Protein 1W78 (pdb70)

Nearest PDB structures (foldseek):
  1w78-assembly1_A  TM=1.002E+00  e=5.529E-86  Escherichia coli
  1w7k-assembly1_A  TM=9.940E-01  e=8.025E-79  Escherichia coli
  3qcz-assembly1_A  TM=9.787E-01  e=3.980E-61  Yersinia pestis CO92
  3pyz-assembly1_A  TM=9.779E-01  e=4.458E-61  Yersinia pestis CO92
  3n2a-assembly1_A  TM=9.734E-01  e=4.212E-61  Yersinia pestis CO92

CATH classification: 3.40.1190.10 (+1 more: 3.90.190.20)

GO terms:
  GO:0008841 dihydrofolate synthase activity (F, EXP)
  GO:0004326 tetrahydrofolylpolyglutamate synthase activity (F, EXP)
  GO:0097216 guanosine tetraphosphate binding (F, IDA)
  GO:0005737 cytoplasm (C, IDA)
  GO:0008841 dihydrofolate synthase activity (F, IDA)
  GO:0004326 tetrahydrofolylpolyglutamate synthase activity (F, IDA)
  GO:0046656 folic acid biosynthetic process (P, EXP)
  GO:0046901 tetrahydrofolylpolyglutamate biosynthetic process (P, EXP)
  GO:0006761 dihydrofolate biosynthetic process (P, EXP)
  GO:0009257 10-formyltetrahydrofolate biosynthetic process (P, EXP)

InterPro domains:
  IPR001645 Folylpolyglutamate synthetase [PIRSF001563] (10-415)
  IPR001645 Folylpolyglutamate synthetase [PTHR11136] (22-347)
  IPR001645 Folylpolyglutamate synthetase [TIGR01499] (32-413)
  IPR004101 Mur ligase, C-terminal [PF02875] (288-404)
  IPR013221 Mur ligase, central [PF08245] (54-197)
  IPR018109 Folylpolyglutamate synthetase, conserved site [PS01011] (52-75)
  IPR018109 Folylpolyglutamate synthetase, conserved site [PS01012] (144-159)
  IPR036565 Mur-like, catalytic domain superfamily [G3DSA:3.40.1190.10] (1-287)
  IPR036565 Mur-like, catalytic domain superfamily [SSF53623] (13-284)
  IPR036615 Mur ligase, C-terminal domain superfamily [G3DSA:3.90.190.20] (288-422)
  IPR036615 Mur ligase, C-terminal domain superfamily [SSF53244] (286-414)

Structure (mmCIF, N/CA/C/O backbone):
data_1W78
#
_entry.id   1W78
#
_cell.length_a   64.368
_cell.length_b   80.620
_cell.length_c   92.829
_cell.angle_alpha   90.00
_cell.angle_beta   90.00
_cell.angle_gamma   90.00
#
_symmetry.space_group_name_H-M   'P 21 21 21'
#
loop_
_entity.id
_entity.type
_entity.pdbx_description
1 polymer 'FOLC BIFUNCTIONAL PROTEIN'
2 non-polymer 'PHOSPHORYLATED DIHYDROPTEROATE'
3 non-polymer 'MAGNESIUM ION'
4 non-polymer 'SULFATE ION'
5 non-polymer "ADENOSINE-5'-DIPHOSPHATE"
6 water water
#
loop_
_atom_site.group_PDB
_atom_site.id
_atom_site.type_symbol
_atom_site.label_atom_id
_atom_site.label_alt_id
_atom_site.label_comp_id
_atom_site.label_asym_id
_atom_site.label_entity_id
_atom_site.label_seq_id
_atom_site.pdbx_PDB_ins_code
_atom_site.Cartn_x
_atom_site.Cartn_y
_atom_site.Cartn_z
_atom_site.occupancy
_atom_site.B_iso_or_equiv
_atom_site.auth_seq_id
_atom_site.auth_comp_id
_atom_site.auth_asym_id
_atom_site.auth_atom_id
_atom_site.pdbx_PDB_model_num
ATOM 1 N N . THR A 1 6 ? -23.710 26.228 33.013 1.00 30.02 6 THR A N 1
ATOM 2 C CA . THR A 1 6 ? -22.377 26.764 32.723 1.00 28.34 6 THR A CA 1
ATOM 3 C C . THR A 1 6 ? -21.816 27.475 33.949 1.00 28.37 6 THR A C 1
ATOM 4 O O . THR A 1 6 ? -22.391 28.453 34.442 1.00 27.14 6 THR A O 1
ATOM 8 N N . PRO A 1 7 ? -20.687 26.977 34.439 1.00 22.36 7 PRO A N 1
ATOM 9 C CA . PRO A 1 7 ? -20.058 27.576 35.603 1.00 21.10 7 PRO A CA 1
ATOM 10 C C . PRO A 1 7 ? -19.494 28.966 35.294 1.00 25.83 7 PRO A C 1
ATOM 11 O O . PRO A 1 7 ? -19.362 29.367 34.126 1.00 26.34 7 PRO A O 1
ATOM 15 N N . GLN A 1 8 ? -19.151 29.687 36.360 1.00 20.44 8 GLN A N 1
ATOM 16 C CA . GLN A 1 8 ? -18.578 31.021 36.253 1.00 19.66 8 GLN A CA 1
ATOM 17 C C . GLN A 1 8 ? -17.340 31.092 37.125 1.00 20.95 8 GLN A C 1
ATOM 18 O O . GLN A 1 8 ? -17.002 30.135 37.824 1.00 18.96 8 GLN A O 1
ATOM 24 N N . ALA A 1 9 ? -16.685 32.248 37.088 1.00 17.25 9 ALA A N 1
ATOM 25 C CA . ALA A 1 9 ? -15.474 32.461 37.861 1.00 17.22 9 ALA A CA 1
ATOM 26 C C . ALA A 1 9 ? -15.711 32.155 39.330 1.00 20.13 9 ALA A C 1
ATOM 27 O O . ALA A 1 9 ? -14.817 31.672 40.024 1.00 18.77 9 ALA A O 1
ATOM 29 N N . ALA A 1 10 ? -16.913 32.442 39.821 1.00 17.32 10 ALA A N 1
ATOM 30 C CA . ALA A 1 10 ? -17.188 32.229 41.241 1.00 17.04 10 ALA A CA 1
ATOM 31 C C . ALA A 1 10 ? -17.532 30.787 41.628 1.00 18.72 10 ALA A C 1
ATOM 32 O O . ALA A 1 10 ? -17.557 30.460 42.822 1.00 17.64 10 ALA A O 1
ATOM 34 N N . SER A 1 11 ? -17.806 29.933 40.638 1.00 15.91 11 SER A N 1
ATOM 35 C CA . SER A 1 11 ? -18.190 28.530 40.908 1.00 15.42 11 SER A CA 1
ATOM 36 C C . SER A 1 11 ? -17.055 27.727 41.564 1.00 17.95 11 SER A C 1
ATOM 37 O O . SER A 1 11 ? -15.882 28.001 41.325 1.00 16.32 11 SER A O 1
ATOM 40 N N . PRO A 1 12 ? -17.397 26.708 42.357 1.00 14.15 12 PRO A N 1
ATOM 41 C CA . PRO A 1 12 ? -16.341 25.879 42.943 1.00 13.66 12 PRO A CA 1
ATOM 42 C C . PRO A 1 12 ? -15.578 25.143 41.824 1.00 14.05 12 PRO A C 1
ATOM 43 O O . PRO A 1 12 ? -16.134 24.825 40.777 1.00 11.67 12 PRO A O 1
ATOM 47 N N . LEU A 1 13 ? -14.302 24.876 42.067 1.00 9.85 13 LEU A N 1
ATOM 48 C CA . LEU A 1 13 ? -13.478 24.162 41.097 1.00 8.96 13 LEU A CA 1
ATOM 49 C C . LEU A 1 13 ? -14.148 22.834 40.699 1.00 14.15 13 LEU A C 1
ATOM 50 O O . LEU A 1 13 ? -14.158 22.449 39.514 1.00 11.98 13 LEU A O 1
ATOM 55 N N . ALA A 1 14 ? -14.737 22.154 41.688 1.00 13.68 14 ALA A N 1
ATOM 56 C CA . ALA A 1 14 ? -15.397 20.859 41.452 1.00 13.89 14 ALA A CA 1
ATOM 57 C C . ALA A 1 14 ? -16.471 20.956 40.366 1.00 14.74 14 ALA A C 1
ATOM 58 O O . ALA A 1 14 ? -16.614 20.057 39.526 1.00 12.27 14 ALA A O 1
ATOM 60 N N . SER A 1 15 ? -17.229 22.049 40.394 1.00 11.76 15 SER A N 1
ATOM 61 C CA . SER A 1 15 ? -18.268 22.274 39.382 1.00 11.41 15 SER A CA 1
ATOM 62 C C . SER A 1 15 ? -17.621 22.456 38.014 1.00 14.35 15 SER A C 1
ATOM 63 O O . SER A 1 15 ? -18.118 21.954 37.013 1.00 12.94 15 SER A O 1
ATOM 66 N N . TRP A 1 16 ? -16.515 23.188 37.978 1.00 12.71 16 TRP A N 1
ATOM 67 C CA . TRP A 1 16 ? -15.828 23.408 36.719 1.00 13.92 16 TRP A CA 1
ATOM 68 C C . TRP A 1 16 ? -15.336 22.088 36.132 1.00 15.76 16 TRP A C 1
ATOM 69 O O . TRP A 1 16 ? -15.501 21.836 34.935 1.00 15.42 16 TRP A O 1
ATOM 80 N N . LEU A 1 17 ? -14.708 21.262 36.970 1.00 11.89 17 LEU A N 1
ATOM 81 C CA . LEU A 1 17 ? -14.176 19.991 36.515 1.00 10.58 17 LEU A CA 1
ATOM 82 C C . LEU A 1 17 ? -15.267 19.065 35.992 1.00 16.63 17 LEU A C 1
ATOM 83 O O . LEU A 1 17 ? -15.090 18.395 34.978 1.00 17.19 17 LEU A O 1
ATOM 88 N N . SER A 1 18 ? -16.419 19.075 36.647 1.00 13.93 18 SER A N 1
ATOM 89 C CA . SER A 1 18 ? -17.528 18.238 36.209 1.00 14.33 18 SER A CA 1
ATOM 90 C C . SER A 1 18 ? -18.032 18.734 34.841 1.00 18.68 18 SER A C 1
ATOM 91 O O . SER A 1 18 ? -18.415 17.937 33.982 1.00 19.08 18 SER A O 1
ATOM 94 N N . TYR A 1 19 ? -18.017 20.053 34.655 1.00 15.37 19 TYR A N 1
ATOM 95 C CA . TYR A 1 19 ? -18.429 20.703 33.410 1.00 15.94 19 TYR A CA 1
ATOM 96 C C . TYR A 1 19 ? -17.471 20.379 32.252 1.00 21.30 19 TYR A C 1
ATOM 97 O O . TYR A 1 19 ? -17.912 20.110 31.128 1.00 20.90 19 TYR A O 1
ATOM 106 N N . LEU A 1 20 ? -16.168 20.441 32.539 1.00 17.96 20 LEU A N 1
ATOM 107 C CA . LEU A 1 20 ? -15.120 20.138 31.562 1.00 18.62 20 LEU A CA 1
ATOM 108 C C . LEU A 1 20 ? -15.186 18.680 31.168 1.00 23.07 20 LEU A C 1
ATOM 109 O O . LEU A 1 20 ? -14.907 18.315 30.035 1.00 23.34 20 LEU A O 1
ATOM 114 N N . GLU A 1 21 ? -15.520 17.838 32.128 1.00 19.46 21 GLU A N 1
ATOM 115 C CA . GLU A 1 21 ? -15.581 16.427 31.862 1.00 20.61 21 GLU A CA 1
ATOM 116 C C . GLU A 1 21 ? -16.680 16.070 30.863 1.00 31.64 21 GLU A C 1
ATOM 117 O O . GLU A 1 21 ? -16.684 14.970 30.302 1.00 33.14 21 GLU A O 1
ATOM 123 N N . ASN A 1 22 ? -17.602 17.000 30.626 1.00 29.30 22 ASN A N 1
ATOM 124 C CA . ASN A 1 22 ? -18.726 16.733 29.730 1.00 29.46 22 ASN A CA 1
ATOM 125 C C . ASN A 1 22 ? -18.935 17.675 28.553 1.00 34.14 22 ASN A C 1
ATOM 126 O O . ASN A 1 22 ? -19.785 17.413 27.702 1.00 35.24 22 ASN A O 1
ATOM 131 N N . LEU A 1 23 ? -18.169 18.760 28.503 1.00 30.32 23 LEU A N 1
ATOM 132 C CA . LEU A 1 23 ? -18.294 19.774 27.459 1.00 30.17 23 LEU A CA 1
ATOM 133 C C . LEU A 1 23 ? -18.250 19.248 26.010 1.00 34.90 23 LEU A C 1
ATOM 134 O O . LEU A 1 23 ? -19.192 19.461 25.231 1.00 33.19 23 LEU A O 1
ATOM 139 N N . HIS A 1 24 ? -17.156 18.578 25.648 1.00 32.47 24 HIS A N 1
ATOM 140 C CA . HIS A 1 24 ? -16.955 18.063 24.287 1.00 31.96 24 HIS A CA 1
ATOM 141 C C . HIS A 1 24 ? -17.698 16.758 23.985 1.00 34.92 24 HIS A C 1
ATOM 142 O O . HIS A 1 24 ? -17.996 15.959 24.892 1.00 33.08 24 HIS A O 1
ATOM 149 N N . SER A 1 25 ? -17.962 16.533 22.696 1.00 33.17 25 SER A N 1
ATOM 150 C CA . SER A 1 25 ? -18.649 15.315 22.232 1.00 33.54 25 SER A CA 1
ATOM 151 C C . SER A 1 25 ? -17.821 14.032 22.520 1.00 36.83 25 SER A C 1
ATOM 152 O O . SER A 1 25 ? -18.392 12.973 22.830 1.00 35.93 25 SER A O 1
ATOM 155 N N . LYS A 1 26 ? -16.490 14.148 22.427 1.00 32.06 26 LYS A N 1
ATOM 156 C CA . LYS A 1 26 ? -15.562 13.033 22.688 1.00 30.56 26 LYS A CA 1
ATOM 157 C C . LYS A 1 26 ? -14.680 13.360 23.905 1.00 27.73 26 LYS A C 1
ATOM 158 O O . LYS A 1 26 ? -14.291 14.526 24.074 1.00 26.76 26 LYS A O 1
ATOM 164 N N . THR A 1 27 ? -14.362 12.355 24.732 1.00 20.23 27 THR A N 1
ATOM 165 C CA . THR A 1 27 ? -13.508 12.604 25.920 1.00 19.24 27 THR A CA 1
ATOM 166 C C . THR A 1 27 ? -12.128 13.137 25.479 1.00 19.41 27 THR A C 1
ATOM 167 O O . THR A 1 27 ? -11.681 14.217 25.917 1.00 16.83 27 THR A O 1
ATOM 171 N N . ILE A 1 28 ? -11.487 12.370 24.591 1.00 14.80 28 ILE A N 1
ATOM 172 C CA . ILE A 1 28 ? -10.208 12.736 23.987 1.00 13.73 28 ILE A CA 1
ATOM 173 C C . ILE A 1 28 ? -10.466 12.968 22.495 1.00 16.61 28 ILE A C 1
ATOM 174 O O . ILE A 1 28 ? -11.083 12.132 21.841 1.00 16.38 28 ILE A O 1
ATOM 179 N N . ASP A 1 29 ? -10.022 14.116 21.977 1.00 12.07 29 ASP A N 1
ATOM 180 C CA . ASP A 1 29 ? -10.170 14.472 20.555 1.00 12.14 29 ASP A CA 1
ATOM 181 C C . ASP A 1 29 ? -8.847 15.146 20.125 1.00 14.09 29 ASP A C 1
ATOM 182 O O . ASP A 1 29 ? -8.703 16.359 20.211 1.00 13.47 29 ASP A O 1
ATOM 187 N N . LEU A 1 30 ? -7.861 14.343 19.735 1.00 11.21 30 LEU A N 1
ATOM 188 C CA . LEU A 1 30 ? -6.553 14.898 19.367 1.00 9.51 30 LEU A CA 1
ATOM 189 C C . LEU A 1 30 ? -6.694 15.792 18.145 1.00 14.05 30 LEU A C 1
ATOM 190 O O . LEU A 1 30 ? -7.451 15.502 17.232 1.00 13.09 30 LEU A O 1
ATOM 195 N N . GLY A 1 31 ? -5.952 16.889 18.130 1.00 11.87 31 GLY A N 1
ATOM 196 C CA . GLY A 1 31 ? -5.996 17.832 17.022 1.00 11.61 31 GLY A CA 1
ATOM 197 C C . GLY A 1 31 ? -5.677 19.168 17.627 1.00 13.45 31 GLY A C 1
ATOM 198 O O . GLY A 1 31 ? -5.944 19.390 18.816 1.00 12.39 31 GLY A O 1
ATOM 199 N N . LEU A 1 32 ? -5.090 20.049 16.818 1.00 9.81 32 LEU A N 1
ATOM 200 C CA . LEU A 1 32 ? -4.649 21.355 17.296 1.00 8.48 32 LEU A CA 1
ATOM 201 C C . LEU A 1 32 ? -5.499 22.559 16.930 1.00 11.57 32 LEU A C 1
ATOM 202 O O . LEU A 1 32 ? -5.361 23.626 17.541 1.00 10.06 32 LEU A O 1
ATOM 207 N N . GLU A 1 33 ? -6.291 22.436 15.882 1.00 9.05 33 GLU A N 1
ATOM 208 C CA . GLU A 1 33 ? -7.056 23.597 15.443 1.00 10.63 33 GLU A CA 1
ATOM 209 C C . GLU A 1 33 ? -7.902 24.393 16.447 1.00 11.94 33 GLU A C 1
ATOM 210 O O . GLU A 1 33 ? -7.623 25.560 16.705 1.00 9.15 33 GLU A O 1
ATOM 216 N N . ARG A 1 34 ? -8.976 23.774 16.944 1.00 9.89 34 ARG A N 1
ATOM 217 C CA . ARG A 1 34 ? -9.907 24.429 17.877 1.00 10.66 34 ARG A CA 1
ATOM 218 C C . ARG A 1 34 ? -9.124 25.029 19.030 1.00 12.18 34 ARG A C 1
ATOM 219 O O . ARG A 1 34 ? -9.253 26.219 19.332 1.00 10.25 34 ARG A O 1
ATOM 227 N N . VAL A 1 35 ? -8.314 24.209 19.679 1.00 8.45 35 VAL A N 1
ATOM 228 C CA . VAL A 1 35 ? -7.540 24.691 20.816 1.00 7.68 35 VAL A CA 1
ATOM 229 C C . VAL A 1 35 ? -6.574 25.829 20.478 1.00 9.16 35 VAL A C 1
ATOM 230 O O . VAL A 1 35 ? -6.442 26.775 21.248 1.00 8.99 35 VAL A O 1
ATOM 234 N N . SER A 1 36 ? -5.953 25.781 19.304 1.00 7.22 36 SER A N 1
ATOM 235 C CA . SER A 1 36 ? -5.052 26.855 18.874 1.00 8.00 36 SER A CA 1
ATOM 236 C C . SER A 1 36 ? -5.804 28.159 18.706 1.00 9.63 36 SER A C 1
ATOM 237 O O . SER A 1 36 ? -5.284 29.223 19.024 1.00 10.18 36 SER A O 1
ATOM 240 N N . LEU A 1 37 ? -6.993 28.081 18.108 1.00 8.90 37 LEU A N 1
ATOM 241 C CA . LEU A 1 37 ? -7.780 29.277 17.855 1.00 9.39 37 LEU A CA 1
ATOM 242 C C . LEU A 1 37 ? -8.158 30.004 19.139 1.00 11.51 37 LEU A C 1
ATOM 243 O O . LEU A 1 37 ? -8.108 31.224 19.200 1.00 9.54 37 LEU A O 1
ATOM 248 N N . VAL A 1 38 ? -8.508 29.250 20.173 1.00 9.29 38 VAL A N 1
ATOM 249 C CA . VAL A 1 38 ? -8.864 29.846 21.455 1.00 7.43 38 VAL A CA 1
ATOM 250 C C . VAL A 1 38 ? -7.610 30.386 22.146 1.00 10.91 38 VAL A C 1
ATOM 251 O O . VAL A 1 38 ? -7.651 31.471 22.739 1.00 8.92 38 VAL A O 1
ATOM 255 N N . ALA A 1 39 ? -6.496 29.649 22.049 1.00 8.31 39 ALA A N 1
ATOM 256 C CA . ALA A 1 39 ? -5.203 30.087 22.610 1.00 7.60 39 ALA A CA 1
ATOM 257 C C . ALA A 1 39 ? -4.806 31.402 21.936 1.00 9.71 39 ALA A C 1
ATOM 258 O O . ALA A 1 39 ? -4.315 32.301 22.588 1.00 8.54 39 ALA A O 1
ATOM 260 N N . ALA A 1 40 ? -5.066 31.516 20.636 1.00 7.94 40 ALA A N 1
ATOM 261 C CA . ALA A 1 40 ? -4.762 32.741 19.872 1.00 7.55 40 ALA A CA 1
ATOM 262 C C . ALA A 1 40 ? -5.571 33.927 20.415 1.00 9.23 40 ALA A C 1
ATOM 263 O O . ALA A 1 40 ? -5.022 35.003 20.641 1.00 7.83 40 ALA A O 1
ATOM 265 N N . ARG A 1 41 ? -6.861 33.718 20.674 1.00 6.95 41 ARG A N 1
ATOM 266 C CA . ARG A 1 41 ? -7.680 34.778 21.244 1.00 7.63 41 ARG A CA 1
ATOM 267 C C . ARG A 1 41 ? -7.181 35.201 22.626 1.00 10.93 41 ARG A C 1
ATOM 268 O O . ARG A 1 41 ? -7.153 36.394 22.956 1.00 9.25 41 ARG A O 1
ATOM 276 N N . LEU A 1 42 ? -6.790 34.210 23.432 1.00 8.83 42 LEU A N 1
ATOM 277 C CA . LEU A 1 42 ? -6.332 34.434 24.806 1.00 8.52 42 LEU A CA 1
ATOM 278 C C . LEU A 1 42 ? -4.914 34.996 24.902 1.00 12.81 42 LEU A C 1
ATOM 279 O O . LEU A 1 42 ? -4.511 35.507 25.952 1.00 13.08 42 LEU A O 1
ATOM 284 N N . GLY A 1 43 ? -4.157 34.879 23.811 1.00 8.96 43 GLY A N 1
ATOM 285 C CA . GLY A 1 43 ? -2.780 35.378 23.774 1.00 9.18 43 GLY A CA 1
ATOM 286 C C . GLY A 1 43 ? -1.874 34.541 24.674 1.00 12.27 43 GLY A C 1
ATOM 287 O O . GLY A 1 43 ? -0.975 35.067 25.313 1.00 12.44 43 GLY A O 1
ATOM 288 N N . VAL A 1 44 ? -2.116 33.237 24.721 1.00 9.78 44 VAL A N 1
ATOM 289 C CA . VAL A 1 44 ? -1.339 32.343 25.585 1.00 8.99 44 VAL A CA 1
ATOM 290 C C . VAL A 1 44 ? -0.431 31.349 24.849 1.00 11.85 44 VAL A C 1
ATOM 291 O O . VAL A 1 44 ? 0.074 30.405 25.448 1.00 10.46 44 VAL A O 1
ATOM 295 N N . LEU A 1 45 ? -0.229 31.564 23.554 1.00 9.50 45 LEU A N 1
ATOM 296 C CA . LEU A 1 45 ? 0.597 30.650 22.757 1.00 9.70 45 LEU A CA 1
ATOM 297 C C . LEU A 1 45 ? 2.083 30.626 23.110 1.00 12.10 45 LEU A C 1
ATOM 298 O O . LEU A 1 45 ? 2.789 29.667 22.800 1.00 11.80 45 LEU A O 1
ATOM 303 N N . LYS A 1 46 ? 2.566 31.696 23.718 1.00 10.02 46 LYS A N 1
ATOM 304 C CA . LYS A 1 46 ? 3.972 31.750 24.149 1.00 10.83 46 LYS A CA 1
ATOM 305 C C . LYS A 1 46 ? 3.913 32.041 25.652 1.00 15.41 46 LYS A C 1
ATOM 306 O O . LYS A 1 46 ? 4.031 33.188 26.070 1.00 15.96 46 LYS A O 1
ATOM 312 N N . PRO A 1 47 ? 3.701 31.015 26.473 1.00 13.00 47 PRO A N 1
ATOM 313 C CA . PRO A 1 47 ? 3.512 31.244 27.905 1.00 12.03 47 PRO A CA 1
ATOM 314 C C . PRO A 1 47 ? 4.647 31.814 28.748 1.00 16.46 47 PRO A C 1
ATOM 315 O O . PRO A 1 47 ? 4.416 32.321 29.850 1.00 16.64 47 PRO A O 1
ATOM 319 N N . ALA A 1 48 ? 5.863 31.745 28.222 1.00 11.69 48 ALA A N 1
ATOM 320 C CA . ALA A 1 48 ? 7.040 32.272 28.917 1.00 10.49 48 ALA A CA 1
ATOM 321 C C . ALA A 1 48 ? 8.084 32.486 27.840 1.00 12.87 48 ALA A C 1
ATOM 322 O O . ALA A 1 48 ? 7.924 31.975 26.740 1.00 12.60 48 ALA A O 1
ATOM 324 N N . PRO A 1 49 ? 9.122 33.268 28.129 1.00 11.84 49 PRO A N 1
ATOM 325 C CA . PRO A 1 49 ? 10.167 33.520 27.124 1.00 12.49 49 PRO A CA 1
ATOM 326 C C . PRO A 1 49 ? 10.961 32.252 26.769 1.00 13.98 49 PRO A C 1
ATOM 327 O O . PRO A 1 49 ? 11.613 32.204 25.726 1.00 12.12 49 PRO A O 1
ATOM 331 N N . PHE A 1 50 ? 10.896 31.233 27.632 1.00 9.55 50 PHE A N 1
ATOM 332 C CA . PHE A 1 50 ? 11.573 29.969 27.379 1.00 8.31 50 PHE A CA 1
ATOM 333 C C . PHE A 1 50 ? 10.650 28.836 27.771 1.00 12.78 50 PHE A C 1
ATOM 334 O O . PHE A 1 50 ? 10.122 28.799 28.893 1.00 11.58 50 PHE A O 1
ATOM 342 N N . VAL A 1 51 ? 10.465 27.904 26.840 1.00 9.18 51 VAL A N 1
ATOM 343 C CA . VAL A 1 51 ? 9.586 26.783 27.086 1.00 7.96 51 VAL A CA 1
ATOM 344 C C . VAL A 1 51 ? 10.249 25.445 26.788 1.00 9.70 51 VAL A C 1
ATOM 345 O O . VAL A 1 51 ? 10.870 25.272 25.727 1.00 7.51 51 VAL A O 1
ATOM 349 N N . PHE A 1 52 ? 10.113 24.500 27.717 1.00 6.56 52 PHE A N 1
ATOM 350 C CA . PHE A 1 52 ? 10.553 23.127 27.506 1.00 6.13 52 PHE A CA 1
ATOM 351 C C . PHE A 1 52 ? 9.247 22.334 27.337 1.00 8.39 52 PHE A C 1
ATOM 352 O O . PHE A 1 52 ? 8.324 22.473 28.136 1.00 9.02 52 PHE A O 1
ATOM 360 N N . THR A 1 53 ? 9.193 21.487 26.310 1.00 5.83 53 THR A N 1
ATOM 361 C CA . THR A 1 53 ? 8.020 20.643 26.095 1.00 5.64 53 THR A CA 1
ATOM 362 C C . THR A 1 53 ? 8.538 19.208 26.159 1.00 10.08 53 THR A C 1
ATOM 363 O O . THR A 1 53 ? 9.540 18.856 25.522 1.00 9.25 53 THR A O 1
ATOM 367 N N . VAL A 1 54 ? 7.911 18.411 27.015 1.00 5.34 54 VAL A N 1
ATOM 368 C CA . VAL A 1 54 ? 8.383 17.071 27.310 1.00 5.08 54 VAL A CA 1
ATOM 369 C C . VAL A 1 54 ? 7.397 15.983 26.937 1.00 6.97 54 VAL A C 1
ATOM 370 O O . VAL A 1 54 ? 6.314 15.879 27.525 1.00 5.07 54 VAL A O 1
ATOM 374 N N . ALA A 1 55 ? 7.800 15.184 25.950 1.00 5.25 55 ALA A N 1
ATOM 375 C CA . ALA A 1 55 ? 7.008 14.075 25.415 1.00 4.92 55 ALA A CA 1
ATOM 376 C C . ALA A 1 55 ? 7.682 12.747 25.781 1.00 9.16 55 ALA A C 1
ATOM 377 O O . ALA A 1 55 ? 8.867 12.718 26.136 1.00 8.57 55 ALA A O 1
ATOM 379 N N . GLY A 1 56 ? 6.971 11.641 25.584 1.00 9.00 56 GLY A N 1
ATOM 380 C CA . GLY A 1 56 ? 7.552 10.319 25.838 1.00 8.67 56 GLY A CA 1
ATOM 381 C C . GLY A 1 56 ? 6.540 9.321 26.365 1.00 10.07 56 GLY A C 1
ATOM 382 O O . GLY A 1 56 ? 5.499 9.710 26.888 1.00 7.92 56 GLY A O 1
ATOM 383 N N . THR A 1 57 ? 6.836 8.030 26.235 1.00 6.53 57 THR A N 1
ATOM 384 C CA . THR A 1 57 ? 5.924 7.008 26.750 1.00 6.14 57 THR A CA 1
ATOM 385 C C . THR A 1 57 ? 5.888 7.059 28.290 1.00 8.81 57 THR A C 1
ATOM 386 O O . THR A 1 57 ? 4.824 7.193 28.889 1.00 6.77 57 THR A O 1
ATOM 390 N N . ASN A 1 58 ? 7.065 6.989 28.912 1.00 6.51 58 ASN A N 1
ATOM 391 C CA . ASN A 1 58 ? 7.191 7.057 30.363 1.00 6.16 58 ASN A CA 1
ATOM 392 C C . ASN A 1 58 ? 8.331 8.004 30.699 1.00 7.08 58 ASN A C 1
ATOM 393 O O . ASN A 1 58 ? 9.266 8.134 29.930 1.00 7.13 58 ASN A O 1
ATOM 398 N N . GLY A 1 59 ? 8.270 8.619 31.881 1.00 5.18 59 GLY A N 1
ATOM 399 C CA . GLY A 1 59 ? 9.321 9.499 32.345 1.00 6.14 59 GLY A CA 1
ATOM 400 C C . GLY A 1 59 ? 9.056 10.989 32.170 1.00 9.57 59 GLY A C 1
ATOM 401 O O . GLY A 1 59 ? 9.902 11.791 32.527 1.00 7.62 59 GLY A O 1
ATOM 402 N N . LYS A 1 60 ? 7.890 11.377 31.645 1.00 7.50 60 LYS A N 1
ATOM 403 C CA . LYS A 1 60 ? 7.614 12.796 31.428 1.00 7.17 60 LYS A CA 1
ATOM 404 C C . LYS A 1 60 ? 7.540 13.581 32.731 1.00 8.80 60 LYS A C 1
ATOM 405 O O . LYS A 1 60 ? 8.237 14.578 32.906 1.00 5.28 60 LYS A O 1
ATOM 411 N N . GLY A 1 61 ? 6.697 13.109 33.652 1.00 7.26 61 GLY A N 1
ATOM 412 C CA . GLY A 1 61 ? 6.481 13.788 34.940 1.00 7.09 61 GLY A CA 1
ATOM 413 C C . GLY A 1 61 ? 7.784 14.060 35.703 1.00 9.89 61 GLY A C 1
ATOM 414 O O . GLY A 1 61 ? 8.024 15.178 36.180 1.00 6.20 61 GLY A O 1
ATOM 415 N N . THR A 1 62 ? 8.615 13.032 35.812 1.00 6.38 62 THR A N 1
ATOM 416 C CA . THR A 1 62 ? 9.887 13.151 36.548 1.00 6.44 62 THR A CA 1
ATOM 417 C C . THR A 1 62 ? 10.950 13.943 35.794 1.00 10.42 62 THR A C 1
ATOM 418 O O . THR A 1 62 ? 11.739 14.638 36.413 1.00 8.84 62 THR A O 1
ATOM 422 N N . THR A 1 63 ? 10.965 13.861 34.471 1.00 4.59 63 THR A N 1
ATOM 423 C CA . THR A 1 63 ? 11.898 14.693 33.700 1.00 5.36 63 THR A CA 1
ATOM 424 C C . THR A 1 63 ? 11.489 16.160 33.944 1.00 9.02 63 THR A C 1
ATOM 425 O O . THR A 1 63 ? 12.332 17.010 34.187 1.00 7.22 63 THR A O 1
ATOM 429 N N . CYS A 1 64 ? 10.188 16.458 33.896 1.00 6.52 64 CYS A N 1
ATOM 430 C CA . CYS A 1 64 ? 9.729 17.827 34.147 1.00 5.06 64 CYS A CA 1
ATOM 431 C C . CYS A 1 64 ? 10.089 18.288 35.571 1.00 9.22 64 CYS A C 1
ATOM 432 O O . CYS A 1 64 ? 10.527 19.410 35.786 1.00 7.06 64 CYS A O 1
ATOM 435 N N . ARG A 1 65 ? 9.901 17.400 36.546 1.00 7.46 65 ARG A N 1
ATOM 436 C CA . ARG A 1 65 ? 10.209 17.731 37.932 1.00 7.55 65 ARG A CA 1
ATOM 437 C C . ARG A 1 65 ? 11.685 18.059 38.095 1.00 9.08 65 ARG A C 1
ATOM 438 O O . ARG A 1 65 ? 12.023 18.975 38.824 1.00 9.82 65 ARG A O 1
ATOM 446 N N . THR A 1 66 ? 12.542 17.333 37.386 1.00 4.63 66 THR A N 1
ATOM 447 C CA . THR A 1 66 ? 13.974 17.552 37.439 1.00 3.44 66 THR A CA 1
ATOM 448 C C . THR A 1 66 ? 14.331 18.911 36.851 1.00 8.91 66 THR A C 1
ATOM 449 O O . THR A 1 66 ? 15.106 19.674 37.442 1.00 7.30 66 THR A O 1
ATOM 453 N N . LEU A 1 67 ? 13.730 19.233 35.715 1.00 7.15 67 LEU A N 1
ATOM 454 C CA . LEU A 1 67 ? 13.968 20.522 35.098 1.00 6.77 67 LEU A CA 1
ATOM 455 C C . LEU A 1 67 ? 13.496 21.634 36.038 1.00 8.19 67 LEU A C 1
ATOM 456 O O . LEU A 1 67 ? 14.190 22.623 36.225 1.00 8.00 67 LEU A O 1
ATOM 461 N N . GLU A 1 68 ? 12.325 21.463 36.636 1.00 7.22 68 GLU A N 1
ATOM 462 C CA . GLU A 1 68 ? 11.770 22.450 37.557 1.00 6.86 68 GLU A CA 1
ATOM 463 C C . GLU A 1 68 ? 12.715 22.673 38.740 1.00 9.54 68 GLU A C 1
ATOM 464 O O . GLU A 1 68 ? 13.010 23.804 39.118 1.00 7.43 68 GLU A O 1
ATOM 470 N N . SER A 1 69 ? 13.178 21.575 39.324 1.00 6.40 69 SER A N 1
ATOM 471 C CA . SER A 1 69 ? 14.046 21.616 40.479 1.00 5.98 69 SER A CA 1
ATOM 472 C C . SER A 1 69 ? 15.346 22.359 40.200 1.00 9.44 69 SER A C 1
ATOM 473 O O . SER A 1 69 ?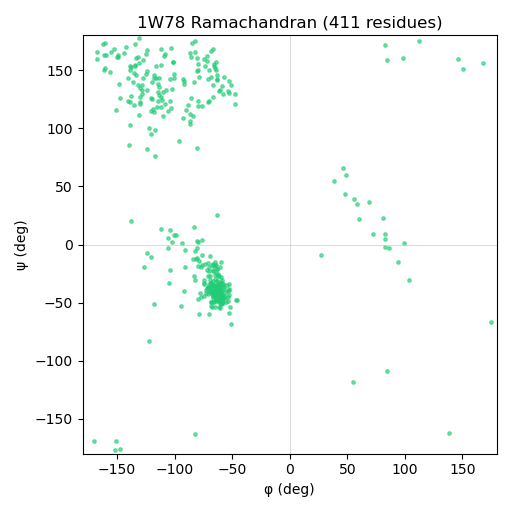 15.716 23.257 40.953 1.00 7.90 69 SER A O 1
ATOM 476 N N . ILE A 1 70 ? 16.006 22.027 39.096 1.00 6.73 70 ILE A N 1
ATOM 477 C CA . ILE A 1 70 ? 17.257 22.683 38.751 1.00 5.96 70 ILE A CA 1
ATOM 478 C C . ILE A 1 70 ? 17.034 24.153 38.417 1.00 9.89 70 ILE A C 1
ATOM 479 O O . ILE A 1 70 ? 17.746 25.021 38.911 1.00 8.90 70 ILE A O 1
ATOM 484 N N . LEU A 1 71 ? 16.020 24.454 37.610 1.00 6.99 71 LEU A N 1
ATOM 485 C CA . LEU A 1 71 ? 15.764 25.850 37.237 1.00 6.72 71 LEU A CA 1
ATOM 486 C C . LEU A 1 71 ? 15.400 26.756 38.424 1.00 11.78 71 LEU A C 1
ATOM 487 O O . LEU A 1 71 ? 15.793 27.934 38.457 1.00 11.54 71 LEU A O 1
ATOM 492 N N . MET A 1 72 ? 14.664 26.213 39.396 1.00 8.08 72 MET A N 1
ATOM 493 C CA . MET A 1 72 ? 14.310 26.962 40.591 1.00 7.51 72 MET A CA 1
ATOM 494 C C . MET A 1 72 ? 15.569 27.234 41.415 1.00 11.32 72 MET A C 1
ATOM 495 O O . MET A 1 72 ? 15.746 28.337 41.940 1.00 11.29 72 MET A O 1
ATOM 500 N N . ALA A 1 73 ? 16.433 26.228 41.535 1.00 9.02 73 ALA A N 1
ATOM 501 C CA . ALA A 1 73 ? 17.700 26.391 42.238 1.00 9.39 73 ALA A CA 1
ATOM 502 C C . ALA A 1 73 ? 18.506 27.482 41.528 1.00 12.72 73 ALA A C 1
ATOM 503 O O . ALA A 1 73 ? 19.211 28.250 42.176 1.00 11.34 73 ALA A O 1
ATOM 505 N N . ALA A 1 74 ? 18.380 27.566 40.204 1.00 9.93 74 ALA A N 1
ATOM 506 C CA . ALA A 1 74 ? 19.094 28.559 39.428 1.00 10.34 74 ALA A CA 1
ATOM 507 C C . ALA A 1 74 ? 18.440 29.929 39.484 1.00 14.84 74 ALA A C 1
ATOM 508 O O . ALA A 1 74 ? 18.903 30.858 38.839 1.00 15.48 74 ALA A O 1
ATOM 510 N N . GLY A 1 75 ? 17.362 30.046 40.252 1.00 11.88 75 GLY A N 1
ATOM 511 C CA . GLY A 1 75 ? 16.691 31.335 40.432 1.00 11.10 75 GLY A CA 1
ATOM 512 C C . GLY A 1 75 ? 15.697 31.783 39.365 1.00 13.68 75 GLY A C 1
ATOM 513 O O . GLY A 1 75 ? 15.226 32.925 39.405 1.00 14.12 75 GLY A O 1
ATOM 514 N N . TYR A 1 76 ? 15.356 30.898 38.430 1.00 9.77 76 TYR A N 1
ATOM 515 C CA . TYR A 1 76 ? 14.363 31.224 37.402 1.00 8.42 76 TYR A CA 1
ATOM 516 C C . TYR A 1 76 ? 12.956 31.078 38.008 1.00 11.14 76 TYR A C 1
ATOM 517 O O . TYR A 1 76 ? 12.749 30.268 38.906 1.00 11.04 76 TYR A O 1
ATOM 526 N N . LYS A 1 77 ? 11.998 31.849 37.519 1.00 9.35 77 LYS A N 1
ATOM 527 C CA . LYS A 1 77 ? 10.601 31.725 37.965 1.00 9.59 77 LYS A CA 1
ATOM 528 C C . LYS A 1 77 ? 10.079 30.690 36.959 1.00 11.73 77 LYS A C 1
ATOM 529 O O . LYS A 1 77 ? 10.078 30.909 35.755 1.00 9.86 77 LYS A O 1
ATOM 535 N N . VAL A 1 78 ? 9.705 29.533 37.471 1.00 9.67 78 VAL A N 1
ATOM 536 C CA . VAL A 1 78 ? 9.316 28.400 36.633 1.00 8.60 78 VAL A CA 1
ATOM 537 C C . VAL A 1 78 ? 7.897 27.906 36.834 1.00 13.03 78 VAL A C 1
ATOM 538 O O . VAL A 1 78 ? 7.442 27.786 37.958 1.00 13.72 78 VAL A O 1
ATOM 542 N N . GLY A 1 79 ? 7.229 27.558 35.738 1.00 8.07 79 GLY A N 1
ATOM 543 C CA . GLY A 1 79 ? 5.891 26.989 35.817 1.00 7.26 79 GLY A CA 1
ATOM 544 C C . GLY A 1 79 ? 5.961 25.578 35.223 1.00 10.94 79 GLY A C 1
ATOM 545 O O . GLY A 1 79 ? 6.708 25.335 34.272 1.00 11.18 79 GLY A O 1
ATOM 546 N N . VAL A 1 80 ? 5.202 24.647 35.800 1.00 7.75 80 VAL A N 1
ATOM 547 C CA . VAL A 1 80 ? 5.174 23.278 35.289 1.00 6.29 80 VAL A CA 1
ATOM 548 C C . VAL A 1 80 ? 3.735 22.784 35.076 1.00 8.12 80 VAL A C 1
ATOM 549 O O . VAL A 1 80 ? 2.913 22.810 35.995 1.00 7.67 80 VAL A O 1
ATOM 553 N N . TYR A 1 81 ? 3.457 22.297 33.866 1.00 5.94 81 TYR A N 1
ATOM 554 C CA . TYR A 1 81 ? 2.149 21.704 33.549 1.00 5.49 81 TYR A CA 1
ATOM 555 C C . TYR A 1 81 ? 2.377 20.171 33.539 1.00 9.07 81 TYR A C 1
ATOM 556 O O . TYR A 1 81 ? 3.270 19.678 32.849 1.00 8.47 81 TYR A O 1
ATOM 565 N N . SER A 1 82 ? 1.624 19.439 34.350 1.00 6.11 82 SER A N 1
ATOM 566 C CA . SER A 1 82 ? 1.803 17.990 34.430 1.00 6.66 82 SER A CA 1
ATOM 567 C C . SER A 1 82 ? 0.460 17.288 34.365 1.00 10.57 82 SER A C 1
ATOM 568 O O . SER A 1 82 ? -0.570 17.910 34.603 1.00 9.92 82 SER A O 1
ATOM 571 N N . SER A 1 83 ? 0.483 16.005 34.022 1.00 8.69 83 SER A N 1
ATOM 572 C CA . SER A 1 83 ? -0.738 15.202 33.931 1.00 8.32 83 SER A CA 1
ATOM 573 C C . SER A 1 83 ? -0.359 13.725 33.973 1.00 11.62 83 SER A C 1
ATOM 574 O O . SER A 1 83 ? 0.732 13.343 33.531 1.00 9.47 83 SER A O 1
ATOM 577 N N . PRO A 1 84 ? -1.238 12.872 34.495 1.00 9.53 84 PRO A N 1
ATOM 578 C CA . PRO A 1 84 ? -2.516 13.251 35.111 1.00 9.77 84 PRO A CA 1
ATOM 579 C C . PRO A 1 84 ? -2.178 13.675 36.551 1.00 11.76 84 PRO A C 1
ATOM 580 O O . PRO A 1 84 ? -1.031 13.945 36.867 1.00 12.59 84 PRO A O 1
ATOM 584 N N . HIS A 1 85 ? -3.167 13.735 37.427 1.00 8.48 85 HIS A N 1
ATOM 585 C CA . HIS A 1 85 ? -2.895 14.076 38.807 1.00 7.86 85 HIS A CA 1
ATOM 586 C C . HIS A 1 85 ? -3.147 12.843 39.701 1.00 12.83 85 HIS A C 1
ATOM 587 O O . HIS A 1 85 ? -3.897 11.939 39.345 1.00 12.06 85 HIS A O 1
ATOM 594 N N . LEU A 1 86 ? -2.488 12.800 40.850 1.00 10.13 86 LEU A N 1
ATOM 595 C CA . LEU A 1 86 ? -2.654 11.705 41.806 1.00 11.33 86 LEU A CA 1
ATOM 596 C C . LEU A 1 86 ? -3.940 11.855 42.622 1.00 14.90 86 LEU A C 1
ATOM 597 O O . LEU A 1 86 ? -4.816 10.991 42.600 1.00 14.71 86 LEU A O 1
ATOM 602 N N . VAL A 1 87 ? -4.052 12.968 43.346 1.00 13.45 87 VAL A N 1
ATOM 603 C CA . VAL A 1 87 ? -5.249 13.204 44.164 1.00 13.25 87 VAL A CA 1
ATOM 604 C C . VAL A 1 87 ? -6.070 14.432 43.773 1.00 15.38 87 VAL A C 1
ATOM 605 O O . VAL A 1 87 ? -7.295 14.368 43.621 1.00 16.48 87 VAL A O 1
ATOM 609 N N . ARG A 1 88 ? -5.399 15.566 43.666 1.00 11.08 88 ARG A N 1
ATOM 610 C CA . ARG A 1 88 ? -6.090 16.789 43.359 1.00 9.48 88 ARG A CA 1
ATOM 611 C C . ARG A 1 88 ? -5.705 17.365 42.016 1.00 10.88 88 ARG A C 1
ATOM 612 O O . ARG A 1 88 ? -4.526 17.375 41.645 1.00 8.54 88 ARG A O 1
ATOM 620 N N . TYR A 1 89 ? -6.717 17.840 41.300 1.00 7.73 89 TYR A N 1
ATOM 621 C CA . TYR A 1 89 ? -6.518 18.464 40.015 1.00 8.26 89 TYR A CA 1
ATOM 622 C C . TYR A 1 89 ? -5.480 19.606 40.016 1.00 11.81 89 TYR A C 1
ATOM 623 O O . TYR A 1 89 ? -4.712 19.752 39.075 1.00 10.05 89 TYR A O 1
ATOM 632 N N . THR A 1 90 ? -5.452 20.408 41.077 1.00 8.99 90 THR A N 1
ATOM 633 C CA . THR A 1 90 ? -4.525 21.538 41.182 1.00 8.48 90 THR A CA 1
ATOM 634 C C . THR A 1 90 ? -3.048 21.113 41.118 1.00 10.83 90 THR A C 1
ATOM 635 O O . THR A 1 90 ? -2.174 21.941 40.903 1.00 10.59 90 THR A O 1
ATOM 639 N N . GLU A 1 91 ? -2.777 19.821 41.291 1.00 8.81 91 GLU A N 1
ATOM 640 C CA . GLU A 1 91 ? -1.405 19.317 41.174 1.00 8.39 91 GLU A CA 1
ATOM 641 C C . GLU A 1 91 ? -0.887 19.547 39.764 1.00 9.71 91 GLU A C 1
ATOM 642 O O . GLU A 1 91 ? 0.306 19.580 39.551 1.00 9.53 91 GLU A O 1
ATOM 648 N N . ARG A 1 92 ? -1.784 19.636 38.786 1.00 5.63 92 ARG A N 1
ATOM 649 C CA . ARG A 1 92 ? -1.385 19.798 37.380 1.00 6.04 92 ARG A CA 1
ATOM 650 C C . ARG A 1 92 ? -0.692 21.117 36.996 1.00 9.48 92 ARG A C 1
ATOM 651 O O . ARG A 1 92 ? -0.079 21.212 35.951 1.00 7.13 92 ARG A O 1
ATOM 659 N N . VAL A 1 93 ? -0.802 22.141 37.829 1.00 8.15 93 VAL A N 1
ATOM 660 C CA . VAL A 1 93 ? -0.158 23.412 37.498 1.00 7.83 93 VAL A CA 1
ATOM 661 C C . VAL A 1 93 ? 0.650 23.923 38.673 1.00 11.63 93 VAL A C 1
ATOM 662 O O . VAL A 1 93 ? 0.098 24.273 39.705 1.00 11.66 93 VAL A O 1
ATOM 666 N N . ARG A 1 94 ? 1.965 23.931 38.529 1.00 7.77 94 ARG A N 1
ATOM 667 C CA . ARG A 1 94 ? 2.827 24.434 39.609 1.00 7.75 94 ARG A CA 1
ATOM 668 C C . ARG A 1 94 ? 3.527 25.710 39.131 1.00 10.58 94 ARG A C 1
ATOM 669 O O . ARG A 1 94 ? 3.894 25.840 37.956 1.00 11.80 94 ARG A O 1
ATOM 677 N N . VAL A 1 95 ? 3.691 26.664 40.039 1.00 8.50 95 VAL A N 1
ATOM 678 C CA . VAL A 1 95 ? 4.449 27.885 39.776 1.00 7.96 95 VAL A CA 1
ATOM 679 C C . VAL A 1 95 ? 5.391 27.953 40.975 1.00 11.38 95 VAL A C 1
ATOM 680 O O . VAL A 1 95 ? 4.958 27.907 42.131 1.00 11.31 95 VAL A O 1
ATOM 684 N N . GLN A 1 96 ? 6.686 27.981 40.699 1.00 9.48 96 GLN A N 1
ATOM 685 C CA . GLN A 1 96 ? 7.673 27.979 41.763 1.00 10.82 96 GLN A CA 1
ATOM 686 C C . GLN A 1 96 ? 7.488 26.778 42.707 1.00 15.27 96 GLN A C 1
ATOM 687 O O . GLN A 1 96 ? 7.639 26.894 43.933 1.00 14.31 96 GLN A O 1
ATOM 693 N N . GLY A 1 97 ? 7.164 25.620 42.131 1.00 12.07 97 GLY A N 1
ATOM 694 C CA . GLY A 1 97 ? 7.013 24.392 42.896 1.00 11.50 97 GLY A CA 1
ATOM 695 C C . GLY A 1 97 ? 5.776 24.336 43.762 1.00 15.10 97 GLY A C 1
ATOM 696 O O . GLY A 1 97 ? 5.624 23.411 44.551 1.00 15.89 97 GLY A O 1
ATOM 697 N N . GLN A 1 98 ? 4.879 25.305 43.598 1.00 9.60 98 GLN A N 1
ATOM 698 C CA . GLN A 1 98 ? 3.650 25.334 44.397 1.00 10.42 98 GLN A CA 1
ATOM 699 C C . GLN A 1 98 ? 2.382 25.356 43.554 1.00 11.92 98 GLN A C 1
ATOM 700 O O . GLN A 1 98 ? 2.346 25.918 42.463 1.00 10.25 98 GLN A O 1
ATOM 706 N N . GLU A 1 99 ? 1.325 24.774 44.090 1.00 9.73 99 GLU A N 1
ATOM 707 C CA . GLU A 1 99 ? 0.057 24.796 43.407 1.00 9.62 99 GLU A CA 1
ATOM 708 C C . GLU A 1 99 ? -0.507 26.198 43.545 1.00 13.39 99 GLU A C 1
ATOM 709 O O . GLU A 1 99 ? -0.097 26.968 44.422 1.00 12.61 99 GLU A O 1
ATOM 715 N N . LEU A 1 100 ? -1.430 26.533 42.656 1.00 10.85 100 LEU A N 1
ATOM 716 C CA . LEU A 1 100 ? -2.065 27.835 42.648 1.00 9.54 100 LEU A CA 1
ATOM 717 C C . LEU A 1 100 ? -3.436 27.697 43.291 1.00 12.34 100 LEU A C 1
ATOM 718 O O . LEU A 1 100 ? -4.008 26.615 43.332 1.00 9.78 100 LEU A O 1
ATOM 723 N N . PRO A 1 101 ? -3.941 28.810 43.795 1.00 10.46 101 PRO A N 1
ATOM 724 C CA . PRO A 1 101 ? -5.241 28.846 44.450 1.00 9.26 101 PRO A CA 1
ATOM 725 C C . PRO A 1 101 ? -6.299 28.339 43.525 1.00 12.86 101 PRO A C 1
ATOM 726 O O . PRO A 1 101 ? -6.243 28.582 42.328 1.00 9.71 101 PRO A O 1
ATOM 730 N N . GLU A 1 102 ? -7.271 27.641 44.104 1.00 10.14 102 GLU A N 1
ATOM 731 C CA . GLU A 1 102 ? -8.391 27.095 43.349 1.00 9.86 102 GLU A CA 1
ATOM 732 C C . GLU A 1 102 ? -9.127 28.214 42.592 1.00 11.50 102 GLU A C 1
ATOM 733 O O . GLU A 1 102 ? -9.596 28.008 41.477 1.00 10.11 102 GLU A O 1
ATOM 739 N N . SER A 1 103 ? -9.226 29.391 43.208 1.00 8.23 103 SER A N 1
ATOM 740 C CA . SER A 1 103 ? -9.947 30.518 42.607 1.00 9.87 103 SER A CA 1
ATOM 741 C C . SER A 1 103 ? -9.201 31.088 41.381 1.00 12.59 103 SER A C 1
ATOM 742 O O . SER A 1 103 ? -9.807 31.739 40.526 1.00 11.55 103 SER A O 1
ATOM 745 N N . ALA A 1 104 ? -7.892 30.844 41.319 1.00 10.27 104 ALA A N 1
ATOM 746 C CA . ALA A 1 104 ? -7.074 31.258 40.171 1.00 9.84 104 ALA A CA 1
ATOM 747 C C . ALA A 1 104 ? -7.460 30.313 39.022 1.00 11.55 104 ALA A C 1
ATOM 748 O O . ALA A 1 104 ? -7.655 30.731 37.886 1.00 9.70 104 ALA A O 1
ATOM 750 N N . HIS A 1 105 ? -7.613 29.030 39.336 1.00 7.77 105 HIS A N 1
ATOM 751 C CA . HIS A 1 105 ? -8.042 28.061 38.337 1.00 7.79 105 HIS A CA 1
ATOM 752 C C . HIS A 1 105 ? -9.448 28.347 37.778 1.00 12.03 105 HIS A C 1
ATOM 753 O O . HIS A 1 105 ? -9.656 28.321 36.562 1.00 10.70 105 HIS A O 1
ATOM 760 N N . THR A 1 106 ? -10.410 28.596 38.663 1.00 8.22 106 THR A N 1
ATOM 761 C CA . THR A 1 106 ? -11.781 28.857 38.215 1.00 7.83 106 THR A CA 1
ATOM 762 C C . THR A 1 106 ? -11.866 30.186 37.411 1.00 9.41 106 THR A C 1
ATOM 763 O O . THR A 1 106 ? -12.580 30.278 36.425 1.00 10.70 106 THR A O 1
ATOM 767 N N . ALA A 1 107 ? -11.068 31.168 37.793 1.00 9.03 107 ALA A N 1
ATOM 768 C CA . ALA A 1 107 ? -11.014 32.441 37.065 1.00 8.91 107 ALA A CA 1
ATOM 769 C C . ALA A 1 107 ? -10.477 32.172 35.667 1.00 11.92 107 ALA A C 1
ATOM 770 O O . ALA A 1 107 ? -11.012 32.692 34.668 1.00 11.25 107 ALA A O 1
ATOM 772 N N . SER A 1 108 ? -9.412 31.379 35.593 1.00 8.82 108 SER A N 1
ATOM 773 C CA . SER A 1 108 ? -8.827 31.011 34.299 1.00 8.19 108 SER A CA 1
ATOM 774 C C . SER A 1 108 ? -9.852 30.283 33.439 1.00 11.67 108 SER A C 1
ATOM 775 O O . SER A 1 108 ? -9.971 30.563 32.256 1.00 11.44 108 SER A O 1
ATOM 778 N N . PHE A 1 109 ? -10.618 29.371 34.037 1.00 9.87 109 PHE A N 1
ATOM 779 C CA . PHE A 1 109 ? -11.627 28.633 33.288 1.00 9.33 109 PHE A CA 1
ATOM 780 C C . PHE A 1 109 ? -12.678 29.601 32.763 1.00 13.39 109 PHE A C 1
ATOM 781 O O . PHE A 1 109 ? -13.110 29.477 31.612 1.00 11.23 109 PHE A O 1
ATOM 789 N N . ALA A 1 110 ? -13.078 30.567 33.598 1.00 10.08 110 ALA A N 1
ATOM 790 C CA . ALA A 1 110 ? -14.069 31.585 33.185 1.00 11.04 110 ALA A CA 1
ATOM 791 C C . ALA A 1 110 ? -13.553 32.383 31.963 1.00 12.64 110 ALA A C 1
ATOM 792 O O . ALA A 1 110 ? -14.306 32.676 31.035 1.00 11.84 110 ALA A O 1
ATOM 794 N N . GLU A 1 111 ? -12.263 32.712 31.970 1.00 9.04 111 GLU A N 1
ATOM 795 C CA . GLU A 1 111 ? -11.654 33.435 30.846 1.00 8.69 111 GLU A CA 1
ATOM 796 C C . GLU A 1 111 ? -11.708 32.571 29.583 1.00 13.65 111 GLU A C 1
ATOM 797 O O . GLU A 1 111 ? -12.074 33.043 28.515 1.00 13.35 111 GLU A O 1
ATOM 803 N N . ILE A 1 112 ? -11.365 31.295 29.703 1.00 10.38 112 ILE A N 1
ATOM 804 C CA . ILE A 1 112 ? -11.412 30.405 28.548 1.00 9.58 112 ILE A CA 1
ATOM 805 C C . ILE A 1 112 ? -12.840 30.238 28.044 1.00 13.03 112 ILE A C 1
ATOM 806 O O . ILE A 1 112 ? -13.076 30.201 26.831 1.00 11.05 112 ILE A O 1
ATOM 811 N N . GLU A 1 113 ? -13.791 30.143 28.975 1.00 9.78 113 GLU A N 1
ATOM 812 C CA . GLU A 1 113 ? -15.184 29.956 28.580 1.00 10.63 113 GLU A CA 1
ATOM 813 C C . GLU A 1 113 ? -15.698 31.105 27.732 1.00 16.40 113 GLU A C 1
ATOM 814 O O . GLU A 1 113 ? -16.413 30.900 26.745 1.00 15.38 113 GLU A O 1
ATOM 820 N N . SER A 1 114 ? -15.323 32.324 28.097 1.00 14.34 114 SER A N 1
ATOM 821 C CA . SER A 1 114 ? -15.762 33.472 27.315 1.00 14.59 114 SER A CA 1
ATOM 822 C C . SER A 1 114 ? -14.975 33.544 25.999 1.00 17.85 114 SER A C 1
ATOM 823 O O . SER A 1 114 ? -15.559 33.716 24.934 1.00 17.19 114 SER A O 1
ATOM 826 N N . ALA A 1 115 ? -13.662 33.341 26.072 1.00 13.14 115 ALA A N 1
ATOM 827 C CA . ALA A 1 115 ? -12.827 33.397 24.877 1.00 12.37 115 ALA A CA 1
ATOM 828 C C . ALA A 1 115 ? -13.133 32.335 23.820 1.00 16.24 115 ALA A C 1
ATOM 829 O O . ALA A 1 115 ? -12.950 32.588 22.636 1.00 15.92 115 ALA A O 1
ATOM 831 N N . ARG A 1 116 ? -13.585 31.149 24.216 1.00 13.33 116 ARG A N 1
ATOM 832 C CA . ARG A 1 116 ? -13.838 30.111 23.206 1.00 12.44 116 ARG A CA 1
ATOM 833 C C . ARG A 1 116 ? -15.024 30.346 22.289 1.00 14.04 116 ARG A C 1
ATOM 834 O O . ARG A 1 116 ? -15.109 29.753 21.215 1.00 11.37 116 ARG A O 1
ATOM 842 N N . GLY A 1 117 ? -15.934 31.218 22.708 1.00 14.28 117 GLY A N 1
ATOM 843 C CA . GLY A 1 117 ? -17.125 31.489 21.912 1.00 13.66 117 GLY A CA 1
ATOM 844 C C . GLY A 1 117 ? -17.836 30.172 21.630 1.00 18.22 117 GLY A C 1
ATOM 845 O O . GLY A 1 117 ? -18.272 29.467 22.552 1.00 16.96 117 GLY A O 1
ATOM 846 N N . ASP A 1 118 ? -17.952 29.821 20.353 1.00 16.51 118 ASP A N 1
ATOM 847 C CA . ASP A 1 118 ? -18.633 28.588 19.994 1.00 18.56 118 ASP A CA 1
ATOM 848 C C . ASP A 1 118 ? -17.698 27.440 19.665 1.00 20.97 118 ASP A C 1
ATOM 849 O O . ASP A 1 118 ? -18.146 26.387 19.208 1.00 21.27 118 ASP A O 1
ATOM 854 N N . ILE A 1 119 ? -16.404 27.646 19.904 1.00 15.62 119 ILE A N 1
ATOM 855 C CA . ILE A 1 119 ? -15.426 26.600 19.640 1.00 13.40 119 ILE A CA 1
ATOM 856 C C . ILE A 1 119 ? -15.452 25.609 20.798 1.00 16.60 119 ILE A C 1
ATOM 857 O O . ILE A 1 119 ? -15.291 25.993 21.958 1.00 15.12 119 ILE A O 1
ATOM 862 N N . SER A 1 120 ? -15.693 24.341 20.472 1.00 13.94 120 SER A N 1
ATOM 863 C CA . SER A 1 120 ? -15.744 23.300 21.484 1.00 14.08 120 SER A CA 1
ATOM 864 C C . SER A 1 120 ? -14.332 22.886 21.888 1.00 15.77 120 SER A C 1
ATOM 865 O O . SER A 1 120 ? -13.423 22.854 21.044 1.00 15.31 120 SER A O 1
ATOM 868 N N . LEU A 1 121 ? -14.165 22.568 23.168 1.00 12.05 121 LEU A N 1
ATOM 869 C CA . LEU A 1 121 ? -12.886 22.113 23.704 1.00 11.91 121 LEU A CA 1
ATOM 870 C C . LEU A 1 121 ? -13.080 20.912 24.610 1.00 16.68 121 LEU A C 1
ATOM 871 O O . LEU A 1 121 ? -14.052 20.845 25.366 1.00 17.90 121 LEU A O 1
ATOM 876 N N . THR A 1 122 ? -12.093 20.025 24.620 1.00 11.49 122 THR A N 1
ATOM 877 C CA . THR A 1 122 ? -12.138 18.858 25.483 1.00 10.42 122 THR A CA 1
ATOM 878 C C . THR A 1 122 ? -11.604 19.239 26.851 1.00 12.16 122 THR A C 1
ATOM 879 O O . THR A 1 122 ? -11.076 20.330 27.032 1.00 11.20 122 THR A O 1
ATOM 883 N N . TYR A 1 123 ? -11.711 18.310 27.794 1.00 10.36 123 TYR A N 1
ATOM 884 C CA . TYR A 1 123 ? -11.233 18.504 29.153 1.00 11.48 123 TYR A CA 1
ATOM 885 C C . TYR A 1 123 ? -9.745 18.834 29.127 1.00 13.34 123 TYR A C 1
ATOM 886 O O . TYR A 1 123 ? -9.324 19.815 29.714 1.00 11.90 123 TYR A O 1
ATOM 895 N N . PHE A 1 124 ? -8.941 18.041 28.418 1.00 8.75 124 PHE A N 1
ATOM 896 C CA . PHE A 1 124 ? -7.507 18.340 28.385 1.00 7.03 124 PHE A CA 1
ATOM 897 C C . PHE A 1 124 ? -7.203 19.637 27.634 1.00 10.28 124 PHE A C 1
ATOM 898 O O . PHE A 1 124 ? -6.284 20.337 28.003 1.00 9.55 124 PHE A O 1
ATOM 906 N N . GLU A 1 125 ? -7.960 19.965 26.589 1.00 7.28 125 GLU A N 1
ATOM 907 C CA . GLU A 1 125 ? -7.711 21.223 25.864 1.00 6.39 125 GLU A CA 1
ATOM 908 C C . GLU A 1 125 ? -7.998 22.405 26.775 1.00 9.85 125 GLU A C 1
ATOM 909 O O . GLU A 1 125 ? -7.228 23.359 26.868 1.00 9.74 125 GLU A O 1
ATOM 915 N N . TYR A 1 126 ? -9.107 22.319 27.485 1.00 8.14 126 TYR A N 1
ATOM 916 C CA . TYR A 1 126 ? -9.466 23.334 28.448 1.00 8.44 126 TYR A CA 1
ATOM 917 C C . TYR A 1 126 ? -8.380 23.484 29.528 1.00 10.95 126 TYR A C 1
ATOM 918 O O . TYR A 1 126 ? -7.952 24.592 29.825 1.00 9.53 126 TYR A O 1
ATOM 927 N N . GLY A 1 127 ? -7.955 22.357 30.100 1.00 8.62 127 GLY A N 1
ATOM 928 C CA . GLY A 1 127 ? -6.945 22.323 31.145 1.00 7.65 127 GLY A CA 1
ATOM 929 C C . GLY A 1 127 ? -5.619 22.880 30.621 1.00 10.43 127 GLY A C 1
ATOM 930 O O . GLY A 1 127 ? -4.898 23.543 31.362 1.00 8.69 127 GLY A O 1
ATOM 931 N N . THR A 1 128 ? -5.309 22.630 29.346 1.00 6.46 128 THR A N 1
ATOM 932 C CA . THR A 1 128 ? -4.059 23.119 28.745 1.00 6.05 128 THR A CA 1
ATOM 933 C C . THR A 1 128 ? -4.082 24.642 28.612 1.00 8.20 128 THR A C 1
ATOM 934 O O . THR A 1 128 ? -3.126 25.322 29.014 1.00 6.04 128 THR A O 1
ATOM 938 N N . LEU A 1 129 ? -5.172 25.164 28.052 1.00 5.37 129 LEU A N 1
ATOM 939 C CA . LEU A 1 129 ? -5.369 26.607 27.903 1.00 5.24 129 LEU A CA 1
ATOM 940 C C . LEU A 1 129 ? -5.328 27.252 29.284 1.00 9.25 129 LEU A C 1
ATOM 941 O O . LEU A 1 129 ? -4.732 28.315 29.460 1.00 8.95 129 LEU A O 1
ATOM 946 N N . SER A 1 130 ? -5.927 26.592 30.278 1.00 6.07 130 SER A N 1
ATOM 947 C CA . SER A 1 130 ? -5.894 27.123 31.630 1.00 5.99 130 SER A CA 1
ATOM 948 C C . SER A 1 130 ? -4.457 27.247 32.182 1.00 8.02 130 SER A C 1
ATOM 949 O O . SER A 1 130 ? -4.078 28.303 32.719 1.00 6.50 130 SER A O 1
ATOM 952 N N . ALA A 1 131 ? -3.673 26.180 32.055 1.00 6.69 131 ALA A N 1
ATOM 953 C CA . ALA A 1 131 ? -2.282 26.166 32.520 1.00 5.82 131 ALA A CA 1
ATOM 954 C C . ALA A 1 131 ? -1.529 27.288 31.809 1.00 8.23 131 ALA A C 1
ATOM 955 O O . ALA A 1 131 ? -0.824 28.042 32.446 1.00 6.57 131 ALA A O 1
ATOM 957 N N . LEU A 1 132 ? -1.706 27.413 30.495 1.00 5.93 132 LEU A N 1
ATOM 958 C CA . LEU A 1 132 ? -1.024 28.472 29.736 1.00 5.49 132 LEU A CA 1
ATOM 959 C C . LEU A 1 132 ? -1.408 29.882 30.221 1.00 9.50 132 LEU A C 1
ATOM 960 O O . LEU A 1 132 ? -0.563 30.774 30.333 1.00 8.48 132 LEU A O 1
ATOM 965 N N . TRP A 1 133 ? -2.698 30.082 30.468 1.00 9.18 133 TRP A N 1
ATOM 966 C CA . TRP A 1 133 ? -3.202 31.356 30.916 1.00 11.80 133 TRP A CA 1
ATOM 967 C C . TRP A 1 133 ? -2.676 31.650 32.298 1.00 11.37 133 TRP A C 1
ATOM 968 O O . TRP A 1 133 ? -2.229 32.749 32.551 1.00 9.42 133 TRP A O 1
ATOM 979 N N . LEU A 1 134 ? -2.676 30.651 33.171 1.00 8.28 134 LEU A N 1
ATOM 980 C CA . LEU A 1 134 ? -2.162 30.858 34.527 1.00 7.28 134 LEU A CA 1
ATOM 981 C C . LEU A 1 134 ? -0.678 31.194 34.480 1.00 10.99 134 LEU A C 1
ATOM 982 O O . LEU A 1 134 ? -0.199 32.051 35.234 1.00 9.76 134 LEU A O 1
ATOM 987 N N . PHE A 1 135 ? 0.049 30.554 33.571 1.00 7.37 135 PHE A N 1
ATOM 988 C CA . PHE A 1 135 ? 1.485 30.820 33.406 1.00 6.47 135 PHE A CA 1
ATOM 989 C C . PHE A 1 135 ? 1.696 32.246 32.872 1.00 9.12 135 PHE A C 1
ATOM 990 O O . PHE A 1 135 ? 2.565 32.975 33.345 1.00 7.71 135 PHE A O 1
ATOM 998 N N . LYS A 1 136 ? 0.895 32.645 31.892 1.00 7.84 136 LYS A N 1
ATOM 999 C CA . LYS A 1 136 ? 1.034 33.998 31.337 1.00 8.24 136 LYS A CA 1
ATOM 1000 C C . LYS A 1 136 ? 0.854 35.055 32.421 1.00 13.11 136 LYS A C 1
ATOM 1001 O O . LYS A 1 136 ? 1.619 36.018 32.489 1.00 13.22 136 LYS A O 1
ATOM 1007 N N . GLN A 1 137 ? -0.174 34.880 33.243 1.00 10.29 137 GLN A N 1
ATOM 1008 C CA . GLN A 1 137 ? -0.481 35.790 34.346 1.00 9.70 137 GLN A CA 1
ATOM 1009 C C . GLN A 1 137 ? 0.669 35.865 35.341 1.00 13.78 137 GLN A C 1
ATOM 1010 O O . GLN A 1 137 ? 0.906 36.907 35.947 1.00 12.67 137 GLN A O 1
ATOM 1016 N N . ALA A 1 138 ? 1.372 34.747 35.511 1.00 9.99 138 ALA A N 1
ATOM 1017 C CA . ALA A 1 138 ? 2.467 34.650 36.466 1.00 10.13 138 ALA A CA 1
ATOM 1018 C C . ALA A 1 138 ? 3.788 35.292 36.074 1.00 14.18 138 ALA A C 1
ATOM 1019 O O . ALA A 1 138 ? 4.686 35.371 36.915 1.00 13.94 138 ALA A O 1
ATOM 1021 N N . GLN A 1 139 ? 3.907 35.740 34.823 1.00 12.30 139 GLN A N 1
ATOM 1022 C CA . GLN A 1 139 ? 5.117 36.407 34.316 1.00 14.49 139 GLN A CA 1
ATOM 1023 C C . GLN A 1 139 ? 6.393 35.616 34.652 1.00 16.98 139 GLN A C 1
ATOM 1024 O O . GLN A 1 139 ? 7.303 36.100 35.338 1.00 17.03 139 GLN A O 1
ATOM 1030 N N . LEU A 1 140 ? 6.429 34.384 34.160 1.00 10.57 140 LEU A N 1
ATOM 1031 C CA . LEU A 1 140 ? 7.504 33.450 34.439 1.00 8.42 140 LEU A CA 1
ATOM 1032 C C . LEU A 1 140 ? 8.663 33.582 33.494 1.00 11.71 140 LEU A C 1
ATOM 1033 O O . LEU A 1 140 ? 8.531 34.126 32.394 1.00 10.83 140 LEU A O 1
ATOM 1038 N N . ASP A 1 141 ? 9.778 32.995 33.879 1.00 7.80 141 ASP A N 1
ATOM 1039 C CA . ASP A 1 141 ? 10.930 32.980 32.986 1.00 7.72 141 ASP A CA 1
ATOM 1040 C C . ASP A 1 141 ? 10.888 31.718 32.146 1.00 10.18 141 ASP A C 1
ATOM 1041 O O . ASP A 1 141 ? 11.235 31.728 30.971 1.00 8.25 141 ASP A O 1
ATOM 1046 N N . VAL A 1 142 ? 10.507 30.612 32.771 1.00 7.06 142 VAL A N 1
ATOM 1047 C CA . VAL A 1 142 ? 10.499 29.343 32.050 1.00 6.99 142 VAL A CA 1
ATOM 1048 C C . VAL A 1 142 ? 9.229 28.584 32.351 1.00 11.49 142 VAL A C 1
ATOM 1049 O O . VAL A 1 142 ? 8.760 28.556 33.498 1.00 11.62 142 VAL A O 1
ATOM 1053 N N . VAL A 1 143 ? 8.682 27.956 31.313 1.00 7.37 143 VAL A N 1
ATOM 1054 C CA . VAL A 1 143 ? 7.498 27.142 31.436 1.00 5.92 143 VAL A CA 1
ATOM 1055 C C . VAL A 1 143 ? 7.847 25.746 30.893 1.00 9.46 143 VAL A C 1
ATOM 1056 O O . VAL A 1 143 ? 8.488 25.614 29.866 1.00 10.40 143 VAL A O 1
ATOM 1060 N N . ILE A 1 144 ? 7.470 24.724 31.647 1.00 7.20 144 ILE A N 1
ATOM 1061 C CA . ILE A 1 144 ? 7.726 23.336 31.275 1.00 6.90 144 ILE A CA 1
ATOM 1062 C C . ILE A 1 144 ? 6.401 22.650 31.035 1.00 10.31 144 ILE A C 1
ATOM 1063 O O . ILE A 1 144 ? 5.558 22.558 31.918 1.00 8.07 144 ILE A O 1
ATOM 1068 N N . LEU A 1 145 ? 6.202 22.185 29.811 1.00 7.57 145 LEU A N 1
ATOM 1069 C CA . LEU A 1 145 ? 4.945 21.557 29.464 1.00 5.89 145 LEU A CA 1
ATOM 1070 C C . LEU A 1 145 ? 5.118 20.051 29.285 1.00 9.06 145 LEU A C 1
ATOM 1071 O O . LEU A 1 145 ? 5.886 19.592 28.437 1.00 7.88 145 LEU A O 1
ATOM 1076 N N . GLU A 1 146 ? 4.379 19.294 30.079 1.00 5.55 146 GLU A N 1
ATOM 1077 C CA . GLU A 1 146 ? 4.356 17.865 29.921 1.00 5.29 146 GLU A CA 1
ATOM 1078 C C . GLU A 1 146 ? 3.292 17.590 28.863 1.00 8.88 146 GLU A C 1
ATOM 1079 O O . GLU A 1 146 ? 2.136 18.004 29.017 1.00 7.75 146 GLU A O 1
ATOM 1085 N N . VAL A 1 147 ? 3.678 16.853 27.813 1.00 5.14 147 VAL A N 1
ATOM 1086 C CA . VAL A 1 147 ? 2.734 16.488 26.761 1.00 5.17 147 VAL A CA 1
ATOM 1087 C C . VAL A 1 147 ? 1.691 15.537 27.351 1.00 10.61 147 VAL A C 1
ATOM 1088 O O . VAL A 1 147 ? 2.018 14.632 28.147 1.00 9.76 147 VAL A O 1
ATOM 1092 N N . GLY A 1 148 ? 0.436 15.758 26.985 1.00 5.37 148 GLY A N 1
ATOM 1093 C CA . GLY A 1 148 ? -0.661 14.927 27.460 1.00 5.24 148 GLY A CA 1
A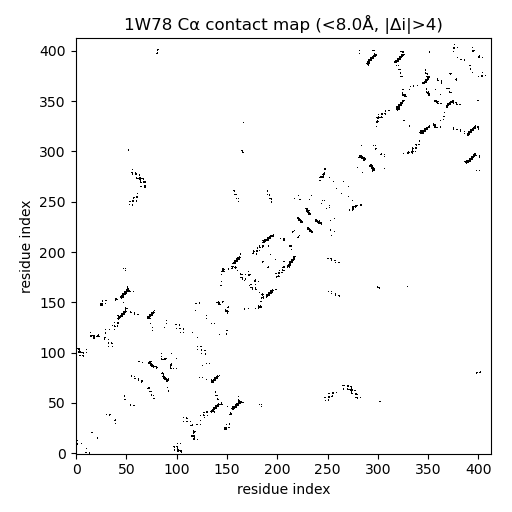TOM 1094 C C . GLY A 1 148 ? -0.607 13.516 26.846 1.00 8.48 148 GLY A C 1
ATOM 1095 O O . GLY A 1 148 ? -0.495 12.527 27.579 1.00 8.60 148 GLY A O 1
ATOM 1096 N N . LEU A 1 149 ? -0.677 13.438 25.522 1.00 5.97 149 LEU A N 1
ATOM 1097 C CA . LEU A 1 149 ? -0.705 12.155 24.824 1.00 7.22 149 LEU A CA 1
ATOM 1098 C C . LEU A 1 149 ? -0.097 12.296 23.445 1.00 8.86 149 LEU A C 1
ATOM 1099 O O . LEU A 1 149 ? -0.621 13.020 22.597 1.00 9.09 149 LEU A O 1
ATOM 1104 N N . GLY A 1 150 ? 1.018 11.605 23.239 1.00 7.15 150 GLY A N 1
ATOM 1105 C CA . GLY A 1 150 ? 1.708 11.605 21.961 1.00 7.01 150 GLY A CA 1
ATOM 1106 C C . GLY A 1 150 ? 2.643 12.793 21.814 1.00 9.05 150 GLY A C 1
ATOM 1107 O O . GLY A 1 150 ? 3.708 12.839 22.435 1.00 7.33 150 GLY A O 1
ATOM 1108 N N . GLY A 1 151 ? 2.254 13.728 20.941 1.00 7.63 151 GLY A N 1
ATOM 1109 C CA . GLY A 1 151 ? 3.022 14.945 20.727 1.00 8.06 151 GLY A CA 1
ATOM 1110 C C . GLY A 1 151 ? 2.457 15.794 19.608 1.00 9.99 151 GLY A C 1
ATOM 1111 O O . GLY A 1 151 ? 2.007 16.920 19.820 1.00 9.55 151 GLY A O 1
ATOM 1112 N N . ARG A 1 152 ? 2.541 15.267 18.399 1.00 7.38 152 ARG A N 1
ATOM 1113 C CA . ARG A 1 152 ? 2.075 15.979 17.222 1.00 7.31 152 ARG A CA 1
ATOM 1114 C C . ARG A 1 152 ? 0.689 16.645 17.376 1.00 10.86 152 ARG A C 1
ATOM 1115 O O . ARG A 1 152 ? 0.503 17.794 16.997 1.00 10.10 152 ARG A O 1
ATOM 1123 N N . LEU A 1 153 ? -0.284 15.903 17.893 1.00 8.65 153 LEU A N 1
ATOM 1124 C CA . LEU A 1 153 ? -1.649 16.388 18.036 1.00 7.63 153 LEU A CA 1
ATOM 1125 C C . LEU A 1 153 ? -2.073 16.736 19.454 1.00 9.85 153 LEU A C 1
ATOM 1126 O O . LEU A 1 153 ? -3.223 17.049 19.686 1.00 9.86 153 LEU A O 1
ATOM 1131 N N . ASP A 1 154 ? -1.135 16.675 20.396 1.00 8.25 154 ASP A N 1
ATOM 1132 C CA . ASP A 1 154 ? -1.412 17.011 21.784 1.00 7.28 154 ASP A CA 1
ATOM 1133 C C . ASP A 1 154 ? -1.634 18.518 21.949 1.00 9.30 154 ASP A C 1
ATOM 1134 O O . ASP A 1 154 ? -0.967 19.308 21.288 1.00 9.43 154 ASP A O 1
ATOM 1139 N N . ALA A 1 155 ? -2.568 18.906 22.828 1.00 6.21 155 ALA A N 1
ATOM 1140 C CA . ALA A 1 155 ? -2.884 20.327 23.044 1.00 5.90 155 ALA A CA 1
ATOM 1141 C C . ALA A 1 155 ? -1.648 21.149 23.347 1.00 9.06 155 ALA A C 1
ATOM 1142 O O . ALA A 1 155 ? -1.564 22.305 22.982 1.00 6.87 155 ALA A O 1
ATOM 1144 N N . THR A 1 156 ? -0.685 20.557 24.042 1.00 7.46 156 THR A N 1
ATOM 1145 C CA . THR A 1 156 ? 0.538 21.277 24.368 1.00 7.77 156 THR A CA 1
ATOM 1146 C C . THR A 1 156 ? 1.373 21.691 23.154 1.00 10.67 156 THR A C 1
ATOM 1147 O O . THR A 1 156 ? 2.198 22.590 23.259 1.00 7.54 156 THR A O 1
ATOM 1151 N N . ASN A 1 157 ? 1.162 21.012 22.032 1.00 8.06 157 ASN A N 1
ATOM 1152 C CA . ASN A 1 157 ? 1.916 21.281 20.803 1.00 7.25 157 ASN A CA 1
ATOM 1153 C C . ASN A 1 157 ? 1.472 22.543 20.044 1.00 10.00 157 ASN A C 1
ATOM 1154 O O . ASN A 1 157 ? 1.984 22.846 18.961 1.00 7.18 157 ASN A O 1
ATOM 1159 N N . ILE A 1 158 ? 0.530 23.292 20.606 1.00 7.46 158 ILE A N 1
ATOM 1160 C CA . ILE A 1 158 ? 0.145 24.553 19.989 1.00 6.09 158 ILE A CA 1
ATOM 1161 C C . ILE A 1 158 ? 1.205 25.614 20.362 1.00 10.49 158 ILE A C 1
ATOM 1162 O O . ILE A 1 158 ? 1.342 26.643 19.699 1.00 9.53 158 ILE A O 1
ATOM 1167 N N . VAL A 1 159 ? 1.975 25.322 21.409 1.00 6.40 159 VAL A N 1
ATOM 1168 C CA . VAL A 1 159 ? 3.060 26.165 21.888 1.00 5.87 159 VAL A CA 1
ATOM 1169 C C . VAL A 1 159 ? 4.338 25.705 21.196 1.00 10.32 159 VAL A C 1
ATOM 1170 O O . VAL A 1 159 ? 4.544 24.522 21.010 1.00 10.18 159 VAL A O 1
ATOM 1174 N N . ASP A 1 160 ? 5.191 26.633 20.800 1.00 7.62 160 ASP A N 1
ATOM 1175 C CA . ASP A 1 160 ? 6.431 26.251 20.134 1.00 7.47 160 ASP A CA 1
ATOM 1176 C C . ASP A 1 160 ? 7.524 26.122 21.190 1.00 9.61 160 ASP A C 1
ATOM 1177 O O . ASP A 1 160 ? 7.946 27.119 21.779 1.00 8.71 160 ASP A O 1
ATOM 1182 N N . ALA A 1 161 ? 7.948 24.896 21.470 1.00 6.16 161 ALA A N 1
ATOM 1183 C CA . ALA A 1 161 ? 8.997 24.709 22.473 1.00 6.57 161 ALA A CA 1
ATOM 1184 C C . ALA A 1 161 ? 10.352 25.242 22.035 1.00 12.10 161 ALA A C 1
ATOM 1185 O O . ALA A 1 161 ? 10.731 25.141 20.865 1.00 11.11 161 ALA A O 1
ATOM 1187 N N . ASP A 1 162 ? 11.092 25.780 23.001 1.00 8.34 162 ASP A N 1
ATOM 1188 C CA . ASP A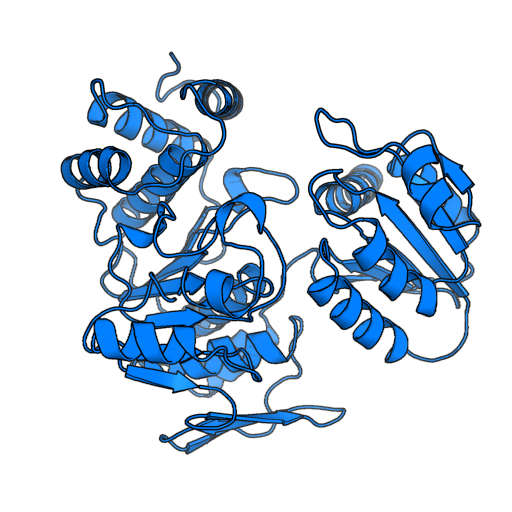 1 162 ? 12.462 26.257 22.775 1.00 7.98 162 ASP A CA 1
ATOM 1189 C C . ASP A 1 162 ? 13.427 25.072 22.871 1.00 10.12 162 ASP A C 1
ATOM 1190 O O . ASP A 1 162 ? 14.493 25.087 22.279 1.00 9.18 162 ASP A O 1
ATOM 1195 N N . VAL A 1 163 ? 13.028 24.064 23.644 1.00 6.64 163 VAL A N 1
ATOM 1196 C CA . VAL A 1 163 ? 13.718 22.792 23.782 1.00 6.19 163 VAL A CA 1
ATOM 1197 C C . VAL A 1 163 ? 12.628 21.741 23.845 1.00 10.74 163 VAL A C 1
ATOM 1198 O O . VAL A 1 163 ? 11.710 21.842 24.663 1.00 9.94 163 VAL A O 1
ATOM 1202 N N . ALA A 1 164 ? 12.698 20.768 22.932 1.00 8.32 164 ALA A N 1
ATOM 1203 C CA . ALA A 1 164 ? 11.741 19.671 22.882 1.00 8.48 164 ALA A CA 1
ATOM 1204 C C . ALA A 1 164 ? 12.480 18.467 23.461 1.00 11.37 164 ALA A C 1
ATOM 1205 O O . ALA A 1 164 ? 13.681 18.290 23.252 1.00 10.05 164 ALA A O 1
ATOM 1207 N N . VAL A 1 165 ? 11.752 17.653 24.212 1.00 7.74 165 VAL A N 1
ATOM 1208 C CA . VAL A 1 165 ? 12.335 16.487 24.871 1.00 6.36 165 VAL A CA 1
ATOM 1209 C C . VAL A 1 165 ? 11.500 15.223 24.648 1.00 9.71 165 VAL A C 1
ATOM 1210 O O . VAL A 1 165 ? 10.277 15.259 24.754 1.00 9.79 165 VAL A O 1
ATOM 1214 N N . VAL A 1 166 ? 12.177 14.116 24.372 1.00 6.84 166 VAL A N 1
ATOM 1215 C CA . VAL A 1 166 ? 11.536 12.808 24.271 1.00 5.58 166 VAL A CA 1
ATOM 1216 C C . VAL A 1 166 ? 12.222 11.929 25.343 1.00 8.33 166 VAL A C 1
ATOM 1217 O O . VAL A 1 166 ? 13.423 11.633 25.257 1.00 9.36 166 VAL A O 1
ATOM 1221 N N . THR A 1 167 ? 11.454 11.505 26.342 1.00 6.13 167 THR A N 1
ATOM 1222 C CA . THR A 1 167 ? 11.988 10.739 27.457 1.00 6.70 167 THR A CA 1
ATOM 1223 C C . THR A 1 167 ? 12.262 9.250 27.206 1.00 10.42 167 THR A C 1
ATOM 1224 O O . THR A 1 167 ? 13.305 8.715 27.604 1.00 10.84 167 THR A O 1
ATOM 1228 N N . SER A 1 168 ? 11.342 8.609 26.510 1.00 7.21 168 SER A N 1
ATOM 1229 C CA . SER A 1 168 ? 11.436 7.194 26.170 1.00 6.13 168 SER A CA 1
ATOM 1230 C C . SER A 1 168 ? 10.361 6.926 25.118 1.00 9.70 168 SER A C 1
ATOM 1231 O O . SER A 1 168 ? 9.407 7.691 24.978 1.00 9.12 168 SER A O 1
ATOM 1234 N N . ILE A 1 169 ? 10.524 5.840 24.375 1.00 6.85 169 ILE A N 1
ATOM 1235 C CA . ILE A 1 169 ? 9.523 5.417 23.412 1.00 6.30 169 ILE A CA 1
ATOM 1236 C C . ILE A 1 169 ? 9.280 3.938 23.701 1.00 7.85 169 ILE A C 1
ATOM 1237 O O . ILE A 1 169 ? 10.200 3.123 23.671 1.00 6.85 169 ILE A O 1
ATOM 1242 N N . ALA A 1 170 ? 8.034 3.604 24.009 1.00 7.27 170 ALA A N 1
ATOM 1243 C CA . ALA A 1 170 ? 7.642 2.229 24.254 1.00 8.31 170 ALA A CA 1
ATOM 1244 C C . ALA A 1 170 ? 6.172 2.096 23.886 1.00 11.41 170 ALA A C 1
ATOM 1245 O O . ALA A 1 170 ? 5.552 3.037 23.410 1.00 11.06 170 ALA A O 1
ATOM 1247 N N . LEU A 1 171 ? 5.607 0.926 24.092 1.00 10.56 171 LEU A N 1
ATOM 1248 C CA . LEU A 1 171 ? 4.229 0.724 23.701 1.00 10.27 171 LEU A CA 1
ATOM 1249 C C . LEU A 1 171 ? 3.198 1.180 24.713 1.00 12.95 171 LEU A C 1
ATOM 1250 O O . LEU A 1 171 ? 3.061 0.583 25.761 1.00 12.72 171 LEU A O 1
ATOM 1255 N N . ASP A 1 172 ? 2.482 2.240 24.370 1.00 9.74 172 ASP A N 1
ATOM 1256 C CA . ASP A 1 172 ? 1.341 2.745 25.135 1.00 8.20 172 ASP A CA 1
ATOM 1257 C C . ASP A 1 172 ? 0.547 3.619 24.178 1.00 11.80 172 ASP A C 1
ATOM 1258 O O . ASP A 1 172 ? 1.109 4.178 23.243 1.00 11.91 172 ASP A O 1
ATOM 1263 N N . HIS A 1 173 ? -0.757 3.718 24.412 1.00 9.59 173 HIS A N 1
ATOM 1264 C CA . HIS A 1 173 ? -1.645 4.551 23.606 1.00 9.24 173 HIS A CA 1
ATOM 1265 C C . HIS A 1 173 ? -1.639 4.163 22.149 1.00 10.67 173 HIS A C 1
ATOM 1266 O O . HIS A 1 173 ? -1.737 5.015 21.277 1.00 9.70 173 HIS A O 1
ATOM 1273 N N . THR A 1 174 ? -1.512 2.876 21.868 1.00 9.02 174 THR A N 1
ATOM 1274 C CA . THR A 1 174 ? -1.490 2.440 20.467 1.00 10.03 174 THR A CA 1
ATOM 1275 C C . THR A 1 174 ? -2.808 2.755 19.744 1.00 15.64 174 THR A C 1
ATOM 1276 O O . THR A 1 174 ? -2.862 2.833 18.511 1.00 16.18 174 THR A O 1
ATOM 1280 N N . ASP A 1 175 ? -3.875 2.941 20.517 1.00 13.89 175 ASP A N 1
ATOM 1281 C CA . ASP A 1 175 ? -5.167 3.270 19.937 1.00 13.85 175 ASP A CA 1
ATOM 1282 C C . ASP A 1 175 ? -5.057 4.603 19.196 1.00 16.98 175 ASP A C 1
ATOM 1283 O O . ASP A 1 175 ? -5.674 4.786 18.146 1.00 17.19 175 ASP A O 1
ATOM 1288 N N . TRP A 1 176 ? -4.228 5.515 19.711 1.00 11.54 176 TRP A N 1
ATOM 1289 C CA . TRP A 1 176 ? -4.048 6.828 19.093 1.00 12.29 176 TRP A CA 1
ATOM 1290 C C . TRP A 1 176 ? -2.758 6.998 18.333 1.00 13.49 176 TRP A C 1
ATOM 1291 O O . TRP A 1 176 ? -2.681 7.788 17.381 1.00 14.03 176 TRP A O 1
ATOM 1302 N N . LEU A 1 177 ? -1.713 6.344 18.809 1.00 9.42 177 LEU A N 1
ATOM 1303 C CA . LEU A 1 177 ? -0.385 6.548 18.223 1.00 9.38 177 LEU A CA 1
ATOM 1304 C C . LEU A 1 177 ? 0.174 5.506 17.275 1.00 15.82 177 LEU A C 1
ATOM 1305 O O . LEU A 1 177 ? 1.307 5.638 16.840 1.00 15.10 177 LEU A O 1
ATOM 1310 N N . GLY A 1 178 ? -0.583 4.458 16.972 1.00 14.28 178 GLY A N 1
ATOM 1311 C CA . GLY A 1 178 ? -0.051 3.420 16.094 1.00 14.12 178 GLY A CA 1
ATOM 1312 C C . GLY A 1 178 ? 0.481 2.241 16.912 1.00 15.88 178 GLY A C 1
ATOM 1313 O O . GLY A 1 178 ? 0.776 2.334 18.110 1.00 13.19 178 GLY A O 1
ATOM 1314 N N . PRO A 1 179 ? 0.594 1.113 16.231 1.00 13.80 179 PRO A N 1
ATOM 1315 C CA . PRO A 1 179 ? 0.952 -0.159 16.851 1.00 12.93 179 PRO A CA 1
ATOM 1316 C C . PRO A 1 179 ? 2.410 -0.485 17.164 1.00 17.19 179 PRO A C 1
ATOM 1317 O O . PRO A 1 179 ? 2.690 -1.564 17.694 1.00 18.37 179 PRO A O 1
ATOM 1321 N N . ASP A 1 180 ? 3.344 0.389 16.807 1.00 11.57 180 ASP A N 1
ATOM 1322 C CA . ASP A 1 180 ? 4.756 0.077 17.025 1.00 9.59 180 ASP A CA 1
ATOM 1323 C C . ASP A 1 180 ? 5.599 1.276 17.459 1.00 12.00 180 ASP A C 1
ATOM 1324 O O . ASP A 1 180 ? 5.157 2.423 17.425 1.00 9.60 180 ASP A O 1
ATOM 1329 N N . ARG A 1 181 ? 6.828 1.010 17.863 1.00 10.82 181 ARG A N 1
ATOM 1330 C CA . ARG A 1 181 ? 7.697 2.081 18.324 1.00 11.48 181 ARG A CA 1
ATOM 1331 C C . ARG A 1 181 ? 7.940 3.165 17.256 1.00 14.57 181 ARG A C 1
ATOM 1332 O O . ARG A 1 181 ? 8.105 4.347 17.559 1.00 13.87 181 ARG A O 1
ATOM 1340 N N . GLU A 1 182 ? 7.950 2.762 15.996 1.00 10.73 182 GLU A N 1
ATOM 1341 C CA . GLU A 1 182 ? 8.160 3.724 14.923 1.00 9.89 182 GLU A CA 1
ATOM 1342 C C . GLU A 1 182 ? 6.974 4.706 14.819 1.00 9.93 182 GLU A C 1
ATOM 1343 O O . GLU A 1 182 ? 7.184 5.916 14.753 1.00 8.34 182 GLU A O 1
ATOM 1349 N N . SER A 1 183 ? 5.741 4.194 14.790 1.00 7.98 183 SER A N 1
ATOM 1350 C CA . SER A 1 183 ? 4.584 5.082 14.684 1.00 7.94 183 SER A CA 1
ATOM 1351 C C . SER A 1 183 ? 4.503 5.974 15.935 1.00 9.54 183 SER A C 1
ATOM 1352 O O . SER A 1 183 ? 4.317 7.183 15.825 1.00 7.51 183 SER A O 1
ATOM 1355 N N . ILE A 1 184 ? 4.682 5.379 17.112 1.00 7.94 184 ILE A N 1
ATOM 1356 C CA . ILE A 1 184 ? 4.661 6.121 18.381 1.00 7.04 184 ILE A CA 1
ATOM 1357 C C . ILE A 1 184 ? 5.758 7.220 18.428 1.00 11.81 184 ILE A C 1
ATOM 1358 O O . ILE A 1 184 ? 5.490 8.372 18.823 1.00 10.55 184 ILE A O 1
ATOM 1363 N N . GLY A 1 185 ? 6.973 6.860 18.008 1.00 9.78 185 GLY A N 1
ATOM 1364 C CA . GLY A 1 185 ? 8.111 7.779 17.966 1.00 9.67 185 GLY A CA 1
ATOM 1365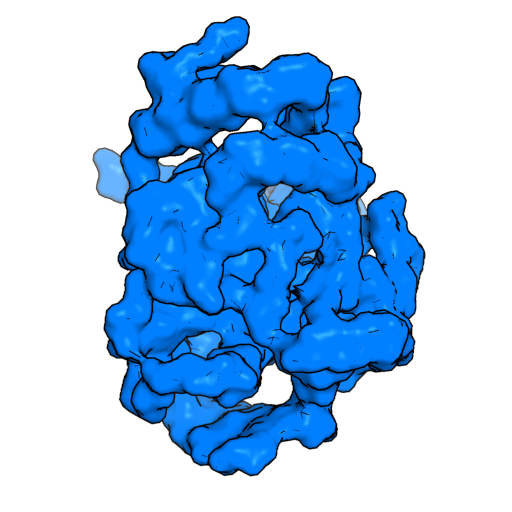 C C . GLY A 1 185 ? 7.795 8.984 17.066 1.00 11.44 185 GLY A C 1
ATOM 1366 O O . GLY A 1 185 ? 8.044 10.139 17.437 1.00 9.39 185 GLY A O 1
ATOM 1367 N N . ARG A 1 186 ? 7.233 8.720 15.886 1.00 7.82 186 ARG A N 1
ATOM 1368 C CA . ARG A 1 186 ? 6.872 9.809 14.992 1.00 8.13 186 ARG A CA 1
ATOM 1369 C C . ARG A 1 186 ? 5.916 10.808 15.679 1.00 10.98 186 ARG A C 1
ATOM 1370 O O . ARG A 1 186 ? 6.099 12.034 15.578 1.00 10.11 186 ARG A O 1
ATOM 1378 N N . GLU A 1 187 ? 4.893 10.294 16.366 1.00 8.00 187 GLU A N 1
ATOM 1379 C CA . GLU A 1 187 ? 3.930 11.159 17.053 1.00 7.65 187 GLU A CA 1
ATOM 1380 C C . GLU A 1 187 ? 4.582 11.988 18.159 1.00 11.02 187 GLU A C 1
ATOM 1381 O O . GLU A 1 187 ? 4.331 13.194 18.251 1.00 9.82 187 GLU A O 1
ATOM 1399 N N . ALA A 1 189 ? 7.699 12.908 18.417 1.00 6.84 189 ALA A N 1
ATOM 1400 C CA . ALA A 1 189 ? 8.603 13.862 17.790 1.00 6.66 189 ALA A CA 1
ATOM 1401 C C . ALA A 1 189 ? 7.918 15.092 17.202 1.00 9.39 189 ALA A C 1
ATOM 1402 O O . ALA A 1 189 ? 8.589 16.034 16.773 1.00 7.32 189 ALA A O 1
ATOM 1404 N N . GLY A 1 190 ? 6.582 15.071 17.161 1.00 6.67 190 GLY A N 1
ATOM 1405 C CA . GLY A 1 190 ? 5.799 16.181 16.629 1.00 6.00 190 GLY A CA 1
ATOM 1406 C C . GLY A 1 190 ? 6.030 17.482 17.399 1.00 10.21 190 GLY A C 1
ATOM 1407 O O . GLY A 1 190 ? 5.754 18.555 16.892 1.00 10.87 190 GLY A O 1
ATOM 1408 N N . ILE A 1 191 ? 6.550 17.391 18.616 1.00 6.13 191 ILE A N 1
ATOM 1409 C CA . ILE A 1 191 ? 6.824 18.594 19.397 1.00 5.39 191 ILE A CA 1
ATOM 1410 C C . ILE A 1 191 ? 8.159 19.235 19.000 1.00 8.71 191 ILE A C 1
ATOM 1411 O O . ILE A 1 191 ? 8.475 20.308 19.489 1.00 8.27 191 ILE A O 1
ATOM 1416 N N . PHE A 1 192 ? 8.932 18.583 18.120 1.00 6.50 192 PHE A N 1
ATOM 1417 C CA . PHE A 1 192 ? 10.206 19.171 17.680 1.00 6.57 192 PHE A CA 1
ATOM 1418 C C . PHE A 1 192 ? 9.923 20.454 16.878 1.00 11.68 192 PHE A C 1
ATOM 1419 O O . PHE A 1 192 ? 8.847 20.616 16.276 1.00 10.64 192 PHE A O 1
ATOM 1427 N N . ARG A 1 193 ? 10.904 21.350 16.846 1.00 9.54 193 ARG A N 1
ATOM 1428 C CA . ARG A 1 193 ? 10.798 22.621 16.098 1.00 8.55 193 ARG A CA 1
ATOM 1429 C C . ARG A 1 193 ? 12.114 22.936 15.374 1.00 12.87 193 ARG A C 1
ATOM 1430 O O . ARG A 1 193 ? 13.202 22.578 15.840 1.00 10.77 193 ARG A O 1
ATOM 1438 N N . SER A 1 194 ? 11.991 23.625 14.241 1.00 10.29 194 SER A N 1
ATOM 1439 C CA . SER A 1 194 ? 13.140 24.050 13.442 1.00 9.56 194 SER A CA 1
ATOM 1440 C C . SER A 1 194 ? 14.165 24.818 14.267 1.00 12.18 194 SER A C 1
ATOM 1441 O O . SER A 1 194 ? 13.837 25.769 14.995 1.00 10.46 194 SER A O 1
ATOM 1444 N N . GLU A 1 195 ? 15.415 24.397 14.140 1.00 10.91 195 GLU A N 1
ATOM 1445 C CA . GLU A 1 195 ? 16.526 25.059 14.807 1.00 11.03 195 GLU A CA 1
ATOM 1446 C C . GLU A 1 195 ? 16.423 25.079 16.322 1.00 13.01 195 GLU A C 1
ATOM 1447 O O . GLU A 1 195 ? 17.040 25.920 16.963 1.00 12.71 195 GLU A O 1
ATOM 1453 N N . LYS A 1 196 ? 15.649 24.166 16.906 1.00 7.58 196 LYS A N 1
ATOM 1454 C CA . LYS A 1 196 ? 15.556 24.120 18.352 1.00 7.38 196 LYS A CA 1
ATOM 1455 C C . LYS A 1 196 ? 16.085 22.750 18.774 1.00 11.62 196 LYS A C 1
ATOM 1456 O O . LYS A 1 196 ? 15.872 21.768 18.056 1.00 10.93 196 LYS A O 1
ATOM 1462 N N . PRO A 1 197 ? 16.750 22.661 19.933 1.00 8.60 197 PRO A N 1
ATOM 1463 C CA . PRO A 1 197 ? 17.231 21.354 20.381 1.00 8.94 197 PRO A CA 1
ATOM 1464 C C . PRO A 1 197 ? 16.074 20.360 20.536 1.00 11.96 197 PRO A C 1
ATOM 1465 O O . PRO A 1 197 ? 15.012 20.706 21.051 1.00 10.82 197 PRO A O 1
ATOM 1469 N N . ALA A 1 198 ? 16.302 19.143 20.062 1.00 10.65 198 ALA A N 1
ATOM 1470 C CA . ALA A 1 198 ? 15.359 18.032 20.166 1.00 10.30 198 ALA A CA 1
ATOM 1471 C C . ALA A 1 198 ? 16.151 16.967 20.961 1.00 12.51 198 ALA A C 1
ATOM 1472 O O . ALA A 1 198 ? 16.972 16.205 20.408 1.00 11.12 198 ALA A O 1
ATOM 1474 N N . ILE A 1 199 ? 15.922 16.967 22.275 1.00 8.88 199 ILE A N 1
ATOM 1475 C CA . ILE A 1 199 ? 16.615 16.092 23.234 1.00 7.99 199 ILE A CA 1
ATOM 1476 C C . ILE A 1 199 ? 15.940 14.743 23.379 1.00 11.45 199 ILE A C 1
ATOM 1477 O O . ILE A 1 199 ? 14.825 14.649 23.876 1.00 10.74 199 ILE A O 1
ATOM 1482 N N . VAL A 1 200 ? 16.617 13.699 22.922 1.00 8.07 200 VAL A N 1
ATOM 1483 C CA . VAL A 1 200 ? 16.070 12.359 22.959 1.00 8.14 200 VAL A CA 1
ATOM 1484 C C . VAL A 1 200 ? 16.782 11.453 23.978 1.00 9.94 200 VAL A C 1
ATOM 1485 O O . VAL A 1 200 ? 17.939 11.076 23.791 1.00 6.86 200 VAL A O 1
ATOM 1489 N N . GLY A 1 201 ? 16.065 11.106 25.047 1.00 8.10 201 GLY A N 1
ATOM 1490 C CA . GLY A 1 201 ? 16.594 10.265 26.137 1.00 7.78 201 GLY A CA 1
ATOM 1491 C C . GLY A 1 201 ? 16.298 8.761 25.988 1.00 9.92 201 GLY A C 1
ATOM 1492 O O . GLY A 1 201 ? 16.638 7.963 26.838 1.00 9.93 201 GLY A O 1
ATOM 1493 N N . GLU A 1 202 ? 15.637 8.392 24.898 1.00 8.02 202 GLU A N 1
ATOM 1494 C CA . GLU A 1 202 ? 15.350 6.995 24.573 1.00 6.98 202 GLU A CA 1
ATOM 1495 C C . GLU A 1 202 ? 16.669 6.453 23.979 1.00 10.69 202 GLU A C 1
ATOM 1496 O O . GLU A 1 202 ? 17.149 6.970 22.972 1.00 10.14 202 GLU A O 1
ATOM 1502 N N . PRO A 1 203 ? 17.267 5.441 24.610 1.00 9.75 203 PRO A N 1
ATOM 1503 C CA . PRO A 1 203 ? 18.535 4.877 24.111 1.00 10.89 203 PRO A CA 1
ATOM 1504 C C . PRO A 1 203 ? 18.384 4.055 22.804 1.00 14.70 203 PRO A C 1
ATOM 1505 O O . PRO A 1 203 ? 19.341 3.890 22.060 1.00 14.49 203 PRO A O 1
ATOM 1509 N N . GLU A 1 204 ? 17.181 3.568 22.519 1.00 11.11 204 GLU A N 1
ATOM 1510 C CA . GLU A 1 204 ? 16.944 2.806 21.282 1.00 11.87 204 GLU A CA 1
ATOM 1511 C C . GLU A 1 204 ? 15.955 3.629 20.499 1.00 12.81 204 GLU A C 1
ATOM 1512 O O . GLU A 1 204 ? 14.780 3.332 20.476 1.00 11.80 204 GLU A O 1
ATOM 1518 N N . MET A 1 205 ? 16.454 4.705 19.900 1.00 9.64 205 MET A N 1
ATOM 1519 C CA . MET A 1 205 ? 15.623 5.655 19.192 1.00 8.30 205 MET A CA 1
ATOM 1520 C C . MET A 1 205 ? 15.050 5.133 17.883 1.00 13.29 205 MET A C 1
ATOM 1521 O O . MET A 1 205 ? 15.799 4.751 17.003 1.00 12.81 205 MET A O 1
ATOM 1526 N N . PRO A 1 206 ? 13.722 5.146 17.745 1.00 9.48 206 PRO A N 1
ATOM 1527 C CA . PRO A 1 206 ? 13.108 4.720 16.487 1.00 9.46 206 PRO A CA 1
ATOM 1528 C C . PRO A 1 206 ? 13.564 5.677 15.406 1.00 12.55 206 PRO A C 1
ATOM 1529 O O . PRO A 1 206 ? 13.748 6.879 15.661 1.00 10.27 206 PRO A O 1
ATOM 1533 N N . SER A 1 207 ? 13.745 5.154 14.192 1.00 10.82 207 SER A N 1
ATOM 1534 C CA . SER A 1 207 ? 14.242 5.965 13.072 1.00 10.65 207 SER A CA 1
ATOM 1535 C C . SER A 1 207 ? 13.308 7.125 12.731 1.00 12.80 207 SER A C 1
ATOM 1536 O O . SER A 1 207 ? 13.726 8.169 12.226 1.00 11.11 207 SER A O 1
ATOM 1539 N N . THR A 1 208 ? 12.031 6.942 13.033 1.00 10.20 208 THR A N 1
ATOM 1540 C CA . THR A 1 208 ? 11.025 7.967 12.758 1.00 9.67 208 THR A CA 1
ATOM 1541 C C . THR A 1 208 ? 11.299 9.246 13.519 1.00 11.44 208 THR A C 1
ATOM 1542 O O . THR A 1 208 ? 10.912 10.316 13.084 1.00 10.32 208 THR A O 1
ATOM 1546 N N . ILE A 1 209 ? 11.970 9.140 14.659 1.00 8.20 209 ILE A N 1
ATOM 1547 C CA . ILE A 1 209 ? 12.317 10.335 15.419 1.00 8.24 209 ILE A CA 1
ATOM 1548 C C . ILE A 1 209 ? 13.363 11.151 14.660 1.00 12.04 209 ILE A C 1
ATOM 1549 O O . ILE A 1 209 ? 13.266 12.373 14.575 1.00 10.60 209 ILE A O 1
ATOM 1554 N N . ALA A 1 210 ? 14.324 10.477 14.039 1.00 10.26 210 ALA A N 1
ATOM 1555 C CA . ALA A 1 210 ? 15.308 11.193 13.243 1.00 10.03 210 ALA A CA 1
ATOM 1556 C C . ALA A 1 210 ? 14.636 11.755 11.969 1.00 12.35 210 ALA A C 1
ATOM 1557 O O . ALA A 1 210 ? 14.989 12.848 11.516 1.00 11.90 210 ALA A O 1
ATOM 1559 N N . ASP A 1 211 ? 13.657 11.034 11.420 1.00 10.40 211 ASP A N 1
ATOM 1560 C CA . ASP A 1 211 ? 12.931 11.494 10.219 1.00 9.93 211 ASP A CA 1
ATOM 1561 C C . ASP A 1 211 ? 12.256 12.822 10.525 1.00 13.35 211 ASP A C 1
ATOM 1562 O O . ASP A 1 211 ? 12.366 13.776 9.766 1.00 12.20 211 ASP A O 1
ATOM 1567 N N . VAL A 1 212 ? 11.505 12.855 11.626 1.00 10.43 212 VAL A N 1
ATOM 1568 C CA . VAL A 1 212 ? 10.781 14.063 12.011 1.00 9.37 212 VAL A CA 1
ATOM 1569 C C . VAL A 1 212 ? 11.742 15.194 12.299 1.00 12.64 212 VAL A C 1
ATOM 1570 O O . VAL A 1 212 ? 11.475 16.323 11.906 1.00 12.86 212 VAL A O 1
ATOM 1574 N N . ALA A 1 213 ? 12.869 14.896 12.947 1.00 9.61 213 ALA A N 1
ATOM 1575 C CA . ALA A 1 213 ? 13.868 15.927 13.238 1.00 9.66 213 ALA A CA 1
ATOM 1576 C C . ALA A 1 213 ? 14.377 16.514 11.920 1.00 13.70 213 ALA A C 1
ATOM 1577 O O . ALA A 1 213 ? 14.562 17.716 11.796 1.00 12.74 213 ALA A O 1
ATOM 1579 N N . GLN A 1 214 ? 14.577 15.666 10.927 1.00 11.36 214 GLN A N 1
ATOM 1580 C CA . GLN A 1 214 ? 15.029 16.161 9.635 1.00 12.58 214 GLN A CA 1
ATOM 1581 C C . GLN A 1 214 ? 13.917 16.934 8.919 1.00 15.29 214 GLN A C 1
ATOM 1582 O O . GLN A 1 214 ? 14.166 18.009 8.357 1.00 14.46 214 GLN A O 1
ATOM 1588 N N . GLU A 1 215 ? 12.691 16.406 8.970 1.00 12.63 215 GLU A N 1
ATOM 1589 C CA . GLU A 1 215 ? 11.539 17.076 8.348 1.00 12.68 215 GLU A CA 1
ATOM 1590 C C . GLU A 1 215 ? 11.351 18.489 8.902 1.00 17.57 215 GLU A C 1
ATOM 1591 O O . GLU A 1 215 ? 10.969 19.414 8.171 1.00 18.22 215 GLU A O 1
ATOM 1597 N N . LYS A 1 216 ? 11.582 18.649 10.204 1.00 12.27 216 LYS A N 1
ATOM 1598 C CA . LYS A 1 216 ? 11.411 19.948 10.860 1.00 12.24 216 LYS A CA 1
ATOM 1599 C C . LYS A 1 216 ? 12.667 20.808 10.897 1.00 15.89 216 LYS A C 1
ATOM 1600 O O . LYS A 1 216 ? 12.583 21.994 11.150 1.00 17.55 216 LYS A O 1
ATOM 1606 N N . GLY A 1 217 ? 13.831 20.201 10.727 1.00 12.44 217 GLY A N 1
ATOM 1607 C CA . GLY A 1 217 ? 15.068 20.953 10.816 1.00 13.33 217 GLY A CA 1
ATOM 1608 C C . GLY A 1 217 ? 15.444 21.135 12.286 1.00 15.08 217 GLY A C 1
ATOM 1609 O O . GLY A 1 217 ? 16.186 22.049 12.629 1.00 14.30 217 GLY A O 1
ATOM 1610 N N . ALA A 1 218 ? 14.927 20.253 13.147 1.00 11.00 218 ALA A N 1
ATOM 1611 C CA . ALA A 1 218 ? 15.224 20.305 14.582 1.00 11.07 218 ALA A CA 1
ATOM 1612 C C . ALA A 1 218 ? 16.676 19.851 14.823 1.00 14.61 218 ALA A C 1
ATOM 1613 O O . ALA A 1 218 ? 17.257 19.143 13.990 1.00 14.52 218 ALA A O 1
ATOM 1615 N N . LEU A 1 219 ? 17.252 20.256 15.950 1.00 10.58 219 LEU A N 1
ATOM 1616 C CA . LEU A 1 219 ? 18.622 19.910 16.288 1.00 9.71 219 LEU A CA 1
ATOM 1617 C C . LEU A 1 219 ? 18.637 18.676 17.214 1.00 13.00 219 LEU A C 1
ATOM 1618 O O . LEU A 1 219 ? 18.628 18.795 18.430 1.00 12.47 219 LEU A O 1
ATOM 1623 N N . LEU A 1 220 ? 18.672 17.483 16.631 1.00 10.39 220 LEU A N 1
ATOM 1624 C CA . LEU A 1 220 ? 18.637 16.228 17.395 1.00 11.51 220 LEU A CA 1
ATOM 1625 C C . LEU A 1 220 ? 19.868 16.004 18.254 1.00 13.46 220 LEU A C 1
ATOM 1626 O O . LEU A 1 220 ? 20.998 16.044 17.758 1.00 13.00 220 LEU A O 1
ATOM 1631 N N . GLN A 1 221 ? 19.652 15.743 19.541 1.00 10.13 221 GLN A N 1
ATOM 1632 C CA . GLN A 1 221 ? 20.753 15.502 20.482 1.00 9.81 221 GLN A CA 1
ATOM 1633 C C . GLN A 1 221 ? 20.279 14.355 21.330 1.00 11.97 221 GLN A C 1
ATOM 1634 O O . GLN A 1 221 ? 19.392 14.503 22.178 1.00 10.87 221 GLN A O 1
ATOM 1640 N N . ARG A 1 222 ? 20.823 13.182 21.027 1.00 9.81 222 ARG A N 1
ATOM 1641 C CA . ARG A 1 222 ? 20.381 11.956 21.663 1.00 10.07 222 ARG A CA 1
ATOM 1642 C C . ARG A 1 222 ? 21.356 11.197 22.525 1.00 10.67 222 ARG A C 1
ATOM 1643 O O . ARG A 1 222 ? 22.574 11.228 22.311 1.00 11.70 222 ARG A O 1
ATOM 1651 N N . ARG A 1 223 ? 20.787 10.460 23.469 1.00 7.73 223 ARG A N 1
ATOM 1652 C CA . ARG A 1 223 ? 21.534 9.608 24.388 1.00 8.09 223 ARG A CA 1
ATOM 1653 C C . ARG A 1 223 ? 22.282 8.559 23.591 1.00 12.54 223 ARG A C 1
ATOM 1654 O O . ARG A 1 223 ? 21.729 7.933 22.679 1.00 11.27 223 ARG A O 1
ATOM 1662 N N . GLY A 1 224 ? 23.562 8.393 23.912 1.00 11.47 224 GLY A N 1
ATOM 1663 C CA . GLY A 1 224 ? 24.390 7.412 23.241 1.00 11.39 224 GLY A CA 1
ATOM 1664 C C . GLY A 1 224 ? 25.142 8.046 22.086 1.00 16.07 224 GLY A C 1
ATOM 1665 O O . GLY A 1 224 ? 26.091 7.462 21.565 1.00 17.24 224 GLY A O 1
ATOM 1666 N N . VAL A 1 225 ? 24.714 9.233 21.679 1.00 11.77 225 VAL A N 1
ATOM 1667 C CA . VAL A 1 225 ? 25.356 9.937 20.566 1.00 12.69 225 VAL A CA 1
ATOM 1668 C C . VAL A 1 225 ? 25.869 11.303 20.986 1.00 16.06 225 VAL A C 1
ATOM 1669 O O . VAL A 1 225 ? 27.043 11.437 21.294 1.00 15.24 225 VAL A O 1
ATOM 1673 N N . GLU A 1 226 ? 25.002 12.314 21.007 1.00 12.71 226 GLU A N 1
ATOM 1674 C CA . GLU A 1 226 ? 25.399 13.676 21.420 1.00 11.95 226 GLU A CA 1
ATOM 1675 C C . GLU A 1 226 ? 25.674 13.787 22.918 1.00 14.62 226 GLU A C 1
ATOM 1676 O O . GLU A 1 226 ? 26.431 14.652 23.357 1.00 13.54 226 GLU A O 1
ATOM 1682 N N . TRP A 1 227 ? 25.042 12.929 23.712 1.00 11.24 227 TRP A N 1
ATOM 1683 C CA . TRP A 1 227 ? 25.231 12.966 25.153 1.00 10.64 227 TRP A CA 1
ATOM 1684 C C . TRP A 1 227 ? 25.098 11.590 25.762 1.00 13.48 227 TRP A C 1
ATOM 1685 O O . TRP A 1 227 ? 24.532 10.696 25.166 1.00 12.39 227 TRP A O 1
ATOM 1696 N N . ASN A 1 228 ? 25.611 11.427 26.968 1.00 11.73 228 ASN A N 1
ATOM 1697 C CA . ASN A 1 228 ? 25.546 10.131 27.640 1.00 12.08 228 ASN A CA 1
ATOM 1698 C C . ASN A 1 228 ? 25.783 10.255 29.126 1.00 13.65 228 ASN A C 1
ATOM 1699 O O . ASN A 1 228 ? 26.093 11.329 29.618 1.00 13.97 228 ASN A O 1
ATOM 1704 N N . TYR A 1 229 ? 25.601 9.158 29.842 1.00 10.74 229 TYR A N 1
ATOM 1705 C CA . TYR A 1 229 ? 25.803 9.148 31.274 1.00 10.22 229 TYR A CA 1
ATOM 1706 C C . TYR A 1 229 ? 26.250 7.775 31.689 1.00 13.72 229 TYR A C 1
ATOM 1707 O O . TYR A 1 229 ? 26.077 6.808 30.962 1.00 13.42 229 TYR A O 1
ATOM 1716 N N . SER A 1 230 ? 26.842 7.702 32.867 1.00 10.85 230 SER A N 1
ATOM 1717 C CA . SER A 1 230 ? 27.296 6.440 33.407 1.00 11.69 230 SER A CA 1
ATOM 1718 C C . SER A 1 230 ? 26.925 6.481 34.882 1.00 14.68 230 SER A C 1
ATOM 1719 O O . SER A 1 230 ? 26.776 7.558 35.460 1.00 14.24 230 SER A O 1
ATOM 1722 N N . VAL A 1 231 ? 26.733 5.316 35.476 1.00 12.51 231 VAL A N 1
ATOM 1723 C CA . VAL A 1 231 ? 26.322 5.252 36.853 1.00 14.63 231 VAL A CA 1
ATOM 1724 C C . VAL A 1 231 ? 27.228 4.356 37.679 1.00 20.53 231 VAL A C 1
ATOM 1725 O O . VAL A 1 231 ? 27.925 3.484 37.154 1.00 19.05 231 VAL A O 1
ATOM 1729 N N . THR A 1 232 ? 27.186 4.589 38.981 1.00 19.20 232 THR A N 1
ATOM 1730 C CA . THR A 1 232 ? 27.955 3.842 39.958 1.00 19.86 232 THR A CA 1
ATOM 1731 C C . THR A 1 232 ? 26.939 3.544 41.060 1.00 24.00 232 THR A C 1
ATOM 1732 O O . THR A 1 232 ? 25.816 4.038 40.995 1.00 20.77 232 THR A O 1
ATOM 1736 N N . ASP A 1 233 ? 27.313 2.729 42.049 1.00 24.01 233 ASP A N 1
ATOM 1737 C CA . ASP A 1 233 ? 26.411 2.390 43.160 1.00 25.25 233 ASP A CA 1
ATOM 1738 C C . ASP A 1 233 ? 26.137 3.612 44.045 1.00 26.41 233 ASP A C 1
ATOM 1739 O O . ASP A 1 233 ? 25.188 3.638 44.845 1.00 24.81 233 ASP A O 1
ATOM 1744 N N . HIS A 1 234 ? 26.995 4.613 43.917 1.00 22.78 234 HIS A N 1
ATOM 1745 C CA . HIS A 1 234 ? 26.895 5.776 44.774 1.00 22.77 234 HIS A CA 1
ATOM 1746 C C . HIS A 1 234 ? 26.675 7.154 44.152 1.00 20.76 234 HIS A C 1
ATOM 1747 O O . HIS A 1 234 ? 26.418 8.112 44.892 1.00 18.46 234 HIS A O 1
ATOM 1754 N N . ASP A 1 235 ? 26.801 7.262 42.827 1.00 15.81 235 ASP A N 1
ATOM 1755 C CA . ASP A 1 235 ? 26.628 8.547 42.119 1.00 14.63 235 ASP A CA 1
ATOM 1756 C C . ASP A 1 235 ? 26.591 8.285 40.607 1.00 16.65 235 ASP A C 1
ATOM 1757 O O . ASP A 1 235 ? 26.509 7.133 40.171 1.00 15.53 235 ASP A O 1
ATOM 1762 N N . TRP A 1 236 ? 26.673 9.354 39.816 1.00 12.77 236 TRP A N 1
ATOM 1763 C CA . TRP A 1 236 ? 26.674 9.222 38.364 1.00 12.27 236 TRP A CA 1
ATOM 1764 C C . TRP A 1 236 ? 27.408 10.371 37.706 1.00 13.24 236 TRP A C 1
ATOM 1765 O O . TRP A 1 236 ? 27.739 11.367 38.355 1.00 12.04 236 TRP A O 1
ATOM 1776 N N . ALA A 1 237 ? 27.667 10.216 36.416 1.00 12.13 237 ALA A N 1
ATOM 1777 C CA . ALA A 1 237 ? 28.365 11.228 35.643 1.00 11.03 237 ALA A CA 1
ATOM 1778 C C . ALA A 1 237 ? 27.632 11.434 34.338 1.00 14.89 237 ALA A C 1
ATOM 1779 O O . ALA A 1 237 ? 26.961 10.550 33.827 1.00 13.88 237 ALA A O 1
ATOM 1781 N N . PHE A 1 238 ? 27.793 12.620 33.789 1.00 12.65 238 PHE A N 1
ATOM 1782 C CA . PHE A 1 238 ? 27.114 12.979 32.570 1.00 11.75 238 PHE A CA 1
ATOM 1783 C C . PHE A 1 238 ? 28.096 13.628 31.622 1.00 15.43 238 PHE A C 1
ATOM 1784 O O . PHE A 1 238 ? 29.004 14.340 32.042 1.00 15.39 238 PHE A O 1
ATOM 1792 N N . SER A 1 239 ? 27.900 13.393 30.337 1.00 12.17 239 SER A N 1
ATOM 1793 C CA . SER A 1 239 ? 28.739 14.007 29.327 1.00 12.19 239 SER A CA 1
ATOM 1794 C C . SER A 1 239 ? 27.962 14.466 28.082 1.00 15.47 239 SER A C 1
ATOM 1795 O O . SER A 1 239 ? 27.003 13.820 27.645 1.00 13.54 239 SER A O 1
ATOM 1798 N N . ASP A 1 240 ? 28.374 15.597 27.516 1.00 12.80 240 ASP A N 1
ATOM 1799 C CA . ASP A 1 240 ? 27.763 16.107 26.292 1.00 12.29 240 ASP A CA 1
ATOM 1800 C C . ASP A 1 240 ? 28.818 16.913 25.534 1.00 18.10 240 ASP A C 1
ATOM 1801 O O . ASP A 1 240 ? 30.002 16.830 25.874 1.00 16.05 240 ASP A O 1
ATOM 1806 N N . ALA A 1 241 ? 28.420 17.649 24.497 1.00 17.38 241 ALA A N 1
ATOM 1807 C CA . ALA A 1 241 ? 29.383 18.434 23.709 1.00 19.57 241 ALA A CA 1
ATOM 1808 C C . ALA A 1 241 ? 30.061 19.548 24.517 1.00 25.71 241 ALA A C 1
ATOM 1809 O O . ALA A 1 241 ? 31.131 20.023 24.162 1.00 26.26 241 ALA A O 1
ATOM 1811 N N . HIS A 1 242 ? 29.414 19.997 25.576 1.00 23.47 242 HIS A N 1
ATOM 1812 C CA . HIS A 1 242 ? 29.967 21.083 26.369 1.00 24.59 242 HIS A CA 1
ATOM 1813 C C . HIS A 1 242 ? 30.865 20.654 27.532 1.00 24.45 242 HIS A C 1
ATOM 1814 O O . HIS A 1 242 ? 31.453 21.495 28.198 1.00 24.21 242 HIS A O 1
ATOM 1821 N N . GLY A 1 243 ? 30.986 19.354 27.775 1.00 18.09 243 GLY A N 1
ATOM 1822 C CA . GLY A 1 243 ? 31.834 18.887 28.862 1.00 17.30 243 GLY A CA 1
ATOM 1823 C C . GLY A 1 243 ? 31.219 17.748 29.657 1.00 19.77 243 GLY A C 1
ATOM 1824 O O . GLY A 1 243 ? 30.282 17.088 29.193 1.00 16.82 243 GLY A O 1
ATOM 1825 N N . THR A 1 244 ? 31.752 17.530 30.858 1.00 16.40 244 THR A N 1
ATOM 1826 C CA . THR A 1 244 ? 31.282 16.459 31.724 1.00 15.82 244 THR A CA 1
ATOM 1827 C C . THR A 1 244 ? 31.009 16.937 33.149 1.00 19.82 244 THR A C 1
ATOM 1828 O O . THR A 1 244 ? 31.588 17.932 33.619 1.00 19.87 244 THR A O 1
ATOM 1832 N N . LEU A 1 245 ? 30.141 16.200 33.839 1.00 15.11 245 LEU A N 1
ATOM 1833 C CA . LEU A 1 245 ? 29.822 16.473 35.227 1.00 13.78 245 LEU A CA 1
ATOM 1834 C C . LEU A 1 245 ? 30.003 15.167 35.990 1.00 17.30 245 LEU A C 1
ATOM 1835 O O . LEU A 1 245 ? 29.497 14.128 35.576 1.00 16.21 245 LEU A O 1
ATOM 1840 N N . GLU A 1 246 ? 30.757 15.220 37.087 1.00 13.19 246 GLU A N 1
ATOM 1841 C CA . GLU A 1 246 ? 31.025 14.030 37.888 1.00 13.41 246 GLU A CA 1
ATOM 1842 C C . GLU A 1 246 ? 30.333 14.005 39.249 1.00 15.64 246 GLU A C 1
ATOM 1843 O O . GLU A 1 246 ? 29.902 15.035 39.779 1.00 15.85 246 GLU A O 1
ATOM 1849 N N . ASN A 1 247 ? 30.263 12.801 39.810 1.00 12.74 247 ASN A N 1
ATOM 1850 C CA . ASN A 1 247 ? 29.730 12.591 41.148 1.00 13.12 247 ASN A CA 1
ATOM 1851 C C . ASN A 1 247 ? 28.416 13.286 41.369 1.00 13.76 247 ASN A C 1
ATOM 1852 O O . ASN A 1 247 ? 28.170 13.867 42.428 1.00 12.58 247 ASN A O 1
ATOM 1857 N N . LEU A 1 248 ? 27.545 13.176 40.381 1.00 11.01 248 LEU A N 1
ATOM 1858 C CA . LEU A 1 248 ? 26.235 13.772 40.472 1.00 10.71 248 LEU A CA 1
ATOM 1859 C C . LEU A 1 248 ? 25.419 12.997 41.505 1.00 14.15 248 LEU A C 1
ATOM 1860 O O . LEU A 1 248 ? 25.605 11.799 41.681 1.00 12.03 248 LEU A O 1
ATOM 1865 N N . PRO A 1 249 ? 24.494 13.668 42.172 1.00 12.63 249 PRO A N 1
ATOM 1866 C CA . PRO A 1 249 ? 23.660 12.972 43.174 1.00 11.80 249 PRO A CA 1
ATOM 1867 C C . PRO A 1 249 ? 22.816 11.847 42.543 1.00 14.36 249 PRO A C 1
ATOM 1868 O O . PRO A 1 249 ? 22.159 12.066 41.515 1.00 13.17 249 PRO A O 1
ATOM 1872 N N . LEU A 1 250 ? 22.816 10.659 43.151 1.00 10.98 250 LEU A N 1
ATOM 1873 C CA . LEU A 1 250 ? 21.969 9.571 42.657 1.00 11.65 250 LEU A CA 1
ATOM 1874 C C . LEU A 1 250 ? 20.561 10.144 42.721 1.00 12.83 250 LEU A C 1
ATOM 1875 O O . LEU A 1 250 ? 20.162 10.748 43.717 1.00 10.50 250 LEU A O 1
ATOM 1880 N N . PRO A 1 251 ? 19.825 10.039 41.631 1.00 9.43 251 PRO A N 1
ATOM 1881 C CA . PRO A 1 251 ? 18.504 10.670 41.586 1.00 8.22 251 PRO A CA 1
ATOM 1882 C C . PRO A 1 251 ? 17.450 9.959 42.395 1.00 10.55 251 PRO A C 1
ATOM 1883 O O . PRO A 1 251 ? 17.544 8.756 42.639 1.00 11.91 251 PRO A O 1
ATOM 1887 N N . LEU A 1 252 ? 16.457 10.729 42.826 1.00 8.38 252 LEU A N 1
ATOM 1888 C CA . LEU A 1 252 ? 15.315 10.227 43.574 1.00 6.87 252 LEU A CA 1
ATOM 1889 C C . LEU A 1 252 ? 14.166 10.052 42.584 1.00 8.99 252 LEU A C 1
ATOM 1890 O O . LEU A 1 252 ? 13.031 9.770 42.974 1.00 8.86 252 LEU A O 1
ATOM 1895 N N . VAL A 1 253 ? 14.483 10.221 41.305 1.00 7.02 253 VAL A N 1
ATOM 1896 C CA . VAL A 1 253 ? 13.565 9.965 40.183 1.00 5.90 253 VAL A CA 1
ATOM 1897 C C . VAL A 1 253 ? 14.323 8.950 39.301 1.00 9.54 253 VAL A C 1
ATOM 1898 O O . VAL A 1 253 ? 15.522 8.727 39.509 1.00 9.64 253 VAL A O 1
ATOM 1902 N N . PRO A 1 254 ? 13.663 8.324 38.329 1.00 6.81 254 PRO A N 1
ATOM 1903 C CA . PRO A 1 254 ? 14.372 7.347 37.493 1.00 6.80 254 PRO A CA 1
ATOM 1904 C C . PRO A 1 254 ? 15.641 7.902 36.864 1.00 9.07 254 PRO A C 1
ATOM 1905 O O . PRO A 1 254 ? 15.657 9.003 36.320 1.00 7.72 254 PRO A O 1
ATOM 1909 N N . GLN A 1 255 ? 16.721 7.138 36.979 1.00 7.63 255 GLN A N 1
ATOM 1910 C CA . GLN A 1 255 ? 18.021 7.526 36.447 1.00 7.65 255 GLN A CA 1
ATOM 1911 C C . GLN A 1 255 ? 18.020 8.067 34.995 1.00 11.83 255 GLN A C 1
ATOM 1912 O O . GLN A 1 255 ? 18.621 9.108 34.721 1.00 10.33 255 GLN A O 1
ATOM 1918 N N . PRO A 1 256 ? 17.362 7.377 34.066 1.00 9.34 256 PRO A N 1
ATOM 1919 C CA . PRO A 1 256 ? 17.340 7.840 32.663 1.00 9.70 256 PRO A CA 1
ATOM 1920 C C . PRO A 1 256 ? 16.745 9.250 32.485 1.00 8.87 256 PRO A C 1
ATOM 1921 O O . PRO A 1 256 ? 17.197 10.009 31.640 1.00 7.75 256 PRO A O 1
ATOM 1925 N N . ASN A 1 257 ? 15.734 9.569 33.291 1.00 6.77 257 ASN A N 1
ATOM 1926 C CA . ASN A 1 257 ? 15.046 10.850 33.231 1.00 6.56 257 ASN A CA 1
ATOM 1927 C C . ASN A 1 257 ? 15.855 11.989 33.818 1.00 10.10 257 ASN A C 1
ATOM 1928 O O . ASN A 1 257 ? 15.744 13.119 33.369 1.00 7.50 257 ASN A O 1
ATOM 1933 N N . ALA A 1 258 ? 16.643 11.698 34.852 1.00 8.92 258 ALA A N 1
ATOM 1934 C CA . ALA A 1 258 ? 17.477 12.721 35.457 1.00 7.40 258 ALA A CA 1
ATOM 1935 C C . ALA A 1 258 ? 18.510 13.113 34.403 1.00 9.02 258 ALA A C 1
ATOM 1936 O O . ALA A 1 258 ? 18.801 14.278 34.233 1.00 6.15 258 ALA A O 1
ATOM 1938 N N . ALA A 1 259 ? 19.021 12.130 33.661 1.00 6.77 259 ALA A N 1
ATOM 1939 C CA . ALA A 1 259 ? 20.016 12.387 32.619 1.00 7.26 259 ALA A CA 1
ATOM 1940 C C . ALA A 1 259 ? 19.387 13.141 31.446 1.00 9.84 259 ALA A C 1
ATOM 1941 O O . ALA A 1 259 ? 19.995 14.059 30.901 1.00 8.90 259 ALA A O 1
ATOM 1943 N N . THR A 1 260 ? 18.168 12.756 31.067 1.00 7.60 260 THR A N 1
ATOM 1944 C CA . THR A 1 260 ? 17.451 13.441 29.982 1.00 8.04 260 THR A CA 1
ATOM 1945 C C . THR A 1 260 ? 17.210 14.921 30.330 1.00 9.63 260 THR A C 1
ATOM 1946 O O . THR A 1 260 ? 17.448 15.813 29.521 1.00 8.49 260 THR A O 1
ATOM 1950 N N . ALA A 1 261 ? 16.748 15.174 31.548 1.00 6.29 261 ALA A N 1
ATOM 1951 C CA . ALA A 1 261 ? 16.543 16.554 32.026 1.00 7.11 261 ALA A CA 1
ATOM 1952 C C . ALA A 1 261 ? 17.850 17.350 31.983 1.00 10.13 261 ALA A C 1
ATOM 1953 O O . ALA A 1 261 ? 17.871 18.487 31.546 1.00 9.19 261 ALA A O 1
ATOM 1955 N N . LEU A 1 262 ? 18.931 16.762 32.482 1.00 8.23 262 LEU A N 1
ATOM 1956 C CA . LEU A 1 262 ? 20.223 17.453 32.491 1.00 8.14 262 LEU A CA 1
ATOM 1957 C C . LEU A 1 262 ? 20.682 17.776 31.066 1.00 9.98 262 LEU A C 1
ATOM 1958 O O . LEU A 1 262 ? 21.185 18.849 30.795 1.00 8.66 262 LEU A O 1
ATOM 1963 N N . ALA A 1 263 ? 20.486 16.840 30.149 1.00 7.57 263 ALA A N 1
ATOM 1964 C CA . ALA A 1 263 ? 20.861 17.043 28.760 1.00 6.16 263 ALA A CA 1
ATOM 1965 C C . ALA A 1 263 ? 20.066 18.211 28.182 1.00 9.71 263 ALA A C 1
ATOM 1966 O O . ALA A 1 263 ? 20.641 19.101 27.551 1.00 8.35 263 ALA A O 1
ATOM 1968 N N . ALA A 1 264 ? 18.755 18.235 28.433 1.00 8.16 264 ALA A N 1
ATOM 1969 C CA . ALA A 1 264 ? 17.889 19.305 27.935 1.00 8.00 264 ALA A CA 1
ATOM 1970 C C . ALA A 1 264 ? 18.278 20.649 28.550 1.00 11.73 264 ALA A C 1
ATOM 1971 O O . ALA A 1 264 ? 18.291 21.678 27.874 1.00 10.13 264 ALA A O 1
ATOM 1973 N N . LEU A 1 265 ? 18.596 20.626 29.832 1.00 10.38 265 LEU A N 1
ATOM 1974 C CA . LEU A 1 265 ? 18.971 21.839 30.526 1.00 11.42 265 LEU A CA 1
ATOM 1975 C C . LEU A 1 265 ? 20.263 22.405 29.941 1.00 12.81 265 LEU A C 1
ATOM 1976 O O . LEU A 1 265 ? 20.371 23.600 29.669 1.00 11.39 265 LEU A O 1
ATOM 1981 N N . ARG A 1 266 ? 21.234 21.539 29.708 1.00 9.07 266 ARG A N 1
ATOM 1982 C CA . ARG A 1 266 ? 22.493 22.006 29.140 1.00 9.49 266 ARG A CA 1
ATOM 1983 C C . ARG A 1 266 ? 22.371 22.466 27.701 1.00 14.41 266 ARG A C 1
ATOM 1984 O O . ARG A 1 266 ? 23.094 23.357 27.260 1.00 13.84 266 ARG A O 1
ATOM 1992 N N . ALA A 1 267 ? 21.451 21.860 26.961 1.00 12.42 267 ALA A N 1
ATOM 1993 C CA . ALA A 1 267 ? 21.270 22.216 25.566 1.00 11.39 267 ALA A CA 1
ATOM 1994 C C . ALA A 1 267 ? 20.515 23.531 25.442 1.00 15.38 267 ALA A C 1
ATOM 1995 O O . ALA A 1 267 ? 20.522 24.174 24.398 1.00 12.51 267 ALA A O 1
ATOM 1997 N N . SER A 1 268 ? 19.820 23.914 26.509 1.00 12.23 268 SER A N 1
ATOM 1998 C CA . SER A 1 268 ? 18.992 25.108 26.483 1.00 10.94 268 SER A CA 1
ATOM 1999 C C . SER A 1 268 ? 19.732 26.425 26.404 1.00 16.26 268 SER A C 1
ATOM 2000 O O . SER A 1 268 ? 19.176 27.411 25.939 1.00 13.84 268 SER A O 1
ATOM 2003 N N . GLY A 1 269 ? 20.961 26.455 26.901 1.00 14.07 269 GLY A N 1
ATOM 2004 C CA . GLY A 1 269 ? 21.708 27.703 26.897 1.00 15.11 269 GLY A CA 1
ATOM 2005 C C . GLY A 1 269 ? 21.319 28.570 28.091 1.00 19.12 269 GLY A C 1
ATOM 2006 O O . GLY A 1 269 ? 21.872 29.656 28.270 1.00 19.85 269 GLY A O 1
ATOM 2007 N N . LEU A 1 270 ? 20.371 28.114 28.913 1.00 11.91 270 LEU A N 1
ATOM 2008 C CA . LEU A 1 270 ? 19.983 28.913 30.069 1.00 11.03 270 LEU A CA 1
ATOM 2009 C C . LEU A 1 270 ? 21.190 28.978 31.010 1.00 15.51 270 LEU A C 1
ATOM 2010 O O . LEU A 1 270 ? 22.029 28.086 31.008 1.00 14.75 270 LEU A O 1
ATOM 2015 N N . GLU A 1 271 ? 21.274 30.032 31.811 1.00 12.53 271 GLU A N 1
ATOM 2016 C CA . GLU A 1 271 ? 22.390 30.180 32.729 1.00 12.03 271 GLU A CA 1
ATOM 2017 C C . GLU A 1 271 ? 22.068 29.462 34.024 1.00 13.67 271 GLU A C 1
ATOM 2018 O O . GLU A 1 271 ? 21.225 29.871 34.814 1.00 14.02 271 GLU A O 1
ATOM 2024 N N . VAL A 1 272 ? 22.715 28.333 34.214 1.00 12.35 272 VAL A N 1
ATOM 2025 C CA . VAL A 1 272 ? 22.460 27.491 35.385 1.00 12.58 272 VAL A CA 1
ATOM 2026 C C . VAL A 1 272 ? 23.816 26.967 35.899 1.00 17.18 272 VAL A C 1
ATOM 2027 O O . VAL A 1 272 ? 24.575 26.338 35.152 1.00 16.27 272 VAL A O 1
ATOM 2031 N N . SER A 1 273 ? 24.123 27.252 37.164 1.00 13.05 273 SER A N 1
ATOM 2032 C CA . SER A 1 273 ? 25.395 26.831 37.760 1.00 12.10 273 SER A CA 1
ATOM 2033 C C . SER A 1 273 ? 25.454 25.312 38.029 1.00 14.63 273 SER A C 1
ATOM 2034 O O . SER A 1 273 ? 24.423 24.632 38.109 1.00 12.07 273 SER A O 1
ATOM 2037 N N . GLU A 1 274 ? 26.672 24.803 38.211 1.00 10.64 274 GLU A N 1
ATOM 2038 C CA . GLU A 1 274 ? 26.870 23.397 38.508 1.00 10.69 274 GLU A CA 1
ATOM 2039 C C . GLU A 1 274 ? 26.229 23.075 39.850 1.00 13.29 274 GLU A C 1
ATOM 2040 O O . GLU A 1 274 ? 25.641 22.007 40.026 1.00 12.79 274 GLU A O 1
ATOM 2046 N N . ASN A 1 275 ? 26.313 24.010 40.791 1.00 9.46 275 ASN A N 1
ATOM 2047 C CA . ASN A 1 275 ? 25.697 23.804 42.100 1.00 9.40 275 ASN A CA 1
ATOM 2048 C C . ASN A 1 275 ? 24.162 23.748 42.013 1.00 10.95 275 ASN A C 1
ATOM 2049 O O . ASN A 1 275 ? 23.536 22.980 42.744 1.00 11.35 275 ASN A O 1
ATOM 2054 N N . ALA A 1 276 ? 23.565 24.529 41.111 1.00 8.97 276 ALA A N 1
ATOM 2055 C CA . ALA A 1 276 ? 22.098 24.532 40.929 1.00 8.44 276 ALA A CA 1
ATOM 2056 C C . ALA A 1 276 ? 21.672 23.188 40.326 1.00 10.18 276 ALA A C 1
ATOM 2057 O O . ALA A 1 276 ? 20.604 22.702 40.632 1.00 8.33 276 ALA A O 1
ATOM 2059 N N . ILE A 1 277 ? 22.507 22.627 39.452 1.00 7.64 277 ILE A N 1
ATOM 2060 C CA . ILE A 1 277 ? 22.271 21.313 38.850 1.00 7.86 277 ILE A CA 1
ATOM 2061 C C . ILE A 1 277 ? 22.337 20.241 39.951 1.00 11.77 277 ILE A C 1
ATOM 2062 O O . ILE A 1 277 ? 21.418 19.435 40.088 1.00 10.48 277 ILE A O 1
ATOM 2067 N N . ARG A 1 278 ? 23.394 20.266 40.772 1.00 9.12 278 ARG A N 1
ATOM 2068 C CA . ARG A 1 278 ? 23.516 19.302 41.877 1.00 8.98 278 ARG A CA 1
ATOM 2069 C C . ARG A 1 278 ? 22.345 19.414 42.860 1.00 12.92 278 ARG A C 1
ATOM 2070 O O . ARG A 1 278 ? 21.686 18.427 43.196 1.00 12.25 278 ARG A O 1
ATOM 2078 N N . ASP A 1 279 ? 22.078 20.632 43.315 1.00 11.99 279 ASP A N 1
ATOM 2079 C CA . ASP A 1 279 ? 20.983 20.858 44.249 1.00 11.73 279 ASP A CA 1
ATOM 2080 C C . ASP A 1 279 ? 19.651 20.428 43.632 1.00 11.15 279 ASP A C 1
ATOM 2081 O O . ASP A 1 279 ? 18.845 19.801 44.306 1.00 9.86 279 ASP A O 1
ATOM 2086 N N . GLY A 1 280 ? 19.436 20.768 42.363 1.00 7.51 280 GLY A N 1
ATOM 2087 C CA . GLY A 1 280 ? 18.195 20.424 41.661 1.00 7.95 280 GLY A CA 1
ATOM 2088 C C . GLY A 1 280 ? 17.990 18.910 41.567 1.00 11.66 280 GLY A C 1
ATOM 2089 O O . GLY A 1 280 ? 16.911 18.401 41.868 1.00 11.16 280 GLY A O 1
ATOM 2090 N N . ILE A 1 281 ? 19.035 18.192 41.171 1.00 9.48 281 ILE A N 1
ATOM 2091 C CA . ILE A 1 281 ? 18.928 16.740 41.064 1.00 8.73 281 ILE A CA 1
ATOM 2092 C C . ILE A 1 281 ? 18.752 16.109 42.431 1.00 13.90 281 ILE A C 1
ATOM 2093 O O . ILE A 1 281 ? 17.965 15.174 42.615 1.00 13.87 281 ILE A O 1
ATOM 2098 N N . ALA A 1 282 ? 19.481 16.632 43.408 1.00 10.52 282 ALA A N 1
ATOM 2099 C CA . ALA A 1 282 ? 19.395 16.073 44.748 1.00 10.78 282 ALA A CA 1
ATOM 2100 C C . ALA A 1 282 ? 18.020 16.253 45.384 1.00 12.74 282 ALA A C 1
ATOM 2101 O O . ALA A 1 282 ? 17.625 15.475 46.262 1.00 12.86 282 ALA A O 1
ATOM 2103 N N . SER A 1 283 ? 17.297 17.278 44.950 1.00 9.71 283 SER A N 1
ATOM 2104 C CA . SER A 1 283 ? 15.983 17.582 45.523 1.00 9.36 283 SER A CA 1
ATOM 2105 C C . SER A 1 283 ? 14.785 17.223 44.631 1.00 12.83 283 SER A C 1
ATOM 2106 O O . SER A 1 283 ? 13.634 17.366 45.050 1.00 13.40 283 SER A O 1
ATOM 2109 N N . ALA A 1 284 ? 15.049 16.743 43.412 1.00 9.97 284 ALA A N 1
ATOM 2110 C CA . ALA A 1 284 ? 13.974 16.365 42.477 1.00 9.74 284 ALA A CA 1
ATOM 2111 C C . ALA A 1 284 ? 13.346 15.038 42.871 1.00 10.85 284 ALA A C 1
ATOM 2112 O O . ALA A 1 284 ? 13.995 13.992 42.915 1.00 11.31 284 ALA A O 1
ATOM 2114 N N . ILE A 1 285 ? 12.063 15.074 43.160 1.00 8.51 285 ILE A N 1
ATOM 2115 C CA . ILE A 1 285 ? 11.396 13.854 43.547 1.00 8.38 285 ILE A CA 1
ATOM 2116 C C . ILE A 1 285 ? 9.921 14.031 43.243 1.00 12.28 285 ILE A C 1
ATOM 2117 O O . ILE A 1 285 ? 9.413 15.151 43.262 1.00 12.06 285 ILE A O 1
ATOM 2122 N N . LEU A 1 286 ? 9.259 12.930 42.905 1.00 7.82 286 LEU A N 1
ATOM 2123 C CA . LEU A 1 286 ? 7.839 12.955 42.558 1.00 7.66 286 LEU A CA 1
ATOM 2124 C C . LEU A 1 286 ? 7.103 11.815 43.243 1.00 10.66 286 LEU A C 1
ATOM 2125 O O . LEU A 1 286 ? 7.419 10.642 43.043 1.00 9.20 286 LEU A O 1
ATOM 2130 N N . PRO A 1 287 ? 6.124 12.182 44.064 1.00 10.22 287 PRO A N 1
ATOM 2131 C CA . PRO A 1 287 ? 5.322 11.204 44.770 1.00 10.09 287 PRO A CA 1
ATOM 2132 C C . PRO A 1 287 ? 4.779 10.160 43.785 1.00 10.84 287 PRO A C 1
ATOM 2133 O O . PRO A 1 287 ? 4.316 10.494 42.685 1.00 8.80 287 PRO A O 1
ATOM 2137 N N . GLY A 1 288 ? 4.839 8.897 44.200 1.00 7.60 288 GLY A N 1
ATOM 2138 C CA . GLY A 1 288 ? 4.338 7.781 43.389 1.00 7.74 288 GLY A CA 1
ATOM 2139 C C . GLY A 1 288 ? 5.274 7.253 42.311 1.00 9.22 288 GLY A C 1
ATOM 2140 O O . GLY A 1 288 ? 4.888 6.379 41.540 1.00 8.22 288 GLY A O 1
ATOM 2141 N N . ARG A 1 289 ? 6.497 7.772 42.256 1.00 7.05 289 ARG A N 1
ATOM 2142 C CA . ARG A 1 289 ? 7.503 7.334 41.263 1.00 7.90 289 ARG A CA 1
ATOM 2143 C C . ARG A 1 289 ? 8.628 6.742 42.084 1.00 9.94 289 ARG A C 1
ATOM 2144 O O . ARG A 1 289 ? 9.446 7.477 42.621 1.00 9.73 289 ARG A O 1
ATOM 2152 N N . PHE A 1 290 ? 8.620 5.405 42.188 1.00 8.07 290 PHE A N 1
ATOM 2153 C CA . PHE A 1 290 ? 9.527 4.617 43.063 1.00 8.34 290 PHE A CA 1
ATOM 2154 C C . PHE A 1 290 ? 9.766 5.317 44.395 1.00 10.95 290 PHE A C 1
ATOM 2155 O O . PHE A 1 290 ? 10.888 5.612 44.805 1.00 11.46 290 PHE A O 1
ATOM 2163 N N . GLN A 1 291 ? 8.659 5.620 45.042 1.00 7.98 291 GLN A N 1
ATOM 2164 C CA . GLN A 1 291 ? 8.701 6.349 46.287 1.00 8.94 291 GLN A CA 1
ATOM 2165 C C . GLN A 1 291 ? 8.836 5.404 47.485 1.00 13.47 291 GLN A C 1
ATOM 2166 O O . GLN A 1 291 ? 7.985 4.544 47.694 1.00 10.62 291 GLN A O 1
ATOM 2172 N N . ILE A 1 292 ? 9.910 5.568 48.253 1.00 11.89 292 ILE A N 1
ATOM 2173 C CA . ILE A 1 292 ? 10.093 4.753 49.453 1.00 11.98 292 ILE A CA 1
ATOM 2174 C C . ILE A 1 292 ? 9.363 5.488 50.558 1.00 16.04 292 ILE A C 1
ATOM 2175 O O . ILE A 1 292 ? 9.805 6.546 51.039 1.00 16.77 292 ILE A O 1
ATOM 2180 N N . VAL A 1 293 ? 8.198 4.949 50.894 1.00 11.73 293 VAL A N 1
ATOM 2181 C CA . VAL A 1 293 ? 7.281 5.539 51.847 1.00 12.32 293 VAL A CA 1
ATOM 2182 C C . VAL A 1 293 ? 7.673 5.346 53.316 1.00 18.07 293 VAL A C 1
ATOM 2183 O O . VAL A 1 293 ? 7.572 6.273 54.140 1.00 17.20 293 VAL A O 1
ATOM 2187 N N . SER A 1 294 ? 8.058 4.119 53.651 1.00 15.75 294 SER A N 1
ATOM 2188 C CA . SER A 1 294 ? 8.413 3.770 55.020 1.00 14.56 294 SER A CA 1
ATOM 2189 C C . SER A 1 294 ? 9.247 2.504 55.009 1.00 18.64 294 SER A C 1
ATOM 2190 O O . SER A 1 294 ? 9.437 1.889 53.962 1.00 17.65 294 SER A O 1
ATOM 2193 N N . GLU A 1 295 ? 9.768 2.129 56.177 1.00 15.93 295 GLU A N 1
ATOM 2194 C CA . GLU A 1 295 ? 10.608 0.942 56.317 1.00 15.46 295 GLU A CA 1
ATOM 2195 C C . GLU A 1 295 ? 10.037 0.011 57.391 1.00 18.55 295 GLU A C 1
ATOM 2196 O O . GLU A 1 295 ? 9.173 0.428 58.176 1.00 17.09 295 GLU A O 1
ATOM 2202 N N . SER A 1 296 ? 10.503 -1.243 57.393 1.00 16.68 296 SER A N 1
ATOM 2203 C CA . SER A 1 296 ? 10.052 -2.266 58.355 1.00 16.99 296 SER A CA 1
ATOM 2204 C C . SER A 1 296 ? 8.523 -2.349 58.549 1.00 18.74 296 SER A C 1
ATOM 2205 O O . SER A 1 296 ? 8.006 -2.035 59.627 1.00 17.77 296 SER A O 1
ATOM 2208 N N . PRO A 1 297 ? 7.780 -2.752 57.515 1.00 14.67 297 PRO A N 1
ATOM 2209 C CA . PRO A 1 297 ? 8.296 -3.191 56.210 1.00 13.84 297 PRO A CA 1
ATOM 2210 C C . PRO A 1 297 ? 8.543 -2.044 55.217 1.00 15.60 297 PRO A C 1
ATOM 2211 O O . PRO A 1 297 ? 8.025 -0.944 55.392 1.00 13.61 297 PRO A O 1
ATOM 2215 N N . ARG A 1 298 ? 9.348 -2.312 54.187 1.00 13.04 298 ARG A N 1
ATOM 2216 C CA . ARG A 1 298 ? 9.623 -1.320 53.154 1.00 11.72 298 ARG A CA 1
ATOM 2217 C C . ARG A 1 298 ? 8.325 -1.152 52.364 1.00 15.30 298 ARG A C 1
ATOM 2218 O O . ARG A 1 298 ? 7.773 -2.128 51.850 1.00 14.78 298 ARG A O 1
ATOM 2226 N N . VAL A 1 299 ? 7.832 0.080 52.296 1.00 11.38 299 VAL A N 1
ATOM 2227 C CA . VAL A 1 299 ? 6.620 0.379 51.551 1.00 10.36 299 VAL A CA 1
ATOM 2228 C C . VAL A 1 299 ? 7.049 1.229 50.355 1.00 12.19 299 VAL A C 1
ATOM 2229 O O . VAL A 1 299 ? 7.742 2.241 50.506 1.00 11.12 299 VAL A O 1
ATOM 2233 N N . ILE A 1 300 ? 6.656 0.801 49.159 1.00 9.16 300 ILE A N 1
ATOM 2234 C CA . ILE A 1 300 ? 7.022 1.517 47.938 1.00 8.43 300 ILE A CA 1
ATOM 2235 C C . ILE A 1 300 ? 5.786 1.789 47.123 1.00 9.19 300 ILE A C 1
ATOM 2236 O O . ILE A 1 300 ? 4.939 0.906 46.970 1.00 10.26 300 ILE A O 1
ATOM 2241 N N . PHE A 1 301 ? 5.686 2.996 46.571 1.00 7.73 301 PHE A N 1
ATOM 2242 C CA . PHE A 1 301 ? 4.578 3.337 45.677 1.00 6.54 301 PHE A CA 1
ATOM 2243 C C . PHE A 1 301 ? 5.169 3.580 44.285 1.00 9.65 301 PHE A C 1
ATOM 2244 O O . PHE A 1 301 ? 6.132 4.334 44.122 1.00 8.13 301 PHE A O 1
ATOM 2252 N N . ASP A 1 302 ? 4.584 2.965 43.271 1.00 7.16 302 ASP A N 1
ATOM 2253 C CA . ASP A 1 302 ? 5.026 3.221 41.916 1.00 6.55 302 ASP A CA 1
ATOM 2254 C C . ASP A 1 302 ? 3.851 3.113 40.970 1.00 9.54 302 ASP A C 1
ATOM 2255 O O . ASP A 1 302 ? 3.120 2.113 40.975 1.00 9.66 302 ASP A O 1
ATOM 2260 N N . VAL A 1 303 ? 3.665 4.175 40.196 1.00 6.26 303 VAL A N 1
ATOM 2261 C CA . VAL A 1 303 ? 2.540 4.287 39.271 1.00 6.77 303 VAL A CA 1
ATOM 2262 C C . VAL A 1 303 ? 2.706 3.617 37.896 1.00 12.31 303 VAL A C 1
ATOM 2263 O O . VAL A 1 303 ? 1.926 3.925 36.978 1.00 13.76 303 VAL A O 1
ATOM 2267 N N . ALA A 1 304 ? 3.690 2.730 37.734 1.00 9.16 304 ALA A N 1
ATOM 2268 C CA . ALA A 1 304 ? 3.868 2.032 36.443 1.00 7.68 304 ALA A CA 1
ATOM 2269 C C . ALA A 1 304 ? 2.531 1.492 35.952 1.00 11.54 304 ALA A C 1
ATOM 2270 O O . ALA A 1 304 ? 1.812 0.824 36.693 1.00 10.94 304 ALA A O 1
ATOM 2272 N N . HIS A 1 305 ? 2.195 1.784 34.706 1.00 10.22 305 HIS A N 1
ATOM 2273 C CA . HIS A 1 305 ? 0.919 1.320 34.169 1.00 11.65 305 HIS A CA 1
ATOM 2274 C C . HIS A 1 305 ? 0.994 0.791 32.750 1.00 12.60 305 HIS A C 1
ATOM 2275 O O . HIS A 1 305 ? -0.027 0.692 32.069 1.00 10.42 305 HIS A O 1
ATOM 2282 N N . ASN A 1 306 ? 2.189 0.424 32.309 1.00 9.22 306 ASN A N 1
ATOM 2283 C CA . ASN A 1 306 ? 2.347 -0.207 31.005 1.00 8.65 306 ASN A CA 1
ATOM 2284 C C . ASN A 1 306 ? 3.535 -1.137 31.132 1.00 12.21 306 ASN A C 1
ATOM 2285 O O . ASN A 1 306 ? 4.279 -1.042 32.114 1.00 10.50 306 ASN A O 1
ATOM 2290 N N . PRO A 1 307 ? 3.694 -2.086 30.211 1.00 8.63 307 PRO A N 1
ATOM 2291 C CA . PRO A 1 307 ? 4.809 -3.036 30.351 1.00 7.72 307 PRO A CA 1
ATOM 2292 C C . PRO A 1 307 ? 6.237 -2.463 30.409 1.00 9.91 307 PRO A C 1
ATOM 2293 O O . PRO A 1 307 ? 7.078 -3.021 31.094 1.00 9.89 307 PRO A O 1
ATOM 2297 N N . HIS A 1 308 ? 6.509 -1.372 29.691 1.00 7.27 308 HIS A N 1
ATOM 2298 C CA . HIS A 1 308 ? 7.849 -0.738 29.695 1.00 7.48 308 HIS A CA 1
ATOM 2299 C C . HIS A 1 308 ? 8.128 -0.194 31.132 1.00 9.95 308 HIS A C 1
ATOM 2300 O O . HIS A 1 308 ? 9.223 -0.354 31.682 1.00 7.95 308 HIS A O 1
ATOM 2307 N N . ALA A 1 309 ? 7.119 0.409 31.744 1.00 7.91 309 ALA A N 1
ATOM 2308 C CA . ALA A 1 309 ? 7.255 0.944 33.107 1.00 7.81 309 ALA A CA 1
ATOM 2309 C C . ALA A 1 309 ? 7.313 -0.232 34.097 1.00 10.91 309 ALA A C 1
ATOM 2310 O O . ALA A 1 309 ? 8.088 -0.205 35.043 1.00 10.22 309 ALA A O 1
ATOM 2312 N N . ALA A 1 310 ? 6.530 -1.291 33.842 1.00 8.30 310 ALA A N 1
ATOM 2313 C CA . ALA A 1 310 ? 6.545 -2.474 34.721 1.00 7.37 310 ALA A CA 1
ATOM 2314 C C . ALA A 1 310 ? 7.909 -3.131 34.706 1.00 10.43 310 ALA A C 1
ATOM 2315 O O . ALA A 1 310 ? 8.412 -3.570 35.760 1.00 10.38 310 ALA A O 1
ATOM 2317 N N . GLU A 1 311 ? 8.517 -3.208 33.517 1.00 7.07 311 GLU A N 1
ATOM 2318 C CA . GLU A 1 311 ? 9.850 -3.785 33.367 1.00 6.36 311 GLU A CA 1
ATOM 2319 C C . GLU A 1 311 ? 10.879 -2.944 34.127 1.00 9.82 311 GLU A C 1
ATOM 2320 O O . GLU A 1 311 ? 11.774 -3.476 34.798 1.00 8.53 311 GLU A O 1
ATOM 2326 N N . TYR A 1 312 ? 10.759 -1.629 34.016 1.00 7.98 312 TYR A N 1
ATOM 2327 C CA . TYR A 1 312 ? 11.663 -0.738 34.727 1.00 6.67 312 TYR A CA 1
ATOM 2328 C C . TYR A 1 312 ? 11.437 -0.941 36.249 1.00 8.99 312 TYR A C 1
ATOM 2329 O O . TYR A 1 312 ? 12.380 -1.092 37.036 1.00 9.28 312 TYR A O 1
ATOM 2338 N N . LEU A 1 313 ? 10.180 -0.951 36.675 1.00 6.94 313 LEU A N 1
ATOM 2339 C CA . LEU A 1 313 ? 9.875 -1.135 38.103 1.00 7.08 313 LEU A CA 1
ATOM 2340 C C . LEU A 1 313 ? 10.433 -2.455 38.621 1.00 10.27 313 LEU A C 1
ATOM 2341 O O . LEU A 1 313 ? 11.003 -2.535 39.714 1.00 8.19 313 LEU A O 1
ATOM 2346 N N . THR A 1 314 ? 10.262 -3.487 37.808 1.00 9.64 314 THR A N 1
ATOM 2347 C CA . THR A 1 314 ? 10.744 -4.807 38.125 1.00 10.45 314 THR A CA 1
ATOM 2348 C C . THR A 1 314 ? 12.255 -4.736 38.345 1.00 14.94 314 THR A C 1
ATOM 2349 O O . THR A 1 314 ? 12.766 -5.303 39.305 1.00 13.52 314 THR A O 1
ATOM 2353 N N . GLY A 1 315 ? 12.953 -4.011 37.477 1.00 11.42 315 GLY A N 1
ATOM 2354 C CA . GLY A 1 315 ? 14.393 -3.823 37.610 1.00 11.32 315 GLY A CA 1
ATOM 2355 C C . GLY A 1 315 ? 14.755 -3.129 38.948 1.00 15.49 315 GLY A C 1
ATOM 2356 O O . GLY A 1 315 ? 15.745 -3.487 39.597 1.00 13.27 315 GLY A O 1
ATOM 2357 N N . ARG A 1 316 ? 13.961 -2.137 39.355 1.00 11.95 316 ARG A N 1
ATOM 2358 C CA . ARG A 1 316 ? 14.214 -1.436 40.619 1.00 10.74 316 ARG A CA 1
ATOM 2359 C C . ARG A 1 316 ? 13.926 -2.365 41.801 1.00 12.95 316 ARG A C 1
ATOM 2360 O O . ARG A 1 316 ? 14.628 -2.343 42.799 1.00 12.15 316 ARG A O 1
ATOM 2368 N N . MET A 1 317 ? 12.889 -3.187 41.679 1.00 9.71 317 MET A N 1
ATOM 2369 C CA . MET A 1 317 ? 12.532 -4.112 42.753 1.00 8.47 317 MET A CA 1
ATOM 2370 C C . MET A 1 317 ? 13.643 -5.154 42.965 1.00 15.51 317 MET A C 1
ATOM 2371 O O . MET A 1 317 ? 14.031 -5.451 44.106 1.00 12.82 317 MET A O 1
ATOM 2376 N N . LYS A 1 318 ? 14.173 -5.693 41.867 1.00 14.12 318 LYS A N 1
ATOM 2377 C CA . LYS A 1 318 ? 15.258 -6.681 41.929 1.00 14.73 318 LYS A CA 1
ATOM 2378 C C . LYS A 1 318 ? 16.561 -6.073 42.459 1.00 22.01 318 LYS A C 1
ATOM 2379 O O . LYS A 1 318 ? 17.423 -6.795 42.969 1.00 22.93 318 LYS A O 1
ATOM 2385 N N . ALA A 1 319 ? 16.708 -4.756 42.363 1.00 18.67 319 ALA A N 1
ATOM 2386 C CA . ALA A 1 319 ? 17.920 -4.101 42.864 1.00 18.25 319 ALA A CA 1
ATOM 2387 C C . ALA A 1 319 ? 17.834 -3.822 44.379 1.00 22.96 319 ALA A C 1
ATOM 2388 O O . ALA A 1 319 ? 18.840 -3.487 45.013 1.00 23.08 319 ALA A O 1
ATOM 2390 N N . LEU A 1 320 ? 16.631 -3.961 44.949 1.00 18.58 320 LEU A N 1
ATOM 2391 C CA . LEU A 1 320 ? 16.408 -3.746 46.386 1.00 17.78 320 LEU A CA 1
ATOM 2392 C C . LEU A 1 320 ? 17.202 -4.783 47.183 1.00 23.19 320 LEU A C 1
ATOM 2393 O O . LEU A 1 320 ? 17.516 -5.845 46.651 1.00 20.73 320 LEU A O 1
ATOM 2398 N N . PRO A 1 321 ? 17.508 -4.482 48.449 1.00 22.67 321 PRO A N 1
ATOM 2399 C CA . PRO A 1 321 ? 18.251 -5.431 49.282 1.00 23.17 321 PRO A CA 1
ATOM 2400 C C . PRO A 1 321 ? 17.552 -6.785 49.251 1.00 27.89 321 PRO A C 1
ATOM 2401 O O . PRO A 1 321 ? 16.322 -6.874 49.230 1.00 26.67 321 PRO A O 1
ATOM 2405 N N . LYS A 1 322 ? 18.347 -7.841 49.200 1.00 27.34 322 LYS A N 1
ATOM 2406 C CA . LYS A 1 322 ? 17.807 -9.189 49.139 1.00 28.04 322 LYS A CA 1
ATOM 2407 C C . LYS A 1 322 ? 17.078 -9.557 50.428 1.00 29.38 322 LYS A C 1
ATOM 2408 O O . LYS A 1 322 ? 17.192 -8.870 51.458 1.00 29.90 322 LYS A O 1
ATOM 2414 N N . ASN A 1 323 ? 16.348 -10.662 50.353 1.00 21.75 323 ASN A N 1
ATOM 2415 C CA . ASN A 1 323 ? 15.608 -11.202 51.483 1.00 19.98 323 ASN A CA 1
ATOM 2416 C C . ASN A 1 323 ? 14.227 -10.603 51.714 1.00 22.04 323 ASN A C 1
ATOM 2417 O O . ASN A 1 323 ? 13.920 -9.489 51.258 1.00 22.14 323 ASN A O 1
ATOM 2422 N N . GLY A 1 324 ? 13.397 -11.366 52.422 1.00 16.39 324 GLY A N 1
ATOM 2423 C CA . GLY A 1 324 ? 12.035 -10.956 52.730 1.00 16.58 324 GLY A CA 1
ATOM 2424 C C . GLY A 1 324 ? 11.121 -11.273 51.548 1.00 20.41 324 GLY A C 1
ATOM 2425 O O . GLY A 1 324 ? 11.589 -11.645 50.482 1.00 21.51 324 GLY A O 1
ATOM 2426 N N . ARG A 1 325 ? 9.818 -11.114 51.741 1.00 15.80 325 ARG A N 1
ATOM 2427 C CA . ARG A 1 325 ? 8.854 -11.374 50.687 1.00 14.57 325 ARG A CA 1
ATOM 2428 C C . ARG A 1 325 ? 8.409 -10.037 50.070 1.00 16.73 325 ARG A C 1
ATOM 2429 O O . ARG A 1 325 ? 8.529 -8.981 50.699 1.00 15.12 325 ARG A O 1
ATOM 2437 N N . VAL A 1 326 ? 7.916 -10.083 48.838 1.00 12.84 326 VAL A N 1
ATOM 2438 C CA . VAL A 1 326 ? 7.406 -8.873 48.203 1.00 11.55 326 VAL A CA 1
ATOM 2439 C C . VAL A 1 326 ? 5.900 -9.070 48.078 1.00 12.35 326 VAL A C 1
ATOM 2440 O O . VAL A 1 326 ? 5.447 -10.007 47.436 1.00 11.06 326 VAL A O 1
ATOM 2444 N N . LEU A 1 327 ? 5.136 -8.201 48.719 1.00 9.87 327 LEU A N 1
ATOM 2445 C CA . LEU A 1 327 ? 3.689 -8.280 48.651 1.00 10.62 327 LEU A CA 1
ATOM 2446 C C . LEU A 1 327 ? 3.242 -7.076 47.819 1.00 13.68 327 LEU A C 1
ATOM 2447 O O . LEU A 1 327 ? 3.664 -5.955 48.067 1.00 14.69 327 LEU A O 1
ATOM 2452 N N . ALA A 1 328 ? 2.387 -7.298 46.839 1.00 10.58 328 ALA A N 1
ATOM 2453 C CA . ALA A 1 328 ? 1.920 -6.190 46.001 1.00 10.07 328 ALA A CA 1
ATOM 2454 C C . ALA A 1 328 ? 0.445 -5.897 46.165 1.00 12.25 328 ALA A C 1
ATOM 2455 O O . ALA A 1 328 ? -0.386 -6.799 46.177 1.00 12.69 328 ALA A O 1
ATOM 2457 N N . VAL A 1 329 ? 0.126 -4.616 46.274 1.00 8.08 329 VAL A N 1
ATOM 2458 C CA . VAL A 1 329 ? -1.261 -4.168 46.352 1.00 9.20 329 VAL A CA 1
ATOM 2459 C C . VAL A 1 329 ? -1.494 -3.569 44.958 1.00 13.18 329 VAL A C 1
ATOM 2460 O O . VAL A 1 329 ? -0.837 -2.596 44.566 1.00 11.87 329 VAL A O 1
ATOM 2464 N N . ILE A 1 330 ? -2.390 -4.185 44.194 1.00 10.24 330 ILE A N 1
ATOM 2465 C CA . ILE A 1 330 ? -2.590 -3.767 42.809 1.00 10.31 330 ILE A CA 1
ATOM 2466 C C . ILE A 1 330 ? -4.001 -3.455 42.376 1.00 12.61 330 ILE A C 1
ATOM 2467 O O . ILE A 1 330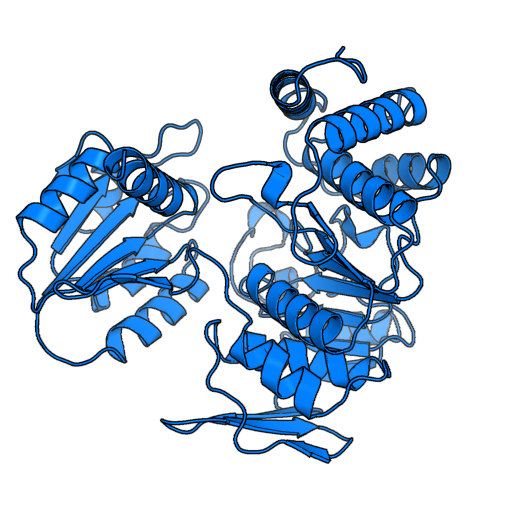 ? -4.958 -4.103 42.785 1.00 11.48 330 ILE A O 1
ATOM 2472 N N . GLY A 1 331 ? -4.103 -2.438 41.527 1.00 11.89 331 GLY A N 1
ATOM 2473 C CA . GLY A 1 331 ? -5.357 -2.001 40.919 1.00 10.55 331 GLY A CA 1
ATOM 2474 C C . GLY A 1 331 ? -4.956 -1.458 39.554 1.00 12.23 331 GLY A C 1
ATOM 2475 O O . GLY A 1 331 ? -3.947 -0.800 39.444 1.00 11.05 331 GLY A O 1
ATOM 2476 N N . MET A 1 332 ? -5.722 -1.750 38.504 1.00 9.88 332 MET A N 1
ATOM 2477 C CA . MET A 1 332 ? -5.366 -1.261 37.163 1.00 9.59 332 MET A CA 1
ATOM 2478 C C . MET A 1 332 ? -6.603 -0.891 36.349 1.00 15.15 332 MET A C 1
ATOM 2479 O O . MET A 1 332 ? -7.719 -1.291 36.662 1.00 14.21 332 MET A O 1
ATOM 2484 N N . LEU A 1 333 ? -6.371 -0.160 35.271 1.00 15.59 333 LEU A N 1
ATOM 2485 C CA . LEU A 1 333 ? -7.439 0.239 34.363 1.00 16.92 333 LEU A CA 1
ATOM 2486 C C . LEU A 1 333 ? -7.385 -0.704 33.151 1.00 20.72 333 LEU A C 1
ATOM 2487 O O . LEU A 1 333 ? -6.300 -1.078 32.716 1.00 16.81 333 LEU A O 1
ATOM 2492 N N . HIS A 1 334 ? -8.557 -1.060 32.613 1.00 21.00 334 HIS A N 1
ATOM 2493 C CA . HIS A 1 334 ? -8.687 -1.965 31.458 1.00 23.23 334 HIS A CA 1
ATOM 2494 C C . HIS A 1 334 ? -8.077 -1.408 30.159 1.00 28.76 334 HIS A C 1
ATOM 2495 O O . HIS A 1 334 ? -7.769 -2.150 29.225 1.00 29.30 334 HIS A O 1
ATOM 2502 N N . ASP A 1 335 ? -7.844 -0.105 30.111 1.00 27.20 335 ASP A N 1
ATOM 2503 C CA . ASP A 1 335 ? -7.247 0.490 28.911 1.00 28.06 335 ASP A CA 1
ATOM 2504 C C . ASP A 1 335 ? -5.718 0.328 28.811 1.00 30.07 335 ASP A C 1
ATOM 2505 O O . ASP A 1 335 ? -5.082 0.797 27.858 1.00 32.26 335 ASP A O 1
ATOM 2510 N N . LYS A 1 336 ? -5.136 -0.372 29.778 1.00 21.03 336 LYS A N 1
ATOM 2511 C CA . LYS A 1 336 ? -3.708 -0.613 29.777 1.00 18.40 336 LYS A CA 1
ATOM 2512 C C . LYS A 1 336 ? -3.495 -2.080 29.449 1.00 19.04 336 LYS A C 1
ATOM 2513 O O . LYS A 1 336 ? -4.440 -2.894 29.485 1.00 18.14 336 LYS A O 1
ATOM 2519 N N . ASP A 1 337 ? -2.265 -2.416 29.086 1.00 13.43 337 ASP A N 1
ATOM 2520 C CA . ASP A 1 337 ? -1.926 -3.797 28.786 1.00 12.98 337 ASP A CA 1
ATOM 2521 C C . ASP A 1 337 ? -1.703 -4.455 30.153 1.00 14.85 337 ASP A C 1
ATOM 2522 O O . ASP A 1 337 ? -0.567 -4.541 30.636 1.00 12.56 337 ASP A O 1
ATOM 2527 N N . ILE A 1 338 ? -2.795 -4.868 30.778 1.00 10.55 338 ILE A N 1
ATOM 2528 C CA . ILE A 1 338 ? -2.733 -5.488 32.088 1.00 10.78 338 ILE A CA 1
ATOM 2529 C C . ILE A 1 338 ? -1.855 -6.756 32.043 1.00 12.29 338 ILE A C 1
ATOM 2530 O O . ILE A 1 338 ? -0.966 -6.965 32.868 1.00 9.25 338 ILE A O 1
ATOM 2535 N N . ALA A 1 339 ? -2.104 -7.610 31.067 1.00 9.84 339 ALA A N 1
ATOM 2536 C CA . ALA A 1 339 ? -1.335 -8.835 30.971 1.00 10.84 339 ALA A CA 1
ATOM 2537 C C . ALA A 1 339 ? 0.165 -8.598 30.908 1.00 13.36 339 ALA A C 1
ATOM 2538 O O . ALA A 1 339 ? 0.921 -9.259 31.614 1.00 11.46 339 ALA A O 1
ATOM 2540 N N . GLY A 1 340 ? 0.584 -7.701 30.022 1.00 10.08 340 GLY A N 1
ATOM 2541 C CA . GLY A 1 340 ? 2.003 -7.4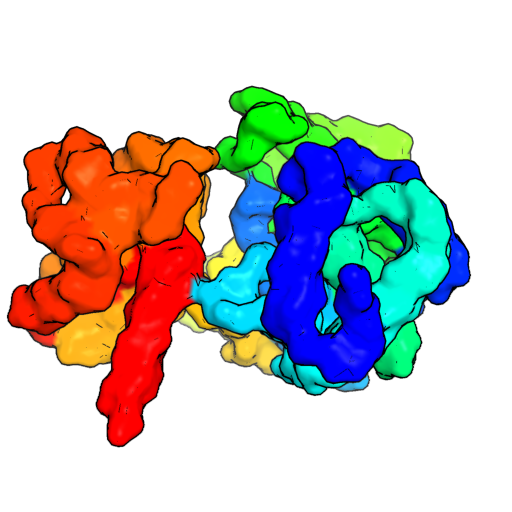08 29.822 1.00 9.53 340 GLY A CA 1
ATOM 2542 C C . GLY A 1 340 ? 2.635 -6.703 31.020 1.00 12.29 340 GLY A C 1
ATOM 2543 O O . GLY A 1 340 ? 3.813 -6.910 31.333 1.00 10.72 340 GLY A O 1
ATOM 2544 N N . THR A 1 341 ? 1.836 -5.883 31.691 1.00 10.21 341 THR A N 1
ATOM 2545 C CA . THR A 1 341 ? 2.303 -5.187 32.871 1.00 9.33 341 THR A CA 1
ATOM 2546 C C . THR A 1 341 ? 2.531 -6.213 33.986 1.00 11.20 341 THR A C 1
ATOM 2547 O O . THR A 1 341 ? 3.592 -6.272 34.589 1.00 10.30 341 THR A O 1
ATOM 2551 N N . LEU A 1 342 ? 1.548 -7.069 34.222 1.00 11.48 342 LEU A N 1
ATOM 2552 C CA . LEU A 1 342 ? 1.665 -8.089 35.255 1.00 10.49 342 LEU A CA 1
ATOM 2553 C C . LEU A 1 342 ? 2.695 -9.166 34.947 1.00 14.21 342 LEU A C 1
ATOM 2554 O O . LEU A 1 342 ? 3.322 -9.674 35.866 1.00 11.40 342 LEU A O 1
ATOM 2559 N N . ALA A 1 343 ? 2.882 -9.516 33.669 1.00 12.34 343 ALA A N 1
ATOM 2560 C CA . ALA A 1 343 ? 3.891 -10.520 33.302 1.00 11.96 343 ALA A CA 1
ATOM 2561 C C . ALA A 1 343 ? 5.244 -10.115 33.909 1.00 13.69 343 ALA A C 1
ATOM 2562 O O . ALA A 1 343 ? 5.967 -10.947 34.480 1.00 10.93 343 ALA A O 1
ATOM 2564 N N . TRP A 1 344 ? 5.569 -8.826 33.800 1.00 10.89 344 TRP A N 1
ATOM 2565 C CA . TRP A 1 344 ? 6.809 -8.300 34.358 1.00 10.80 344 TRP A CA 1
ATOM 2566 C C . TRP A 1 344 ? 6.777 -8.321 35.892 1.00 14.41 344 TRP A C 1
ATOM 2567 O O . TRP A 1 344 ? 7.654 -8.912 36.528 1.00 14.85 344 TRP A O 1
ATOM 2578 N N . LEU A 1 345 ? 5.733 -7.736 36.480 1.00 11.91 345 LEU A N 1
ATOM 2579 C CA . LEU A 1 345 ? 5.618 -7.666 37.939 1.00 10.86 345 LEU A CA 1
ATOM 2580 C C . LEU A 1 345 ? 5.631 -9.048 38.624 1.00 14.91 345 LEU A C 1
ATOM 2581 O O . LEU A 1 345 ? 6.170 -9.209 39.724 1.00 11.94 345 LEU A O 1
ATOM 2586 N N . LYS A 1 346 ? 5.055 -10.045 37.954 1.00 12.68 346 LYS A N 1
ATOM 2587 C CA . LYS A 1 346 ? 4.999 -11.391 38.507 1.00 11.79 346 LYS A CA 1
ATOM 2588 C C . LYS A 1 346 ? 6.364 -11.970 38.805 1.00 18.42 346 LYS A C 1
ATOM 2589 O O . LYS A 1 346 ? 6.506 -12.757 39.730 1.00 20.09 346 LYS A O 1
ATOM 2595 N N . SER A 1 347 ? 7.375 -11.582 38.039 1.00 16.29 347 SER A N 1
ATOM 2596 C CA . SER A 1 347 ? 8.727 -12.093 38.259 1.00 16.15 347 SER A CA 1
ATOM 2597 C C . SER A 1 347 ? 9.391 -11.610 39.532 1.00 21.11 347 SER A C 1
ATOM 2598 O O . SER A 1 347 ? 10.465 -12.098 39.890 1.00 22.25 347 SER A O 1
ATOM 2601 N N . VAL A 1 348 ? 8.777 -10.643 40.201 1.00 16.00 348 VAL A N 1
ATOM 2602 C CA . VAL A 1 348 ? 9.391 -10.095 41.385 1.00 15.02 348 VAL A CA 1
ATOM 2603 C C . VAL A 1 348 ? 8.489 -10.115 42.608 1.00 16.09 348 VAL A C 1
ATOM 2604 O O . VAL A 1 348 ? 8.957 -10.041 43.745 1.00 15.97 348 VAL A O 1
ATOM 2608 N N . VAL A 1 349 ? 7.192 -10.243 42.370 1.00 10.85 349 VAL A N 1
ATOM 2609 C CA . VAL A 1 349 ? 6.214 -10.253 43.459 1.00 9.46 349 VAL A CA 1
ATOM 2610 C C . VAL A 1 349 ? 5.933 -11.656 43.940 1.00 14.35 349 VAL A C 1
ATOM 2611 O O . VAL A 1 349 ? 5.832 -12.593 43.133 1.00 13.23 349 VAL A O 1
ATOM 2615 N N . ASP A 1 350 ? 5.842 -11.805 45.258 1.00 13.12 350 ASP A N 1
ATOM 2616 C CA . ASP A 1 350 ? 5.549 -13.110 45.857 1.00 13.54 350 ASP A CA 1
ATOM 2617 C C . ASP A 1 350 ? 4.066 -13.288 46.132 1.00 17.46 350 ASP A C 1
ATOM 2618 O O . ASP A 1 350 ? 3.473 -14.287 45.713 1.00 17.20 350 ASP A O 1
ATOM 2623 N N . ASP A 1 351 ? 3.488 -12.316 46.845 1.00 12.55 351 ASP A N 1
ATOM 2624 C CA . ASP A 1 351 ? 2.083 -12.346 47.263 1.00 12.11 351 ASP A CA 1
ATOM 2625 C C . ASP A 1 351 ? 1.286 -11.185 46.709 1.00 14.30 351 ASP A C 1
ATOM 2626 O O . ASP A 1 351 ? 1.645 -10.040 46.890 1.00 13.27 351 ASP A O 1
ATOM 2631 N N . TRP A 1 352 ? 0.199 -11.502 46.030 1.00 12.00 352 TRP A N 1
ATOM 2632 C CA . TRP A 1 352 ? -0.636 -10.500 45.403 1.00 12.07 352 TRP A CA 1
ATOM 2633 C C . TRP A 1 352 ? -1.914 -10.192 46.167 1.00 15.40 352 TRP A C 1
ATOM 2634 O O . TRP A 1 352 ? -2.631 -11.104 46.554 1.00 15.97 352 TRP A O 1
ATOM 2645 N N . TYR A 1 353 ? -2.213 -8.899 46.324 1.00 12.36 353 TYR A N 1
ATOM 2646 C CA . TYR A 1 353 ? -3.429 -8.382 46.989 1.00 11.20 353 TYR A CA 1
ATOM 2647 C C . TYR A 1 353 ? -4.156 -7.507 45.973 1.00 14.98 353 TYR A C 1
ATOM 2648 O O . TYR A 1 353 ? -3.765 -6.377 45.704 1.00 11.32 353 TYR A O 1
ATOM 2657 N N . CYS A 1 354 ? -5.177 -8.078 45.356 1.00 13.55 354 CYS A N 1
ATOM 2658 C CA . CYS A 1 354 ? -5.896 -7.403 44.282 1.00 14.32 354 CYS A CA 1
ATOM 2659 C C . CYS A 1 354 ? -7.100 -6.616 44.720 1.00 19.33 354 CYS A C 1
ATOM 2660 O O . CYS A 1 354 ? -7.858 -7.044 45.575 1.00 18.85 354 CYS A O 1
ATOM 2663 N N . ALA A 1 355 ? -7.292 -5.473 44.079 1.00 16.22 355 ALA A N 1
ATOM 2664 C CA . ALA A 1 355 ? -8.415 -4.606 44.386 1.00 15.96 355 ALA A CA 1
ATOM 2665 C C . ALA A 1 355 ? -9.006 -4.070 43.109 1.00 19.38 355 ALA A C 1
ATOM 2666 O O . ALA A 1 355 ? -8.304 -3.903 42.112 1.00 18.55 355 ALA A O 1
ATOM 2668 N N . PRO A 1 356 ? -10.297 -3.764 43.157 1.00 17.60 356 PRO A N 1
ATOM 2669 C CA . PRO A 1 356 ? -10.956 -3.199 41.996 1.00 17.13 356 PRO A CA 1
ATOM 2670 C C . PRO A 1 356 ? -10.661 -1.705 41.934 1.00 21.17 356 PRO A C 1
ATOM 2671 O O . PRO A 1 356 ? -10.278 -1.077 42.932 1.00 21.04 356 PRO A O 1
ATOM 2675 N N . LEU A 1 357 ? -10.835 -1.124 40.758 1.00 19.17 357 LEU A N 1
ATOM 2676 C CA . LEU A 1 357 ? -10.678 0.321 40.629 1.00 21.32 357 LEU A CA 1
ATOM 2677 C C . LEU A 1 357 ? -12.055 0.773 40.163 1.00 33.88 357 LEU A C 1
ATOM 2678 O O . LEU A 1 357 ? -12.531 0.324 39.112 1.00 32.86 357 LEU A O 1
ATOM 2683 N N . GLU A 1 358 ? -12.700 1.587 41.005 1.00 37.95 358 GLU A N 1
ATOM 2684 C CA . GLU A 1 358 ? -14.038 2.133 40.770 1.00 41.25 358 GLU A CA 1
ATOM 2685 C C . GLU A 1 358 ? -14.000 2.644 39.368 1.00 50.23 358 GLU A C 1
ATOM 2686 O O . GLU A 1 358 ? -13.173 3.503 39.026 1.00 49.91 358 GLU A O 1
ATOM 2692 N N . GLY A 1 359 ? -14.853 2.137 38.508 1.00 50.93 359 GLY A N 1
ATOM 2693 C CA . GLY A 1 359 ? -14.702 2.720 37.218 1.00 52.61 359 GLY A CA 1
ATOM 2694 C C . GLY A 1 359 ? -15.315 2.197 35.971 1.00 59.20 359 GLY A C 1
ATOM 2695 O O . GLY A 1 359 ? -15.642 1.011 35.803 1.00 59.37 359 GLY A O 1
ATOM 2696 N N . PRO A 1 360 ? -15.434 3.176 35.090 1.00 56.55 360 PRO A N 1
ATOM 2697 C CA . PRO A 1 360 ? -15.923 2.984 33.748 1.00 55.71 360 PRO A CA 1
ATOM 2698 C C . PRO A 1 360 ? -14.851 2.021 33.215 1.00 56.69 360 PRO A C 1
ATOM 2699 O O . PRO A 1 360 ? -15.160 0.894 32.793 1.00 56.41 360 PRO A O 1
ATOM 2703 N N . ARG A 1 361 ? -13.585 2.436 33.345 1.00 49.74 361 ARG A N 1
ATOM 2704 C CA . ARG A 1 361 ? -12.453 1.631 32.875 1.00 47.74 361 ARG A CA 1
ATOM 2705 C C . ARG A 1 361 ? -11.602 0.865 33.911 1.00 42.87 361 ARG A C 1
ATOM 2706 O O . ARG A 1 361 ? -10.540 0.355 33.566 1.00 42.49 361 ARG A O 1
ATOM 2714 N N . GLY A 1 362 ? -12.064 0.747 35.152 1.00 32.52 362 GLY A N 1
ATOM 2715 C CA . GLY A 1 362 ? -11.291 0.032 36.162 1.00 29.28 362 GLY A CA 1
ATOM 2716 C C . GLY A 1 362 ? -11.485 -1.485 36.115 1.00 27.12 362 GLY A C 1
ATOM 2717 O O . GLY A 1 362 ? -12.598 -1.977 35.916 1.00 25.71 362 GLY A O 1
ATOM 2718 N N . ALA A 1 363 ? -10.398 -2.227 36.304 1.00 20.72 363 ALA A N 1
ATOM 2719 C CA . ALA A 1 363 ? -10.480 -3.682 36.323 1.00 19.98 363 ALA A CA 1
ATOM 2720 C C . ALA A 1 363 ? -10.972 -4.094 37.713 1.00 24.24 363 ALA A C 1
ATOM 2721 O O . ALA A 1 363 ? -10.691 -3.413 38.705 1.00 22.77 363 ALA A O 1
ATOM 2723 N N . THR A 1 364 ? -11.688 -5.211 37.790 1.00 20.12 364 THR A N 1
ATOM 2724 C CA . THR A 1 364 ? -12.147 -5.712 39.078 1.00 19.56 364 THR A CA 1
ATOM 2725 C C . THR A 1 364 ? -10.986 -6.493 39.692 1.00 21.91 364 THR A C 1
ATOM 2726 O O . THR A 1 364 ? -10.038 -6.854 38.987 1.00 20.43 364 THR A O 1
ATOM 2730 N N . ALA A 1 365 ? -11.096 -6.789 40.986 1.00 19.74 365 ALA A N 1
ATOM 2731 C CA . ALA A 1 365 ? -10.110 -7.601 41.685 1.00 20.44 365 ALA A CA 1
ATOM 2732 C C . ALA A 1 365 ? -10.032 -8.981 41.038 1.00 25.05 365 ALA A C 1
ATOM 2733 O O . ALA A 1 365 ? -8.940 -9.522 40.859 1.00 23.63 365 ALA A O 1
ATOM 2735 N N . GLU A 1 366 ? -11.181 -9.566 40.699 1.00 23.59 366 GLU A N 1
ATOM 2736 C CA . GLU A 1 366 ? -11.154 -10.895 40.086 1.00 24.35 366 GLU A CA 1
ATOM 2737 C C . GLU A 1 366 ? -10.521 -10.914 38.715 1.00 23.13 366 GLU A C 1
ATOM 2738 O O . GLU A 1 366 ? -9.903 -11.891 38.354 1.00 22.08 366 GLU A O 1
ATOM 2744 N N . GLN A 1 367 ? -10.645 -9.827 37.961 1.00 19.33 367 GLN A N 1
ATOM 2745 C CA . GLN A 1 367 ? -10.028 -9.761 36.634 1.00 18.27 367 GLN A CA 1
ATOM 2746 C C . GLN A 1 367 ? -8.506 -9.798 36.742 1.00 20.53 367 GLN A C 1
ATOM 2747 O O . GLN A 1 367 ? -7.828 -10.506 35.986 1.00 18.31 367 GLN A O 1
ATOM 2753 N N . LEU A 1 368 ? -7.971 -9.054 37.706 1.00 16.32 368 LEU A N 1
ATOM 2754 C CA . LEU A 1 368 ? -6.532 -9.040 37.953 1.00 14.92 368 LEU A CA 1
ATOM 2755 C C . LEU A 1 368 ? -6.100 -10.436 38.411 1.00 17.70 368 LEU A C 1
ATOM 2756 O O . LEU A 1 368 ? -5.128 -10.998 37.914 1.00 16.59 368 LEU A O 1
ATOM 2761 N N . LEU A 1 369 ? -6.854 -11.013 39.341 1.00 17.34 369 LEU A N 1
ATOM 2762 C CA . LEU A 1 369 ? -6.536 -12.347 39.861 1.00 18.83 369 LEU A CA 1
ATOM 2763 C C . LEU A 1 369 ? -6.363 -13.414 38.785 1.00 20.91 369 LEU A C 1
ATOM 2764 O O . LEU A 1 369 ? -5.485 -14.268 38.875 1.00 19.23 369 LEU A O 1
ATOM 2769 N N . GLU A 1 370 ? -7.206 -13.348 37.762 1.00 18.47 370 GLU A N 1
ATOM 2770 C CA . GLU A 1 370 ? -7.130 -14.309 36.685 1.00 18.74 370 GLU A CA 1
ATOM 2771 C C . GLU A 1 370 ? -5.809 -14.211 35.938 1.00 21.85 370 GLU A C 1
ATOM 2772 O O . GLU A 1 370 ? -5.305 -15.201 35.412 1.00 20.43 370 GLU A O 1
ATOM 2778 N N . HIS A 1 371 ? -5.248 -13.015 35.869 1.00 18.46 371 HIS A N 1
ATOM 2779 C CA . HIS A 1 371 ? -3.987 -12.852 35.162 1.00 19.08 371 HIS A CA 1
ATOM 2780 C C . HIS A 1 371 ? -2.848 -13.396 35.962 1.00 25.42 371 HIS A C 1
ATOM 2781 O O . HIS A 1 371 ? -1.834 -13.819 35.419 1.00 25.38 371 HIS A O 1
ATOM 2788 N N . LEU A 1 372 ? -3.005 -13.330 37.271 1.00 24.33 372 LEU A N 1
ATOM 2789 C CA . LEU A 1 372 ? -1.964 -13.738 38.186 1.00 25.15 372 LEU A CA 1
ATOM 2790 C C . LEU A 1 372 ? -1.851 -15.228 38.398 1.00 33.35 372 LEU A C 1
ATOM 2791 O O . LEU A 1 372 ? -0.749 -15.794 38.380 1.00 33.32 372 LEU A O 1
ATOM 2796 N N . GLY A 1 373 ? -2.992 -15.863 38.618 1.00 32.05 373 GLY A N 1
ATOM 2797 C CA . GLY A 1 373 ? -3.007 -17.296 38.854 1.00 32.90 373 GLY A CA 1
ATOM 2798 C C . GLY A 1 373 ? -2.771 -17.584 40.335 1.00 36.78 373 GLY A C 1
ATOM 2799 O O . GLY A 1 373 ? -2.788 -18.730 40.776 1.00 36.57 373 GLY A O 1
ATOM 2800 N N . ASN A 1 374 ? -2.542 -16.537 41.106 1.00 32.83 374 ASN A N 1
ATOM 2801 C CA . ASN A 1 374 ? -2.334 -16.693 42.539 1.00 31.95 374 ASN A CA 1
ATOM 2802 C C . ASN A 1 374 ? -2.733 -15.360 43.156 1.00 31.90 374 ASN A C 1
ATOM 2803 O O . ASN A 1 374 ? -2.912 -14.372 42.434 1.00 32.97 374 ASN A O 1
ATOM 2808 N N . GLY A 1 375 ? -2.914 -15.321 44.464 1.00 23.90 375 GLY A N 1
ATOM 2809 C CA . GLY A 1 375 ? -3.260 -14.049 45.096 1.00 23.12 375 GLY A CA 1
ATOM 2810 C C . GLY A 1 375 ? -4.666 -14.013 45.657 1.00 24.75 375 GLY A C 1
ATOM 2811 O O . GLY A 1 375 ? -5.419 -14.976 45.496 1.00 23.23 375 GLY A O 1
ATOM 2812 N N . LYS A 1 376 ? -4.997 -12.912 46.336 1.00 20.50 376 LYS A N 1
ATOM 2813 C CA . LYS A 1 376 ? -6.306 -12.748 46.962 1.00 20.22 376 LYS A CA 1
ATOM 2814 C C . LYS A 1 376 ? -6.991 -11.490 46.503 1.00 23.36 376 LYS A C 1
ATOM 2815 O O . LYS A 1 376 ? -6.353 -10.476 46.224 1.00 20.99 376 LYS A O 1
ATOM 2821 N N . SER A 1 377 ? -8.310 -11.566 46.416 1.00 20.34 377 SER A N 1
ATOM 2822 C CA . SER A 1 377 ? -9.091 -10.427 45.985 1.00 20.68 377 SER A CA 1
ATOM 2823 C C . SER A 1 377 ? -9.711 -9.702 47.184 1.00 23.67 377 SER A C 1
ATOM 2824 O O . SER A 1 377 ? -10.023 -10.318 48.201 1.00 23.27 377 SER A O 1
ATOM 2827 N N . PHE A 1 378 ? -9.840 -8.381 47.069 1.00 19.82 378 PHE A N 1
ATOM 2828 C CA . PHE A 1 378 ? -10.400 -7.532 48.120 1.00 19.09 378 PHE A CA 1
ATOM 2829 C C . PHE A 1 378 ? -11.440 -6.598 47.518 1.00 23.81 378 PHE A C 1
ATOM 2830 O O . PHE A 1 378 ? -11.481 -6.408 46.305 1.00 23.06 378 PHE A O 1
ATOM 2838 N N . ASP A 1 379 ? -12.301 -6.044 48.366 1.00 22.86 379 ASP A N 1
ATOM 2839 C CA . ASP A 1 379 ? -13.371 -5.164 47.910 1.00 23.33 379 ASP A CA 1
ATOM 2840 C C . ASP A 1 379 ? -12.932 -3.734 47.597 1.00 23.91 379 ASP A C 1
ATOM 2841 O O . ASP A 1 379 ? -13.684 -2.964 46.993 1.00 23.20 379 ASP A O 1
ATOM 2846 N N . SER A 1 380 ? -11.734 -3.357 48.031 1.00 17.67 380 SER A N 1
ATOM 2847 C CA . SER A 1 380 ? -11.275 -1.998 47.776 1.00 16.82 380 SER A CA 1
ATOM 2848 C C . SER A 1 380 ? -9.785 -1.984 47.938 1.00 18.49 380 SER A C 1
ATOM 2849 O O . SER A 1 380 ? -9.221 -2.887 48.561 1.00 17.39 380 SER A O 1
ATOM 2852 N N . VAL A 1 381 ? -9.157 -0.937 47.416 1.00 15.25 381 VAL A N 1
ATOM 2853 C CA . VAL A 1 381 ? -7.702 -0.779 47.538 1.00 13.44 381 VAL A CA 1
ATOM 2854 C C . VAL A 1 381 ? -7.342 -0.723 49.019 1.00 16.56 381 VAL A C 1
ATOM 2855 O O . VAL A 1 381 ? -6.391 -1.367 49.456 1.00 15.78 381 VAL A O 1
ATOM 2859 N N . ALA A 1 382 ? -8.101 0.049 49.791 1.00 16.21 382 ALA A N 1
ATOM 2860 C CA . ALA A 1 382 ? -7.860 0.175 51.233 1.00 16.99 382 ALA A CA 1
ATOM 2861 C C . ALA A 1 382 ? -7.813 -1.178 51.942 1.00 19.13 382 ALA A C 1
ATOM 2862 O O . ALA A 1 382 ? -6.934 -1.411 52.757 1.00 16.43 382 ALA A O 1
ATOM 2864 N N . GLN A 1 383 ? -8.758 -2.061 51.624 1.00 17.09 383 GLN A N 1
ATOM 2865 C CA . GLN A 1 383 ? -8.809 -3.390 52.224 1.00 16.76 383 GLN A CA 1
ATOM 2866 C C . GLN A 1 383 ? -7.642 -4.272 51.775 1.00 18.64 383 GLN A C 1
ATOM 2867 O O . GLN A 1 383 ? -7.072 -5.031 52.571 1.00 17.22 383 GLN A O 1
ATOM 2873 N N . ALA A 1 384 ? -7.247 -4.147 50.509 1.00 15.46 384 ALA A N 1
ATOM 2874 C CA . ALA A 1 384 ? -6.096 -4.912 50.013 1.00 14.79 384 ALA A CA 1
ATOM 2875 C C . ALA A 1 384 ? -4.824 -4.429 50.705 1.00 16.35 384 ALA A C 1
ATOM 2876 O O . ALA A 1 384 ? -3.944 -5.222 51.057 1.00 16.44 384 ALA A O 1
ATOM 2878 N N . TRP A 1 385 ? -4.732 -3.113 50.882 1.00 13.80 385 TRP A N 1
ATOM 2879 C CA . TRP A 1 385 ? -3.601 -2.463 51.549 1.00 13.03 385 TRP A CA 1
ATOM 2880 C C . TRP A 1 385 ? -3.554 -2.941 52.994 1.00 15.34 385 TRP A C 1
ATOM 2881 O O . TRP A 1 385 ? -2.504 -3.335 53.512 1.00 12.78 385 TRP A O 1
ATOM 2892 N N . ASP A 1 386 ? -4.706 -2.910 53.651 1.00 13.46 386 ASP A N 1
ATOM 2893 C CA . ASP A 1 386 ? -4.747 -3.365 55.047 1.00 13.70 386 ASP A CA 1
ATOM 2894 C C . ASP A 1 386 ? -4.363 -4.829 55.209 1.00 17.34 386 ASP A C 1
ATOM 2895 O O . ASP A 1 386 ? -3.610 -5.164 56.119 1.00 15.73 386 ASP A O 1
ATOM 2900 N N . ALA A 1 387 ? -4.844 -5.680 54.306 1.00 15.01 387 ALA A N 1
ATOM 2901 C CA . ALA A 1 387 ? -4.506 -7.097 54.345 1.00 15.67 387 ALA A CA 1
ATOM 2902 C C . ALA A 1 387 ? -2.992 -7.312 54.121 1.00 18.92 387 ALA A C 1
ATOM 2903 O O . ALA A 1 387 ? -2.369 -8.094 54.839 1.00 17.69 387 ALA A O 1
ATOM 2905 N N . ALA A 1 388 ? -2.398 -6.611 53.152 1.00 14.87 388 ALA A N 1
ATOM 2906 C CA . ALA A 1 388 ? -0.964 -6.756 52.896 1.00 13.68 388 ALA A CA 1
ATOM 2907 C C . ALA A 1 388 ? -0.141 -6.346 54.114 1.00 15.92 388 ALA A C 1
ATOM 2908 O O . ALA A 1 388 ? 0.756 -7.077 54.533 1.00 14.08 388 ALA A O 1
ATOM 2910 N N . MET A 1 389 ? -0.451 -5.175 54.673 1.00 13.37 389 MET A N 1
ATOM 2911 C CA . MET A 1 389 ? 0.274 -4.648 55.828 1.00 12.92 389 MET A CA 1
ATOM 2912 C C . MET A 1 389 ? 0.079 -5.537 57.063 1.00 20.62 389 MET A C 1
ATOM 2913 O O . MET A 1 389 ? 0.962 -5.621 57.906 1.00 21.87 389 MET A O 1
ATOM 2918 N N . ALA A 1 390 ? -1.070 -6.199 57.152 1.00 18.52 390 ALA A N 1
ATOM 2919 C CA . ALA A 1 390 ? -1.348 -7.126 58.249 1.00 19.38 390 ALA A CA 1
ATOM 2920 C C . ALA A 1 390 ? -0.484 -8.382 58.066 1.00 24.02 390 ALA A C 1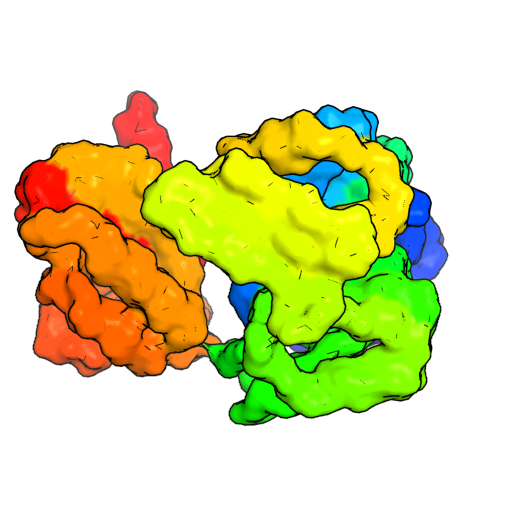
ATOM 2921 O O . ALA A 1 390 ? 0.012 -8.945 59.045 1.00 25.25 390 ALA A O 1
ATOM 2923 N N . ASP A 1 391 ? -0.276 -8.807 56.816 1.00 18.83 391 ASP A N 1
ATOM 2924 C CA . ASP A 1 391 ? 0.546 -9.984 56.522 1.00 17.46 391 ASP A CA 1
ATOM 2925 C C . ASP A 1 391 ? 2.049 -9.711 56.491 1.00 20.01 391 ASP A C 1
ATOM 2926 O O . ASP A 1 391 ? 2.840 -10.609 56.773 1.00 21.04 391 ASP A O 1
ATOM 2931 N N . ALA A 1 392 ? 2.449 -8.503 56.105 1.00 15.07 392 ALA A N 1
ATOM 2932 C CA . ALA A 1 392 ? 3.870 -8.164 55.971 1.00 14.73 392 ALA A CA 1
ATOM 2933 C C . ALA A 1 392 ? 4.641 -8.220 57.268 1.00 20.19 392 ALA A C 1
ATOM 2934 O O . ALA A 1 392 ? 4.160 -7.762 58.296 1.00 19.85 392 ALA A O 1
ATOM 2936 N N . LYS A 1 393 ? 5.874 -8.700 57.192 1.00 17.53 393 LYS A N 1
ATOM 2937 C CA . LYS A 1 393 ? 6.752 -8.741 58.346 1.00 18.19 393 LYS A CA 1
ATOM 2938 C C . LYS A 1 393 ? 7.692 -7.586 58.100 1.00 21.64 393 LYS A C 1
ATOM 2939 O O . LYS A 1 393 ? 7.689 -7.024 57.005 1.00 20.03 393 LYS A O 1
ATOM 2945 N N . ALA A 1 394 ? 8.487 -7.208 59.100 1.00 18.66 394 ALA A N 1
ATOM 2946 C CA . ALA A 1 394 ? 9.412 -6.091 58.924 1.00 18.54 394 ALA A CA 1
ATOM 2947 C C . ALA A 1 394 ? 10.432 -6.287 57.809 1.00 19.09 394 ALA A C 1
ATOM 2948 O O . ALA A 1 394 ? 10.905 -5.330 57.220 1.00 17.82 394 ALA A O 1
ATOM 2950 N N . GLU A 1 395 ? 10.776 -7.529 57.516 1.00 15.89 395 GLU A N 1
ATOM 2951 C CA . GLU A 1 395 ? 11.771 -7.803 56.487 1.00 15.76 395 GLU A CA 1
ATOM 2952 C C . GLU A 1 395 ? 11.209 -7.734 55.064 1.00 17.45 395 GLU A C 1
ATOM 2953 O O . GLU A 1 395 ? 11.961 -7.744 54.091 1.00 17.19 395 GLU A O 1
ATOM 2959 N N . ASP A 1 396 ? 9.886 -7.687 54.947 1.00 15.24 396 ASP A N 1
ATOM 2960 C CA . ASP A 1 396 ? 9.205 -7.687 53.643 1.00 13.03 396 ASP A CA 1
ATOM 2961 C C . ASP A 1 396 ? 9.127 -6.319 52.974 1.00 15.29 396 ASP A C 1
ATOM 2962 O O . ASP A 1 396 ? 9.488 -5.307 53.562 1.00 14.21 396 ASP A O 1
ATOM 2967 N N . THR A 1 397 ? 8.616 -6.298 51.752 1.00 11.76 397 THR A N 1
ATOM 2968 C CA . THR A 1 397 ? 8.425 -5.051 51.014 1.00 10.83 397 THR A CA 1
ATOM 2969 C C . THR A 1 397 ? 6.987 -5.092 50.514 1.00 13.76 397 THR A C 1
ATOM 2970 O O . THR A 1 397 ? 6.525 -6.111 50.019 1.00 13.84 397 THR A O 1
ATOM 2974 N N . VAL A 1 398 ? 6.264 -3.997 50.662 1.00 9.41 398 VAL A N 1
ATOM 2975 C CA . VAL A 1 398 ? 4.913 -3.948 50.159 1.00 8.26 398 VAL A CA 1
ATOM 2976 C C . VAL A 1 398 ? 4.959 -2.904 49.049 1.00 10.46 398 VAL A C 1
ATOM 2977 O O . VAL A 1 398 ? 5.379 -1.773 49.261 1.00 10.37 398 VAL A O 1
ATOM 2981 N N . LEU A 1 399 ? 4.563 -3.309 47.853 1.00 8.33 399 LEU A N 1
ATOM 2982 C CA . LEU A 1 399 ? 4.569 -2.427 46.676 1.00 7.42 399 LEU A CA 1
ATOM 2983 C C . LEU A 1 399 ? 3.140 -2.128 46.265 1.00 9.98 399 LEU A C 1
ATOM 2984 O O . LEU A 1 399 ? 2.355 -3.041 46.018 1.00 11.48 399 LEU A O 1
ATOM 2989 N N . VAL A 1 400 ? 2.811 -0.843 46.194 1.00 5.77 400 VAL A N 1
ATOM 2990 C CA . VAL A 1 400 ? 1.473 -0.407 45.805 1.00 6.84 400 VAL A CA 1
ATOM 2991 C C . VAL A 1 400 ? 1.678 0.046 44.375 1.00 12.22 400 VAL A C 1
ATOM 2992 O O . VAL A 1 400 ? 2.484 0.938 44.114 1.00 10.31 400 VAL A O 1
ATOM 2996 N N . CYS A 1 401 ? 1.009 -0.631 43.444 1.00 10.22 401 CYS A N 1
ATOM 2997 C CA . CYS A 1 401 ? 1.254 -0.353 42.031 1.00 11.28 401 CYS A CA 1
ATOM 2998 C C . CYS A 1 401 ? 0.042 -0.531 41.118 1.00 12.67 401 CYS A C 1
ATOM 2999 O O . CYS A 1 401 ? -1.058 -0.876 41.544 1.00 9.77 401 CYS A O 1
ATOM 3002 N N . GLY A 1 402 ? 0.308 -0.364 39.829 1.00 10.74 402 GLY A N 1
ATOM 3003 C CA . GLY A 1 402 ? -0.673 -0.621 38.790 1.00 10.12 402 GLY A CA 1
ATOM 3004 C C . GLY A 1 402 ? -1.325 0.593 38.166 1.00 11.57 402 GLY A C 1
ATOM 3005 O O . GLY A 1 402 ? -1.749 0.537 37.011 1.00 10.03 402 GLY A O 1
ATOM 3006 N N . SER A 1 403 ? -1.475 1.661 38.944 1.00 7.49 403 SER A N 1
ATOM 3007 C CA . SER A 1 403 ? -2.175 2.832 38.448 1.00 7.66 403 SER A CA 1
ATOM 3008 C C . SER A 1 403 ? -1.948 3.972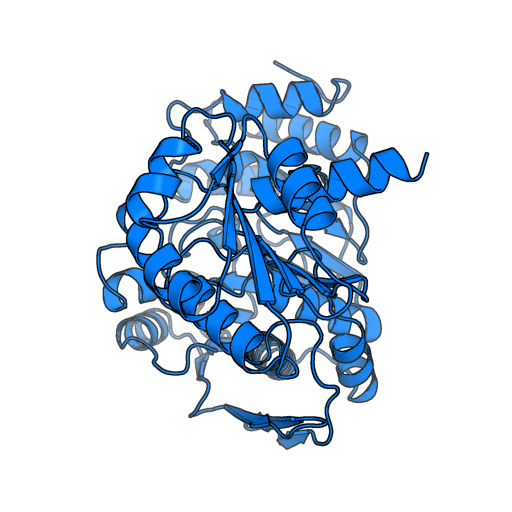 39.385 1.00 11.93 403 SER A C 1
ATOM 3009 O O . SER A 1 403 ? -1.556 3.767 40.533 1.00 10.46 403 SER A O 1
ATOM 3012 N N . PHE A 1 404 ? -2.283 5.174 38.917 1.00 10.51 404 PHE A N 1
ATOM 3013 C CA . PHE A 1 404 ? -2.221 6.354 39.756 1.00 9.49 404 PHE A CA 1
ATOM 3014 C C . PHE A 1 404 ? -3.283 6.156 40.838 1.00 13.08 404 PHE A C 1
ATOM 3015 O O . PHE A 1 404 ? -3.063 6.483 42.009 1.00 10.92 404 PHE A O 1
ATOM 3023 N N . HIS A 1 405 ? -4.431 5.618 40.433 1.00 11.31 405 HIS A N 1
ATOM 3024 C CA . HIS A 1 405 ? -5.569 5.408 41.340 1.00 12.59 405 HIS A CA 1
ATOM 3025 C C . HIS A 1 405 ? -5.231 4.558 42.561 1.00 13.57 405 HIS A C 1
ATOM 3026 O O . HIS A 1 405 ? -5.609 4.893 43.678 1.00 12.40 405 HIS A O 1
ATOM 3033 N N . THR A 1 406 ? -4.515 3.463 42.357 1.00 8.96 406 THR A N 1
ATOM 3034 C CA . THR A 1 406 ? -4.145 2.575 43.479 1.00 9.07 406 THR A CA 1
ATOM 3035 C C . THR A 1 406 ? -3.229 3.279 44.472 1.00 10.84 406 THR A C 1
ATOM 3036 O O . THR A 1 406 ? -3.426 3.207 45.687 1.00 10.16 406 THR A O 1
ATOM 3040 N N . VAL A 1 407 ? -2.202 3.918 43.933 1.00 7.54 407 VAL A N 1
ATOM 3041 C CA . VAL A 1 407 ? -1.234 4.641 44.743 1.00 7.48 407 VAL A CA 1
ATOM 3042 C C . VAL A 1 407 ? -1.950 5.763 45.506 1.00 11.71 407 VAL A C 1
ATOM 3043 O O . VAL A 1 407 ? -1.770 5.924 46.723 1.00 8.68 407 VAL A O 1
ATOM 3047 N N . ALA A 1 408 ? -2.774 6.528 44.787 1.00 10.24 408 ALA A N 1
ATOM 3048 C CA . ALA A 1 408 ? -3.484 7.645 45.410 1.00 10.76 408 ALA A CA 1
ATOM 3049 C C . ALA A 1 408 ? -4.397 7.161 46.517 1.00 13.77 408 ALA A C 1
ATOM 3050 O O . ALA A 1 408 ? -4.479 7.811 47.552 1.00 12.30 408 ALA A O 1
ATOM 3052 N N . HIS A 1 409 ? -5.078 6.039 46.308 1.00 11.36 409 HIS A N 1
ATOM 3053 C CA . HIS A 1 409 ? -5.978 5.517 47.336 1.00 12.38 409 HIS A CA 1
ATOM 3054 C C . HIS A 1 409 ? -5.196 5.221 48.622 1.00 13.24 409 HIS A C 1
ATOM 3055 O O . HIS A 1 409 ? -5.644 5.546 49.700 1.00 11.25 409 HIS A O 1
ATOM 3062 N N . VAL A 1 410 ? -4.024 4.606 48.515 1.00 10.39 410 VAL A N 1
ATOM 3063 C CA . VAL A 1 410 ? -3.231 4.270 49.702 1.00 9.69 410 VAL A CA 1
ATOM 3064 C C . VAL A 1 410 ? -2.626 5.501 50.366 1.00 12.24 410 VAL A C 1
ATOM 3065 O O . VAL A 1 410 ? -2.549 5.590 51.604 1.00 11.30 410 VAL A O 1
ATOM 3069 N N . MET A 1 411 ? -2.218 6.466 49.547 1.00 10.09 411 MET A N 1
ATOM 3070 C CA . MET A 1 411 ? -1.649 7.721 50.066 1.00 10.42 411 MET A CA 1
ATOM 3071 C C . MET A 1 411 ? -2.700 8.412 50.923 1.00 13.20 411 MET A C 1
ATOM 3072 O O . MET A 1 411 ? -2.416 8.935 51.986 1.00 11.69 411 MET A O 1
ATOM 3077 N N . GLU A 1 412 ? -3.929 8.404 50.445 1.00 10.71 412 GLU A N 1
ATOM 3078 C CA . GLU A 1 412 ? -5.021 9.050 51.147 1.00 10.21 412 GLU A CA 1
ATOM 3079 C C . GLU A 1 412 ? -5.418 8.327 52.439 1.00 15.38 412 GLU A C 1
ATOM 3080 O O . GLU A 1 412 ? -5.700 8.956 53.465 1.00 14.29 412 GLU A O 1
ATOM 3086 N N . VAL A 1 413 ? -5.413 7.000 52.397 1.00 13.14 413 VAL A N 1
ATOM 3087 C CA . VAL A 1 413 ? -5.717 6.184 53.582 1.00 12.71 413 VAL A CA 1
ATOM 3088 C C . VAL A 1 413 ? -4.660 6.456 54.655 1.00 14.59 413 VAL A C 1
ATOM 3089 O O . VAL A 1 413 ? -4.985 6.643 55.837 1.00 13.22 413 VAL A O 1
ATOM 3093 N N . ILE A 1 414 ? -3.392 6.494 54.254 1.00 10.73 414 ILE A N 1
ATOM 3094 C CA . ILE A 1 414 ? -2.322 6.749 55.214 1.00 9.86 414 ILE A CA 1
ATOM 3095 C C . ILE A 1 414 ? -2.453 8.145 55.826 1.00 13.32 414 ILE A C 1
ATOM 3096 O O . ILE A 1 414 ? -2.384 8.304 57.064 1.00 11.35 414 ILE A O 1
ATOM 3101 N N . ASP A 1 415 ? -2.675 9.148 54.973 1.00 10.60 415 ASP A N 1
ATOM 3102 C CA . ASP A 1 415 ? -2.799 10.525 55.467 1.00 10.95 415 ASP A CA 1
ATOM 3103 C C . ASP A 1 415 ? -3.993 10.693 56.407 1.00 14.08 415 ASP A C 1
ATOM 3104 O O . ASP A 1 415 ? -3.890 11.359 57.430 1.00 14.05 415 ASP A O 1
ATOM 3109 N N . ALA A 1 416 ? -5.115 10.080 56.059 1.00 11.61 416 ALA A N 1
ATOM 3110 C CA . ALA A 1 416 ? -6.320 10.149 56.888 1.00 12.54 416 ALA A CA 1
ATOM 3111 C C . ALA A 1 416 ? -6.055 9.539 58.267 1.00 17.36 416 ALA A C 1
ATOM 3112 O O . ALA A 1 416 ? -6.534 10.043 59.283 1.00 15.54 416 ALA A O 1
ATOM 3114 N N . ARG A 1 417 ? -5.279 8.466 58.307 1.00 16.40 417 ARG A N 1
ATOM 3115 C CA . ARG A 1 417 ? -4.994 7.806 59.573 1.00 17.51 417 ARG A CA 1
ATOM 3116 C C . ARG A 1 417 ? -4.086 8.567 60.510 1.00 26.28 417 ARG A C 1
ATOM 3117 O O . ARG A 1 417 ? -4.004 8.247 61.699 1.00 26.40 417 ARG A O 1
ATOM 3125 N N . ARG A 1 418 ? -3.400 9.565 59.968 1.00 25.16 418 ARG A N 1
ATOM 3126 C CA . ARG A 1 418 ? -2.524 10.413 60.760 1.00 27.41 418 ARG A CA 1
ATOM 3127 C C . ARG A 1 418 ? -3.345 11.382 61.645 1.00 34.62 418 ARG A C 1
ATOM 3128 O O . ARG A 1 418 ? -2.822 11.921 62.622 1.00 35.32 418 ARG A O 1
ATOM 3136 N N . SER A 1 419 ? -4.635 11.561 61.319 1.00 32.11 419 SER A N 1
ATOM 3137 C CA . SER A 1 419 ? -5.546 12.419 62.091 1.00 39.23 419 SER A CA 1
ATOM 3138 C C . SER A 1 419 ? -6.446 11.593 63.029 1.00 83.01 419 SER A C 1
ATOM 3139 O O . SER A 1 419 ? -6.982 12.103 64.015 1.00 55.34 419 SER A O 1
#

Sequence (413 aa):
TPQAASPLASWLSYLENLHSKTIDLGLERVSLVAARLGVLKPAPFVFTVAGTNGKGTTCRTLESILMAAGYKVGVYSSPHLVRYTERVRVQGQELPESAHTASFAEIESARGDISLTYFEYGTLSALWLFKQAQLDVVILEVGLGGRLDATNIVDADVAVVTSIALDHTDWLGPDRESIGREAGIFRSEKPAIVGEPEMPSTIADVAQEKGALLQRRGVEWNYSVTDHDWAFSDAHGTLENLPLPLVPQPNAATALAALRASGLEVSENAIRDGIASAILPGRFQIVSESPRVIFDVAHNPHAAEYLTGRMKALPKNGRVLAVIGMLHDKDIAGTLAWLKSVVDDWYCAPLEGPRGATAEQLLEHLGNGKSFDSVAQAWDAAMADAKAEDTVLVCGSFHTVAHVMEVIDARRS

Solvent-accessible surface area: 16843 Å² total

Foldseek 3Di:
DDALPDFLVVVLVCLCPQDPDQDDFAAPLLLQLLVLLVLQALAPAEEEEAEDDLLVLLQLLLLLLVVLQVFFEWEADDDDLADRQVRIDTSNHGDDRSLQSNLLNSSVVSSVPRTDHSQSSSLSSNSSSSNVVHTHYYYYYFDALALRTSNLSHQHLAYEYQEFDDDPCVPQNDDSLSSLLSCNNFAADHEYQYLHPPRHVNNVVSCVVHNGHYQYEPPQKYKDDDPAAIKIDGPVGIDPRAGDAQADPSSLRSSVVRVVSSPDDGDPVSSRSSRNPRHDPQGQDQDDALPTEGGHADAALVSLQVVLVVLVVPDDDFAEEEQDWAFQSYPLLNSVVSVLVRHDEYQFAWQPDPGIDHRVRSCVSNVHYDYDHHLVRSVVVCVVPGGRRYYYYQYNHSRSSSVVVVVVVVVVD

Radius of gyration: 21.07 Å; Cα contacts (8 Å, |Δi|>4): 925; chains: 1; bounding box: 54×54×54 Å

B-factor: mean 17.22, std 12.32, range [3.44, 175.84]

Organism: Escherichia coli (strain K12) (NCBI:txid83333)

Secondary structure (DSSP, 8-state):
---TTS-HHHHHHHHTTSSSSS----SHHHHHHHHHHT-SS-SSEEEEEE-SS-HHHHHHHHHHHHHHTT--EEEE--S-SS-GGGGEEETTEEPPHHHHHHHHHHHHHHTTT----HHHHHHHHHHHHHHHHT-SEEEEE-SSSSTTSGGGGS--SEEEE----S--HHHH-SSHHHHHH--TT--TTSEEEE--SS--HHHHHHHHHHT-EEEEBTTTBEEEE-SS-EEEEETTEEEEEEPPPSS-HHHHHHHHHHHHHHT----HHHHHHHHHH---TTSSEEEETTTEEEEE---SHHHHHHHHHHHHHSPS-S-EEEEE--BTTS-HHHHHHHHHTT-SEEEE----SSSBPPHHHHHHHHSS-EE-SSHHHHHHHHHHH--TT-EEEEESSHHHHHHHHHHHHHHT-